Protein AF-A0A7Y5USN7-F1 (afdb_monomer_lite)

Secondary structure (DSSP, 8-state):
--HHHHTT--HHHHHHH--EEEE-SSTTTT-EEEESS---TT--GGG-SEEEEEESS-SHHHHHHHHHHHHHS-PBP---EEEETTSHHHHHHHHHHHHHHHS-STTHHHHHHHHHHHHT-SEEEEE----SEEEHHHHTTSTTHHHHHHH-HHHHHHHHHHHHHHHHHTB-TTTTS--GGG-EEETTS-EE-TT----B--HHHHHT-TT-GGGSS--TTSPPPHHHHHHHHHTS-PBPPPPHHHHHH--TTSPPP--PBBP-GGGGT-HHHHHHHHHHHHHHHHHHHHHHHHHTTPPPPPPPPHHHHHHHHHHHHHHHHHHHHHHHHHTSHHHHHHHHHHHHHHHHHH---TTB-HHHHHHHHHHHHHHTTT--HHHHHHHHHHHHHHHHTT-

pLDDT: mean 91.21, std 8.76, range [54.03, 98.5]

Structure (mmCIF, N/CA/C/O backbone):
data_AF-A0A7Y5USN7-F1
#
_entry.id   AF-A0A7Y5USN7-F1
#
loop_
_atom_site.group_PDB
_atom_site.id
_atom_site.type_symbol
_atom_site.label_atom_id
_atom_site.label_alt_id
_atom_site.label_comp_id
_atom_site.label_asym_id
_atom_site.label_entity_id
_atom_site.label_seq_id
_atom_site.pdbx_PDB_ins_code
_atom_site.Cartn_x
_atom_site.Cartn_y
_atom_site.Cartn_z
_atom_site.occupancy
_atom_site.B_iso_or_equiv
_atom_site.auth_seq_id
_atom_site.auth_comp_id
_atom_site.auth_asym_id
_atom_site.auth_atom_id
_atom_site.pdbx_PDB_model_num
ATOM 1 N N . MET A 1 1 ? 18.336 -10.207 -6.427 1.00 89.19 1 MET A N 1
ATOM 2 C CA . MET A 1 1 ? 19.334 -9.499 -5.589 1.00 89.19 1 MET A CA 1
ATOM 3 C C . MET A 1 1 ? 18.620 -8.827 -4.417 1.00 89.19 1 MET A C 1
ATOM 5 O O . MET A 1 1 ? 17.436 -8.543 -4.535 1.00 89.19 1 MET A O 1
ATOM 9 N N . GLN A 1 2 ? 19.281 -8.614 -3.277 1.00 90.12 2 GLN A N 1
ATOM 10 C CA . GLN A 1 2 ? 18.653 -7.966 -2.115 1.00 90.12 2 GLN A CA 1
ATOM 11 C C . GLN A 1 2 ? 18.836 -6.433 -2.194 1.00 90.12 2 GLN A C 1
ATOM 13 O O . GLN A 1 2 ? 19.956 -5.987 -2.459 1.00 90.12 2 GLN A O 1
ATOM 18 N N . PRO A 1 3 ? 17.806 -5.605 -1.924 1.00 90.25 3 PRO A N 1
ATOM 19 C CA . PRO A 1 3 ? 17.871 -4.145 -1.983 1.00 90.25 3 PRO A CA 1
ATOM 20 C C . PRO A 1 3 ? 19.039 -3.548 -1.208 1.00 90.25 3 PRO A C 1
ATOM 22 O O . PRO A 1 3 ? 19.771 -2.717 -1.735 1.00 90.25 3 PRO A O 1
ATOM 25 N N . LYS A 1 4 ? 19.296 -4.046 0.006 1.00 90.31 4 LYS A N 1
ATOM 26 C CA . LYS A 1 4 ? 20.425 -3.617 0.849 1.00 90.31 4 LYS A CA 1
ATOM 27 C C . LYS A 1 4 ? 21.797 -3.742 0.173 1.00 90.31 4 LYS A C 1
ATOM 29 O O . LYS A 1 4 ? 22.718 -3.015 0.533 1.00 90.31 4 LYS A O 1
ATOM 34 N N . ASP A 1 5 ? 21.955 -4.670 -0.770 1.00 93.06 5 ASP A N 1
ATOM 35 C CA . ASP A 1 5 ? 23.210 -4.863 -1.500 1.00 93.06 5 ASP A CA 1
ATOM 36 C C . ASP A 1 5 ? 23.304 -3.937 -2.711 1.00 93.06 5 ASP A C 1
ATOM 38 O O . ASP A 1 5 ? 24.398 -3.485 -3.052 1.00 93.06 5 ASP A O 1
ATOM 42 N N . VAL A 1 6 ? 22.157 -3.592 -3.303 1.00 92.38 6 VAL A N 1
ATOM 43 C CA . VAL A 1 6 ? 22.047 -2.557 -4.338 1.00 92.38 6 VAL A CA 1
ATOM 44 C C . VAL A 1 6 ? 22.356 -1.181 -3.739 1.00 92.38 6 VAL A C 1
ATOM 46 O O . VAL A 1 6 ? 23.057 -0.386 -4.347 1.00 92.38 6 VAL A O 1
ATOM 49 N N . LEU A 1 7 ? 21.918 -0.902 -2.508 1.00 91.19 7 LEU A N 1
ATOM 50 C CA . LEU A 1 7 ? 22.153 0.392 -1.850 1.00 91.19 7 LEU A CA 1
ATOM 51 C C . LEU A 1 7 ? 23.626 0.700 -1.566 1.00 91.19 7 LEU A C 1
ATOM 53 O O . LEU A 1 7 ? 23.980 1.853 -1.353 1.00 91.19 7 LEU A O 1
ATOM 57 N N . LYS A 1 8 ? 24.494 -0.315 -1.569 1.00 94.81 8 LYS A N 1
ATOM 58 C CA . LYS A 1 8 ? 25.948 -0.133 -1.442 1.00 94.81 8 LYS A CA 1
ATOM 59 C C . LYS A 1 8 ? 26.587 0.343 -2.751 1.00 94.81 8 LYS A C 1
ATOM 61 O O . LYS A 1 8 ? 27.798 0.542 -2.805 1.00 94.81 8 LYS A O 1
ATOM 66 N N . TRP A 1 9 ? 25.817 0.429 -3.835 1.00 96.88 9 TRP A N 1
ATOM 67 C CA . TRP A 1 9 ? 26.315 0.860 -5.130 1.00 96.88 9 TRP A CA 1
ATOM 68 C C . TRP A 1 9 ? 26.500 2.371 -5.129 1.00 96.88 9 TRP A C 1
ATOM 70 O O . TRP A 1 9 ? 25.531 3.121 -5.051 1.00 96.88 9 TRP A O 1
ATOM 80 N N . GLY A 1 10 ? 27.751 2.807 -5.271 1.00 96.75 10 GLY A N 1
ATOM 81 C CA . GLY A 1 10 ? 28.044 4.198 -5.592 1.00 96.75 10 GLY A CA 1
ATOM 82 C C . GLY A 1 10 ? 27.636 4.559 -7.030 1.00 96.75 10 GLY A C 1
ATOM 83 O O . GLY A 1 10 ? 27.316 3.669 -7.829 1.00 96.75 10 GLY A O 1
ATOM 84 N N . PRO A 1 11 ? 27.718 5.847 -7.405 1.00 97.62 11 PRO A N 1
ATOM 85 C CA . PRO A 1 11 ? 27.273 6.358 -8.707 1.00 97.62 11 PRO A CA 1
ATOM 86 C C . PRO A 1 11 ? 27.850 5.595 -9.910 1.00 97.62 11 PRO A C 1
ATOM 88 O O . PRO A 1 11 ? 27.120 5.167 -10.800 1.00 97.62 11 PRO A O 1
ATOM 91 N N . VAL A 1 12 ? 29.162 5.330 -9.898 1.00 97.69 12 VAL A N 1
ATOM 92 C CA . VAL A 1 12 ? 29.855 4.588 -10.969 1.00 97.69 12 VAL A CA 1
ATOM 93 C C . VAL A 1 12 ? 29.295 3.177 -11.128 1.00 97.69 12 VAL A C 1
ATOM 95 O O . VAL A 1 12 ? 29.144 2.680 -12.244 1.00 97.69 12 VAL A O 1
ATOM 98 N N . LYS A 1 13 ? 28.964 2.519 -10.013 1.00 97.75 13 LYS A N 1
ATOM 99 C CA . LYS A 1 13 ? 28.444 1.155 -10.034 1.00 97.75 13 LYS A CA 1
ATOM 100 C C . LYS A 1 13 ? 27.025 1.109 -10.600 1.00 97.75 13 LYS A C 1
ATOM 102 O O . LYS A 1 13 ? 26.736 0.195 -11.357 1.00 97.75 13 LYS A O 1
ATOM 107 N N . TRP A 1 14 ? 26.184 2.106 -10.319 1.00 97.31 14 TRP A N 1
ATOM 108 C CA . TRP A 1 14 ? 24.869 2.238 -10.958 1.00 97.31 14 TRP A CA 1
ATOM 109 C C . TRP A 1 14 ? 24.965 2.336 -12.479 1.00 97.31 14 TRP A C 1
ATOM 111 O O . TRP A 1 14 ? 24.305 1.572 -13.178 1.00 97.31 14 TRP A O 1
ATOM 121 N N . LEU A 1 15 ? 25.830 3.215 -12.989 1.00 96.81 15 LEU A N 1
ATOM 122 C CA . LEU A 1 15 ? 26.032 3.388 -14.433 1.00 96.81 15 LEU A CA 1
ATOM 123 C C . LEU A 1 15 ? 26.595 2.119 -15.090 1.00 96.81 15 LEU A C 1
ATOM 125 O O . LEU A 1 15 ? 26.181 1.734 -16.183 1.00 96.81 15 LEU A O 1
ATOM 129 N N . ARG A 1 16 ? 27.533 1.447 -14.413 1.00 97.19 16 ARG A N 1
ATOM 130 C CA . ARG A 1 16 ? 28.210 0.261 -14.942 1.00 97.19 16 ARG A CA 1
ATOM 131 C C . ARG A 1 16 ? 27.351 -0.998 -14.860 1.00 97.19 16 ARG A C 1
ATOM 133 O O . ARG A 1 16 ? 27.295 -1.727 -15.846 1.00 97.19 16 ARG A O 1
ATOM 140 N N . ASP A 1 17 ? 26.731 -1.283 -13.719 1.00 97.19 17 ASP A N 1
ATOM 141 C CA . ASP A 1 17 ? 26.157 -2.602 -13.407 1.00 97.19 17 ASP A CA 1
ATOM 142 C C . ASP A 1 17 ? 24.650 -2.680 -13.675 1.00 97.19 17 ASP A C 1
ATOM 144 O O . ASP A 1 17 ? 24.125 -3.781 -13.799 1.00 97.19 17 ASP A O 1
ATOM 148 N N . LEU A 1 18 ? 23.942 -1.556 -13.835 1.00 97.56 18 LEU A N 1
ATOM 149 C CA . LEU A 1 18 ? 22.557 -1.573 -14.310 1.00 97.56 18 LEU A CA 1
ATOM 150 C C . LEU A 1 18 ? 22.540 -1.753 -15.836 1.00 97.56 18 LEU A C 1
ATOM 152 O O . LEU A 1 18 ? 22.794 -0.816 -16.602 1.00 97.56 18 LEU A O 1
ATOM 156 N N . LYS A 1 19 ? 22.282 -2.982 -16.293 1.00 97.19 19 LYS A N 1
ATOM 157 C CA . LYS A 1 19 ? 22.454 -3.377 -17.702 1.00 97.19 19 LYS A CA 1
ATOM 158 C C . LYS A 1 19 ? 21.171 -3.349 -18.517 1.00 97.19 19 LYS A C 1
ATOM 160 O O . LYS A 1 19 ? 21.242 -3.063 -19.709 1.00 97.19 19 LYS A O 1
ATOM 165 N N . SER A 1 20 ? 20.027 -3.600 -17.895 1.00 96.94 20 SER A N 1
ATOM 166 C CA . SER A 1 20 ? 18.725 -3.526 -18.559 1.00 96.94 20 SER A CA 1
ATOM 167 C C . SER A 1 20 ? 17.645 -3.104 -17.576 1.00 96.94 20 SER A C 1
ATOM 169 O O . SER A 1 20 ? 17.669 -3.508 -16.412 1.00 96.94 20 SER A O 1
ATOM 171 N N . VAL A 1 21 ? 16.691 -2.307 -18.052 1.00 96.50 21 VAL A N 1
ATOM 172 C CA . VAL A 1 21 ? 15.520 -1.885 -17.282 1.00 96.50 21 VAL A CA 1
ATOM 173 C C . VAL A 1 21 ? 14.305 -1.865 -18.196 1.00 96.50 21 VAL A C 1
ATOM 175 O O . VAL A 1 21 ? 14.340 -1.227 -19.247 1.00 96.50 21 VAL A O 1
ATOM 178 N N . HIS A 1 22 ? 13.227 -2.532 -17.789 1.00 95.56 22 HIS A N 1
ATOM 179 C CA . HIS A 1 22 ? 11.958 -2.527 -18.515 1.00 95.56 22 HIS A CA 1
ATOM 180 C C . HIS A 1 22 ? 10.860 -1.921 -17.639 1.00 95.56 22 HIS A C 1
ATOM 182 O O . HIS A 1 22 ? 10.654 -2.400 -16.518 1.00 95.56 22 HIS A O 1
ATOM 188 N N . PRO A 1 23 ? 10.139 -0.895 -18.117 1.00 95.06 23 PRO A N 1
ATOM 189 C CA . PRO A 1 23 ? 9.002 -0.363 -17.397 1.00 95.06 23 PRO A CA 1
ATOM 190 C C . PRO A 1 23 ? 7.863 -1.389 -17.422 1.00 95.06 23 PRO A C 1
ATOM 192 O O . PRO A 1 23 ? 7.656 -2.114 -18.395 1.00 95.06 23 PRO A O 1
ATOM 195 N N . SER A 1 24 ? 7.115 -1.461 -16.330 1.00 92.69 24 SER A N 1
ATOM 196 C CA . SER A 1 24 ? 5.894 -2.247 -16.236 1.00 92.69 24 SER A CA 1
ATOM 197 C C . SER A 1 24 ? 4.848 -1.687 -17.195 1.00 92.69 24 SER A C 1
ATOM 199 O O . SER A 1 24 ? 4.637 -0.471 -17.256 1.00 92.69 24 SER A O 1
ATOM 201 N N . GLY A 1 25 ? 4.140 -2.579 -17.891 1.00 85.12 25 GLY A N 1
ATOM 202 C CA . GLY A 1 25 ? 2.967 -2.211 -18.685 1.00 85.12 25 GLY A CA 1
ATOM 203 C C . GLY A 1 25 ? 1.770 -1.767 -17.833 1.00 85.12 25 GLY A C 1
ATOM 204 O O . GLY A 1 25 ? 0.853 -1.149 -18.357 1.00 85.12 25 GLY A O 1
ATOM 205 N N . GLY A 1 26 ? 1.778 -2.055 -16.525 1.00 78.50 26 GLY A N 1
ATOM 206 C CA . GLY A 1 26 ? 0.722 -1.673 -15.585 1.00 78.50 26 GLY A CA 1
ATOM 207 C C . GLY A 1 26 ? 1.102 -0.512 -14.658 1.00 78.50 26 GLY A C 1
ATOM 208 O O . GLY A 1 26 ? 2.282 -0.221 -14.441 1.00 78.50 26 GLY A O 1
ATOM 209 N N . GLY A 1 27 ? 0.079 0.113 -14.065 1.00 74.19 27 GLY A N 1
ATOM 210 C CA . GLY A 1 27 ? 0.201 1.141 -13.023 1.00 74.19 27 GLY A CA 1
ATOM 211 C C . GLY A 1 27 ? 0.495 2.556 -13.539 1.00 74.19 27 GLY A C 1
ATOM 212 O O . GLY A 1 27 ? 1.155 2.749 -14.555 1.00 74.19 27 GLY A O 1
ATOM 213 N N . ALA A 1 28 ? 0.021 3.574 -12.816 1.00 65.69 28 ALA A N 1
ATOM 214 C CA . ALA A 1 28 ? 0.143 4.974 -13.238 1.00 65.69 28 ALA A CA 1
ATOM 215 C C . ALA A 1 28 ? 1.538 5.580 -12.993 1.00 65.69 28 ALA A C 1
ATOM 217 O O . ALA A 1 28 ? 1.977 6.423 -13.756 1.00 65.69 28 ALA A O 1
ATOM 218 N N . VAL A 1 29 ? 2.246 5.143 -11.945 1.00 71.44 29 VAL A N 1
ATOM 219 C CA . VAL A 1 29 ? 3.459 5.829 -11.442 1.00 71.44 29 VAL A CA 1
ATOM 220 C C . VAL A 1 29 ? 4.760 5.263 -12.041 1.00 71.44 29 VAL A C 1
ATOM 222 O O . VAL A 1 29 ? 5.840 5.768 -11.764 1.00 71.44 29 VAL A O 1
ATOM 225 N N . GLY A 1 30 ? 4.667 4.224 -12.882 1.00 80.75 30 GLY A N 1
ATOM 226 C CA . GLY A 1 30 ? 5.810 3.640 -13.589 1.00 80.75 30 GLY A CA 1
ATOM 227 C C . GLY A 1 30 ? 6.726 2.810 -12.696 1.00 80.75 30 GLY A C 1
ATOM 228 O O . GLY A 1 30 ? 7.765 3.276 -12.263 1.00 80.75 30 GLY A O 1
ATOM 229 N N . VAL A 1 31 ? 6.354 1.561 -12.417 1.00 93.06 31 VAL A N 1
ATOM 230 C CA . VAL A 1 31 ? 7.274 0.575 -11.821 1.00 93.06 31 VAL A CA 1
ATOM 231 C C . VAL A 1 31 ? 8.215 0.071 -12.912 1.00 93.06 31 VAL A C 1
ATOM 233 O O . VAL A 1 31 ? 7.745 -0.175 -14.017 1.00 93.06 31 VAL A O 1
ATOM 236 N N . ALA A 1 32 ? 9.498 -0.148 -12.625 1.00 96.12 32 ALA A N 1
ATOM 237 C CA . ALA A 1 32 ? 10.431 -0.747 -13.576 1.00 96.12 32 ALA A CA 1
ATOM 238 C C . ALA A 1 32 ? 11.166 -1.952 -12.991 1.00 96.12 32 ALA A C 1
ATOM 240 O O . ALA A 1 32 ? 11.565 -1.969 -11.828 1.00 96.12 32 ALA A O 1
ATOM 241 N N . PHE A 1 33 ? 11.359 -2.959 -13.829 1.00 96.69 33 PHE A N 1
ATOM 242 C CA . PHE A 1 33 ? 12.086 -4.182 -13.531 1.00 96.69 33 PHE A CA 1
ATOM 243 C C . PHE A 1 33 ? 13.527 -4.023 -14.006 1.00 96.69 33 PHE A C 1
ATOM 245 O O . PHE A 1 33 ? 13.748 -3.587 -15.134 1.00 96.69 33 PHE A O 1
ATOM 252 N N . ALA A 1 34 ? 14.498 -4.327 -13.147 1.00 97.56 34 ALA A N 1
ATOM 253 C CA . ALA A 1 34 ? 15.911 -4.063 -13.388 1.00 97.56 34 ALA A CA 1
ATOM 254 C C . ALA A 1 34 ? 16.742 -5.349 -13.374 1.00 97.56 34 ALA A C 1
ATOM 256 O O . ALA A 1 34 ? 16.557 -6.218 -12.518 1.00 97.56 34 ALA A O 1
ATOM 257 N N . TRP A 1 35 ? 17.704 -5.436 -14.293 1.00 97.94 35 TRP A N 1
ATOM 258 C CA . TRP A 1 35 ? 18.658 -6.536 -14.396 1.00 97.94 35 TRP A CA 1
ATOM 259 C C . TRP A 1 35 ? 20.099 -6.018 -14.404 1.00 97.94 35 TRP A C 1
ATOM 261 O O . TRP A 1 35 ? 20.442 -5.010 -15.030 1.00 97.94 35 TRP A O 1
ATOM 271 N N . THR A 1 36 ? 20.959 -6.766 -13.723 1.00 96.81 36 THR A N 1
ATOM 272 C CA . THR A 1 36 ? 22.414 -6.572 -13.645 1.00 96.81 36 THR A CA 1
ATOM 273 C C . THR A 1 36 ? 23.168 -7.228 -14.801 1.00 96.81 36 THR A C 1
ATOM 275 O O . THR A 1 36 ? 24.384 -7.103 -14.941 1.00 96.81 36 THR A O 1
ATOM 278 N N . ARG A 1 37 ? 22.417 -7.904 -15.671 1.00 96.06 37 ARG A N 1
ATOM 279 C CA . ARG A 1 37 ? 22.851 -8.515 -16.923 1.00 96.06 37 ARG A CA 1
ATOM 280 C C . ARG A 1 37 ? 21.999 -7.979 -18.078 1.00 96.06 37 ARG A C 1
ATOM 282 O O . ARG A 1 37 ? 20.847 -7.616 -17.841 1.00 96.06 37 ARG A O 1
ATOM 289 N N . PRO A 1 38 ? 22.527 -7.936 -19.310 1.00 94.12 38 PRO A N 1
ATOM 290 C CA . PRO A 1 38 ? 21.703 -7.678 -20.482 1.00 94.12 38 PRO A CA 1
ATOM 291 C C . PRO A 1 38 ? 20.592 -8.728 -20.589 1.00 94.12 38 PRO A C 1
ATOM 293 O O . PRO A 1 38 ? 20.856 -9.921 -20.405 1.00 94.12 38 PRO A O 1
ATOM 296 N N . VAL A 1 39 ? 19.366 -8.303 -20.887 1.00 93.81 39 VAL A N 1
ATOM 297 C CA . VAL A 1 39 ? 18.234 -9.210 -21.129 1.00 93.81 39 VAL A CA 1
ATOM 298 C C . VAL A 1 39 ? 17.487 -8.842 -22.412 1.00 93.81 39 VAL A C 1
ATOM 300 O O . VAL A 1 39 ? 17.481 -7.673 -22.802 1.00 93.81 39 VAL A O 1
ATOM 303 N N . PRO A 1 40 ? 16.855 -9.814 -23.096 1.00 88.12 40 PRO A N 1
ATOM 304 C CA . PRO A 1 40 ? 15.997 -9.516 -24.236 1.00 88.12 40 PRO A CA 1
ATOM 305 C C . PRO A 1 40 ? 14.762 -8.727 -23.791 1.00 88.12 40 PRO A C 1
ATOM 307 O O . PRO A 1 40 ? 14.277 -8.878 -22.675 1.00 88.12 40 PRO A O 1
ATOM 310 N N . SER A 1 41 ? 14.174 -7.946 -24.693 1.00 79.69 41 SER A N 1
ATOM 311 C CA . SER A 1 41 ? 13.042 -7.061 -24.375 1.00 79.69 41 SER A CA 1
ATOM 312 C C . SER A 1 41 ? 11.776 -7.765 -23.861 1.00 79.69 41 SER A C 1
ATOM 314 O O . SER A 1 41 ? 10.949 -7.132 -23.204 1.00 79.69 41 SER A O 1
ATOM 316 N N . LYS A 1 42 ? 11.634 -9.067 -24.142 1.00 82.62 42 LYS A N 1
ATOM 317 C CA . LYS A 1 42 ? 10.531 -9.939 -23.698 1.00 82.62 42 LYS A CA 1
ATOM 318 C C . LYS A 1 42 ? 10.844 -10.721 -22.414 1.00 82.62 42 LYS A C 1
ATOM 320 O O . LYS A 1 42 ? 10.112 -11.652 -22.078 1.00 82.62 42 LYS A O 1
ATOM 325 N N . GLU A 1 43 ? 11.933 -10.394 -21.719 1.00 90.88 43 GLU A N 1
ATOM 326 C CA . GLU A 1 43 ? 12.292 -11.048 -20.459 1.00 90.88 43 GLU A CA 1
ATOM 327 C C . GLU A 1 43 ? 11.157 -10.905 -19.433 1.00 90.88 43 GLU A C 1
ATOM 329 O O . GLU A 1 43 ? 10.572 -9.833 -19.257 1.00 90.88 43 GLU A O 1
ATOM 334 N N . LYS A 1 44 ? 10.840 -12.003 -18.739 1.00 89.75 44 LYS A N 1
ATOM 335 C CA . LYS A 1 44 ? 9.758 -12.020 -17.752 1.00 89.75 44 LYS A CA 1
ATOM 336 C C . LYS A 1 44 ? 10.125 -11.148 -16.543 1.00 89.75 44 LYS A C 1
ATOM 338 O O . LYS A 1 44 ? 11.179 -11.391 -15.947 1.00 89.75 44 LYS A O 1
ATOM 343 N N . PRO A 1 45 ? 9.241 -10.239 -16.089 1.00 91.06 45 PRO A N 1
ATOM 344 C CA . PRO A 1 45 ? 9.471 -9.405 -14.906 1.00 91.06 45 PRO A CA 1
ATOM 345 C C . PRO A 1 45 ? 9.892 -10.169 -13.644 1.00 91.06 45 PRO A C 1
ATOM 347 O O . PRO A 1 45 ? 10.708 -9.692 -12.864 1.00 91.06 45 PRO A O 1
ATOM 350 N N . SER A 1 46 ? 9.399 -11.399 -13.468 1.00 91.00 46 SER A N 1
ATOM 351 C CA . SER A 1 46 ? 9.731 -12.266 -12.329 1.00 91.00 46 SER A CA 1
ATOM 352 C C . SER A 1 46 ? 11.205 -12.686 -12.253 1.00 91.00 46 SER A C 1
ATOM 354 O O . SER A 1 46 ? 11.614 -13.261 -11.249 1.00 91.00 46 SER A O 1
ATOM 356 N N . THR A 1 47 ? 11.985 -12.458 -13.311 1.00 93.94 47 THR A N 1
ATOM 357 C CA . THR A 1 47 ? 13.427 -12.754 -13.371 1.00 93.94 47 THR A CA 1
ATOM 358 C C . THR A 1 47 ? 14.298 -11.538 -13.059 1.00 93.94 47 THR A C 1
ATOM 360 O O . THR A 1 47 ? 15.522 -11.654 -13.076 1.00 93.94 47 THR A O 1
ATOM 363 N N . ALA A 1 48 ? 13.684 -10.374 -12.825 1.00 96.38 48 ALA A N 1
ATOM 364 C CA . ALA A 1 48 ? 14.395 -9.151 -12.497 1.00 96.38 48 ALA A CA 1
ATOM 365 C C . ALA A 1 48 ? 15.217 -9.319 -11.222 1.00 96.38 48 ALA A C 1
ATOM 367 O O . ALA A 1 48 ? 14.768 -9.932 -10.249 1.00 96.38 48 ALA A O 1
ATOM 368 N N . ASP A 1 49 ? 16.406 -8.727 -11.205 1.00 97.06 49 ASP A N 1
ATOM 369 C CA . ASP A 1 49 ? 17.275 -8.749 -10.034 1.00 97.06 49 ASP A CA 1
ATOM 370 C C . ASP A 1 49 ? 16.702 -7.902 -8.899 1.00 97.06 49 ASP A C 1
ATOM 372 O O . ASP A 1 49 ? 16.879 -8.250 -7.728 1.00 97.06 49 ASP A O 1
ATOM 376 N N . PHE A 1 50 ? 16.030 -6.805 -9.247 1.00 97.50 50 PHE A N 1
ATOM 377 C CA . PHE A 1 50 ? 15.294 -5.933 -8.341 1.00 97.50 50 PHE A CA 1
ATOM 378 C C . PHE A 1 50 ? 14.278 -5.085 -9.120 1.00 97.50 50 PHE A C 1
ATOM 380 O O . PHE A 1 50 ? 14.248 -5.075 -10.353 1.00 97.50 50 PHE A O 1
ATOM 387 N N . VAL A 1 51 ? 13.443 -4.359 -8.385 1.00 96.81 51 VAL A N 1
ATOM 388 C CA . VAL A 1 51 ? 12.432 -3.438 -8.910 1.00 96.81 51 VAL A CA 1
ATOM 389 C C . VAL A 1 51 ? 12.776 -2.014 -8.483 1.00 96.81 51 VAL A C 1
ATOM 391 O O . VAL A 1 51 ? 13.263 -1.801 -7.373 1.00 96.81 51 VAL A O 1
ATOM 394 N N . ILE A 1 52 ? 12.514 -1.042 -9.353 1.00 97.56 52 ILE A N 1
ATOM 395 C CA . ILE A 1 52 ? 12.696 0.387 -9.098 1.00 97.56 52 ILE A CA 1
ATOM 396 C C . ILE A 1 52 ? 11.337 1.068 -9.227 1.00 97.56 52 ILE A C 1
ATOM 398 O O . ILE A 1 52 ? 10.716 1.022 -10.291 1.00 97.56 52 ILE A O 1
ATOM 402 N N . LYS A 1 53 ? 10.887 1.742 -8.171 1.00 95.81 53 LYS A N 1
ATOM 403 C CA . LYS A 1 53 ? 9.643 2.517 -8.175 1.00 95.81 53 LYS A CA 1
ATOM 404 C C . LYS A 1 53 ? 9.915 3.961 -7.747 1.00 95.81 53 LYS A C 1
ATOM 406 O O . LYS A 1 53 ? 10.457 4.160 -6.658 1.00 95.81 53 LYS A O 1
ATOM 411 N N . PRO A 1 54 ? 9.542 4.973 -8.544 1.00 94.94 54 PRO A N 1
ATOM 412 C CA . PRO A 1 54 ? 9.660 6.356 -8.123 1.00 94.94 54 PRO A CA 1
ATOM 413 C C . PRO A 1 54 ? 8.531 6.691 -7.146 1.00 94.94 54 PRO A C 1
ATOM 415 O O . PRO A 1 54 ? 7.383 6.279 -7.324 1.00 94.94 54 PRO A O 1
ATOM 418 N N . ILE A 1 55 ? 8.857 7.444 -6.101 1.00 92.25 55 ILE A N 1
ATOM 419 C CA . ILE A 1 55 ? 7.883 8.004 -5.166 1.00 92.25 55 ILE A CA 1
ATOM 420 C C . ILE A 1 55 ? 8.181 9.482 -4.930 1.00 92.25 55 ILE A C 1
ATOM 422 O O . ILE A 1 55 ? 9.327 9.925 -4.945 1.00 92.25 55 ILE A O 1
ATOM 426 N N . GLN A 1 56 ? 7.130 10.259 -4.703 1.00 87.50 56 GLN A N 1
ATOM 427 C CA . GLN A 1 56 ? 7.200 11.720 -4.608 1.00 87.50 56 GLN A CA 1
ATOM 428 C C . GLN A 1 56 ? 7.676 12.234 -3.241 1.00 87.50 56 GLN A C 1
ATOM 430 O O . GLN A 1 56 ? 8.127 13.372 -3.124 1.00 87.50 56 GLN A O 1
ATOM 435 N N . GLY A 1 57 ? 7.551 11.409 -2.201 1.00 90.00 57 GLY A N 1
ATOM 436 C CA . GLY A 1 57 ? 7.940 11.733 -0.832 1.00 90.00 57 GLY A CA 1
ATOM 437 C C . GLY A 1 57 ? 9.176 10.963 -0.379 1.00 90.00 57 GLY A C 1
ATOM 438 O O . GLY A 1 57 ? 10.115 10.708 -1.141 1.00 90.00 57 GLY A O 1
ATOM 439 N N . THR A 1 58 ? 9.167 10.587 0.894 1.00 93.56 58 THR A N 1
ATOM 440 C CA . THR A 1 58 ? 10.227 9.776 1.497 1.00 93.56 58 THR A CA 1
ATOM 441 C C . THR A 1 58 ? 9.885 8.288 1.438 1.00 93.56 58 THR A C 1
ATOM 443 O O . THR A 1 58 ? 8.728 7.914 1.281 1.00 93.56 58 THR A O 1
ATOM 446 N N . ALA A 1 59 ? 10.869 7.406 1.633 1.00 95.31 59 ALA A N 1
ATOM 447 C CA . ALA A 1 59 ? 10.604 5.967 1.765 1.00 95.31 59 ALA A CA 1
ATOM 448 C C . ALA A 1 59 ? 9.983 5.576 3.124 1.00 95.31 59 ALA A C 1
ATOM 450 O O . ALA A 1 59 ? 9.637 4.409 3.328 1.00 95.31 59 ALA A O 1
ATOM 451 N N . ALA A 1 60 ? 9.851 6.515 4.072 1.00 95.81 60 ALA A N 1
ATOM 452 C CA . ALA A 1 60 ? 9.410 6.216 5.433 1.00 95.81 60 ALA A CA 1
ATOM 453 C C . ALA A 1 60 ? 7.984 5.632 5.509 1.00 95.81 60 ALA A C 1
ATOM 455 O O . ALA A 1 60 ? 7.831 4.615 6.195 1.00 95.81 60 ALA A O 1
ATOM 456 N N . PRO A 1 61 ? 6.964 6.177 4.808 1.00 95.69 61 PRO A N 1
ATOM 457 C CA . PRO A 1 61 ? 5.613 5.615 4.816 1.00 95.69 61 PRO A CA 1
ATOM 458 C C . PRO A 1 61 ? 5.567 4.172 4.308 1.00 95.69 61 PRO A C 1
ATOM 460 O O . PRO A 1 61 ? 4.968 3.311 4.953 1.00 95.69 61 PRO A O 1
ATOM 463 N N . THR A 1 62 ? 6.256 3.879 3.202 1.00 95.81 62 THR A N 1
ATOM 464 C CA . THR A 1 62 ? 6.328 2.529 2.624 1.00 95.81 62 THR A CA 1
ATOM 465 C C . THR A 1 62 ? 7.037 1.560 3.559 1.00 95.81 62 THR A C 1
ATOM 467 O O . THR A 1 62 ? 6.498 0.505 3.890 1.00 95.81 62 THR A O 1
ATOM 470 N N . LYS A 1 63 ? 8.207 1.939 4.083 1.00 95.88 63 LYS A N 1
ATOM 471 C CA . LYS A 1 63 ? 8.960 1.101 5.025 1.00 95.88 63 LYS A CA 1
ATOM 472 C C . LYS A 1 63 ? 8.204 0.819 6.309 1.00 95.88 63 LYS A C 1
ATOM 474 O O . LYS A 1 63 ? 8.306 -0.274 6.868 1.00 95.88 63 LYS A O 1
ATOM 479 N N . PHE A 1 64 ? 7.478 1.807 6.812 1.00 96.25 64 PHE A N 1
ATOM 480 C CA . PHE A 1 64 ? 6.640 1.614 7.979 1.00 96.25 64 PHE A CA 1
ATOM 481 C C . PHE A 1 64 ? 5.470 0.670 7.670 1.00 96.25 64 PHE A C 1
ATOM 483 O O . PHE A 1 64 ? 5.250 -0.273 8.432 1.00 96.25 64 PHE A O 1
ATOM 490 N N . ALA A 1 65 ? 4.787 0.863 6.539 1.00 96.88 65 ALA A N 1
ATOM 491 C CA . ALA A 1 65 ? 3.699 -0.002 6.096 1.00 96.88 65 ALA A CA 1
ATOM 492 C C . ALA A 1 65 ? 4.143 -1.466 5.952 1.00 96.88 65 ALA A C 1
ATOM 494 O O . ALA A 1 65 ? 3.512 -2.346 6.532 1.00 96.88 65 ALA A O 1
ATOM 495 N N . GLU A 1 66 ? 5.268 -1.739 5.284 1.00 96.38 66 GLU A N 1
ATOM 496 C CA . GLU A 1 66 ? 5.826 -3.096 5.148 1.00 96.38 66 GLU A CA 1
ATOM 497 C C . GLU A 1 66 ? 6.054 -3.771 6.503 1.00 96.38 66 GLU A C 1
ATOM 499 O O . GLU A 1 66 ? 5.665 -4.924 6.705 1.00 96.38 66 GLU A O 1
ATOM 504 N N . LYS A 1 67 ? 6.642 -3.045 7.464 1.00 95.56 67 LYS A N 1
ATOM 505 C CA . LYS A 1 67 ? 6.889 -3.564 8.818 1.00 95.56 67 LYS A CA 1
ATOM 506 C C . LYS A 1 67 ? 5.589 -3.900 9.541 1.00 95.56 67 LYS A C 1
ATOM 508 O O . LYS A 1 67 ? 5.522 -4.929 10.211 1.00 95.56 67 LYS A O 1
ATOM 513 N N . VAL A 1 68 ? 4.574 -3.043 9.438 1.00 96.19 68 VAL A N 1
ATOM 514 C CA . VAL A 1 68 ? 3.269 -3.272 10.073 1.00 96.19 68 VAL A CA 1
ATOM 515 C C . VAL A 1 68 ? 2.556 -4.462 9.429 1.00 96.19 68 VAL A C 1
ATOM 517 O O . VAL A 1 68 ? 2.103 -5.359 10.140 1.00 96.19 68 VAL A O 1
ATOM 520 N N . LEU A 1 69 ? 2.523 -4.518 8.098 1.00 97.00 69 LEU A N 1
ATOM 521 C CA . LEU A 1 69 ? 1.873 -5.580 7.328 1.00 97.00 69 LEU A CA 1
ATOM 522 C C . LEU A 1 69 ? 2.527 -6.944 7.542 1.00 97.00 69 LEU A C 1
ATOM 524 O O . LEU A 1 69 ? 1.826 -7.932 7.755 1.00 97.00 69 LEU A O 1
ATOM 528 N N . SER A 1 70 ? 3.858 -6.998 7.584 1.00 95.81 70 SER A N 1
ATOM 529 C CA . SER A 1 70 ? 4.590 -8.231 7.900 1.00 95.81 70 SER A CA 1
ATOM 530 C C . SER A 1 70 ? 4.227 -8.763 9.288 1.00 95.81 70 SER A C 1
ATOM 532 O O . SER A 1 70 ? 4.154 -9.968 9.497 1.00 95.81 70 SER A O 1
ATOM 534 N N . LYS A 1 71 ? 3.977 -7.866 10.250 1.00 94.94 71 LYS A N 1
ATOM 535 C CA . LYS A 1 71 ? 3.740 -8.224 11.653 1.00 94.94 71 LYS A CA 1
ATOM 536 C C . LYS A 1 71 ? 2.282 -8.569 11.959 1.00 94.94 71 LYS A C 1
ATOM 538 O O . LYS A 1 71 ? 2.027 -9.425 12.799 1.00 94.94 71 LYS A O 1
ATOM 543 N N . ILE A 1 72 ? 1.331 -7.895 11.312 1.00 95.38 72 ILE A N 1
ATOM 544 C CA . ILE A 1 72 ? -0.108 -8.107 11.538 1.00 95.38 72 ILE A CA 1
ATOM 545 C C . ILE A 1 72 ? -0.662 -9.127 10.549 1.00 95.38 72 ILE A C 1
ATOM 547 O O . ILE A 1 72 ? -1.282 -10.098 10.976 1.00 95.38 72 ILE A O 1
ATOM 551 N N . ALA A 1 73 ? -0.420 -8.925 9.254 1.00 94.56 73 ALA A N 1
ATOM 552 C CA . ALA A 1 73 ? -1.002 -9.715 8.172 1.00 94.56 73 ALA A CA 1
ATOM 553 C C . ALA A 1 73 ? -0.099 -10.852 7.681 1.00 94.56 73 ALA A C 1
ATOM 555 O O . ALA A 1 73 ? -0.446 -11.525 6.714 1.00 94.56 73 ALA A O 1
ATOM 556 N N . ASN A 1 74 ? 1.055 -11.072 8.328 1.00 94.06 74 ASN A N 1
ATOM 557 C CA . ASN A 1 74 ? 2.070 -12.033 7.886 1.00 94.06 74 ASN A CA 1
ATOM 558 C C . ASN A 1 74 ? 2.461 -11.833 6.410 1.00 94.06 74 ASN A C 1
ATOM 560 O O . ASN A 1 74 ? 2.802 -12.793 5.715 1.00 94.06 74 ASN A O 1
ATOM 564 N N . ALA A 1 75 ? 2.366 -10.595 5.918 1.00 96.31 75 ALA A N 1
ATOM 565 C CA . ALA A 1 75 ? 2.610 -10.298 4.520 1.00 96.31 75 ALA A CA 1
ATOM 566 C C . ALA A 1 75 ? 4.098 -10.460 4.190 1.00 96.31 75 ALA A C 1
ATOM 568 O O . ALA A 1 75 ? 4.970 -10.051 4.959 1.00 96.31 75 ALA A O 1
ATOM 569 N N . LYS A 1 76 ? 4.393 -11.029 3.023 1.00 95.50 76 LYS A N 1
ATOM 570 C CA . LYS A 1 76 ? 5.739 -11.077 2.469 1.00 95.50 76 LYS A CA 1
ATOM 571 C C . LYS A 1 76 ? 6.173 -9.662 2.090 1.00 95.50 76 LYS A C 1
ATOM 573 O O . LYS A 1 76 ? 5.542 -9.005 1.262 1.00 95.50 76 LYS A O 1
ATOM 578 N N . SER A 1 77 ? 7.249 -9.210 2.720 1.00 94.25 77 SER A N 1
ATOM 579 C CA . SER A 1 77 ? 7.851 -7.906 2.468 1.00 94.25 77 SER A CA 1
ATOM 580 C C . SER A 1 77 ? 8.684 -7.935 1.184 1.00 94.25 77 SER A C 1
ATOM 582 O O . SER A 1 77 ? 9.476 -8.863 1.007 1.00 94.25 77 SER A O 1
ATOM 584 N N . PRO A 1 78 ? 8.587 -6.911 0.318 1.00 93.56 78 PRO A N 1
ATOM 585 C CA . PRO A 1 78 ? 9.534 -6.710 -0.769 1.00 93.56 78 PRO A CA 1
ATOM 586 C C . PRO A 1 78 ? 10.835 -6.036 -0.302 1.00 93.56 78 PRO A C 1
ATOM 588 O O . PRO A 1 78 ? 11.704 -5.745 -1.119 1.00 93.56 78 PRO A O 1
ATOM 591 N N . ASN A 1 79 ? 10.988 -5.799 1.005 1.00 95.00 79 ASN A N 1
ATOM 592 C CA . ASN A 1 79 ? 12.195 -5.275 1.644 1.00 95.00 79 ASN A CA 1
ATOM 593 C C . ASN A 1 79 ? 12.684 -3.965 1.014 1.00 95.00 79 ASN A C 1
ATOM 595 O O . ASN A 1 79 ? 13.888 -3.749 0.879 1.00 95.00 79 ASN A O 1
ATOM 599 N N . SER A 1 80 ? 11.752 -3.079 0.655 1.00 95.62 80 SER A N 1
ATOM 600 C CA . SER A 1 80 ? 12.030 -1.894 -0.160 1.00 95.62 80 SER A CA 1
ATOM 601 C C . SER A 1 80 ? 13.009 -0.956 0.516 1.00 95.62 80 SER A C 1
ATOM 603 O O . SER A 1 80 ? 12.817 -0.622 1.669 1.00 95.62 80 SER A O 1
ATOM 605 N N . GLU A 1 81 ? 14.019 -0.445 -0.159 1.00 96.06 81 GLU A N 1
ATOM 606 C CA . GLU A 1 81 ? 14.954 0.533 0.395 1.00 96.06 81 GLU A CA 1
ATOM 607 C C . GLU A 1 81 ? 14.911 1.840 -0.402 1.00 96.06 81 GLU A C 1
ATOM 609 O O . GLU A 1 81 ? 14.573 1.835 -1.580 1.00 96.06 81 GLU A O 1
ATOM 614 N N . GLY A 1 82 ? 15.221 2.969 0.238 1.00 95.88 82 GLY A N 1
ATOM 615 C CA . GLY A 1 82 ? 15.101 4.293 -0.381 1.00 95.88 82 GLY A CA 1
ATOM 616 C C . GLY A 1 82 ? 16.435 4.869 -0.852 1.00 95.88 82 GLY A C 1
ATOM 617 O O . GLY A 1 82 ? 17.380 4.933 -0.068 1.00 95.88 82 GLY A O 1
ATOM 618 N N . ILE A 1 83 ? 16.482 5.373 -2.086 1.00 96.56 83 ILE A N 1
ATOM 619 C CA . ILE A 1 83 ? 17.562 6.225 -2.612 1.00 96.56 83 ILE A CA 1
ATOM 620 C C . ILE A 1 83 ? 16.985 7.611 -2.877 1.00 96.56 83 ILE A C 1
ATOM 622 O O . ILE A 1 83 ? 16.054 7.753 -3.667 1.00 96.56 83 ILE A O 1
ATOM 626 N N . LYS A 1 84 ? 17.510 8.645 -2.213 1.00 95.56 84 LYS A N 1
ATOM 627 C CA . LYS A 1 84 ? 17.041 10.021 -2.429 1.00 95.56 84 LYS A CA 1
ATOM 628 C C . LYS A 1 84 ? 17.340 10.439 -3.865 1.00 95.56 84 LYS A C 1
ATOM 630 O O . LYS A 1 84 ? 18.467 10.272 -4.320 1.00 95.56 84 LYS A O 1
ATOM 635 N N . ARG A 1 85 ? 16.367 11.048 -4.546 1.00 94.50 85 ARG A N 1
ATOM 636 C CA . ARG A 1 85 ? 16.531 11.516 -5.931 1.00 94.50 85 ARG A CA 1
ATOM 637 C C . ARG A 1 85 ? 17.752 12.415 -6.105 1.00 94.50 85 ARG A C 1
ATOM 639 O O . ARG A 1 85 ? 18.477 12.249 -7.074 1.00 94.50 85 ARG A O 1
ATOM 646 N N . MET A 1 86 ? 17.953 13.338 -5.165 1.00 93.75 86 MET A N 1
ATOM 647 C CA . MET A 1 86 ? 18.998 14.367 -5.210 1.00 93.75 86 MET A CA 1
ATOM 648 C C . MET A 1 86 ? 20.369 13.887 -4.701 1.00 93.75 86 MET A C 1
ATOM 650 O O . MET A 1 86 ? 21.269 14.704 -4.519 1.00 93.75 86 MET A O 1
ATOM 654 N N . SER A 1 87 ? 20.541 12.597 -4.383 1.00 96.50 87 SER A N 1
ATOM 655 C CA . SER A 1 87 ? 21.871 12.060 -4.065 1.00 96.50 87 SER A CA 1
ATOM 656 C C . SER A 1 87 ? 22.649 11.751 -5.345 1.00 96.50 87 SER A C 1
ATOM 658 O O . SER A 1 87 ? 22.066 11.631 -6.422 1.00 96.50 87 SER A O 1
ATOM 660 N N . ALA A 1 88 ? 23.966 11.569 -5.233 1.00 97.88 88 ALA A N 1
ATOM 661 C CA . ALA A 1 88 ? 24.796 11.206 -6.380 1.00 97.88 88 ALA A CA 1
ATOM 662 C C . ALA A 1 88 ? 24.360 9.867 -7.012 1.00 97.88 88 ALA A C 1
ATOM 664 O O . ALA A 1 88 ? 24.396 9.706 -8.230 1.00 97.88 88 ALA A O 1
ATOM 665 N N . GLU A 1 89 ? 23.913 8.909 -6.197 1.00 97.75 89 GLU A N 1
ATOM 666 C CA . GLU A 1 89 ? 23.342 7.638 -6.654 1.00 97.75 89 GLU A CA 1
ATOM 667 C C . GLU A 1 89 ? 22.001 7.844 -7.365 1.00 97.75 89 GLU A C 1
ATOM 669 O O . GLU A 1 89 ? 21.754 7.215 -8.392 1.00 97.75 89 GLU A O 1
ATOM 674 N N . GLY A 1 90 ? 21.151 8.737 -6.847 1.00 97.44 90 GLY A N 1
ATOM 675 C CA . GLY A 1 90 ? 19.885 9.105 -7.478 1.00 97.44 90 GLY A CA 1
ATOM 676 C C . GLY A 1 90 ? 20.078 9.743 -8.856 1.00 97.44 90 GLY A C 1
ATOM 677 O O . GLY A 1 90 ? 19.409 9.341 -9.808 1.00 97.44 90 GLY A O 1
ATOM 678 N N . GLU A 1 91 ? 21.033 10.668 -8.996 1.00 98.00 91 GLU A N 1
ATOM 679 C CA . GLU A 1 91 ? 21.383 11.271 -10.292 1.00 98.00 91 GLU A CA 1
ATOM 680 C C . GLU A 1 91 ? 21.951 10.244 -11.278 1.00 98.00 91 GLU A C 1
ATOM 682 O O . GLU A 1 91 ? 21.573 10.226 -12.454 1.00 98.00 91 GLU A O 1
ATOM 687 N N . ALA A 1 92 ? 22.830 9.352 -10.810 1.00 98.19 92 ALA A N 1
ATOM 688 C CA . ALA A 1 92 ? 23.376 8.279 -11.638 1.00 98.19 92 ALA A CA 1
ATOM 689 C C . ALA A 1 92 ? 22.276 7.329 -12.130 1.00 98.19 92 ALA A C 1
ATOM 691 O O . ALA A 1 92 ? 22.263 6.948 -13.302 1.00 98.19 92 ALA A O 1
ATOM 692 N N . LEU A 1 93 ? 21.324 6.988 -11.258 1.00 97.88 93 LEU A N 1
ATOM 693 C CA . LEU A 1 93 ? 20.170 6.181 -11.627 1.00 97.88 93 LEU A CA 1
ATOM 694 C C . LEU A 1 93 ? 19.321 6.877 -12.699 1.00 97.88 93 LEU A C 1
ATOM 696 O O . LEU A 1 93 ? 19.033 6.263 -13.721 1.00 97.88 93 LEU A O 1
ATOM 700 N N . VAL A 1 94 ? 18.961 8.152 -12.524 1.00 97.81 94 VAL A N 1
ATOM 701 C CA . VAL A 1 94 ? 18.164 8.884 -13.529 1.00 97.81 94 VAL A CA 1
ATOM 702 C C . VAL A 1 94 ? 18.896 9.012 -14.855 1.00 97.81 94 VAL A C 1
ATOM 704 O O . VAL A 1 94 ? 18.293 8.786 -15.902 1.00 97.81 94 VAL A O 1
ATOM 707 N N . THR A 1 95 ? 20.193 9.312 -14.823 1.00 98.25 95 THR A N 1
ATOM 708 C CA . THR A 1 95 ? 21.033 9.349 -16.028 1.00 98.25 95 THR A CA 1
ATOM 709 C C . THR A 1 95 ? 20.941 8.026 -16.779 1.00 98.25 95 THR A C 1
ATOM 711 O O . THR A 1 95 ? 20.641 8.001 -17.971 1.00 98.25 95 THR A O 1
ATOM 714 N N . ARG A 1 96 ? 21.075 6.909 -16.060 1.00 97.56 96 ARG A N 1
ATOM 715 C CA . ARG A 1 96 ? 20.987 5.580 -16.659 1.00 97.56 96 ARG A CA 1
ATOM 716 C C . ARG A 1 96 ? 19.592 5.255 -17.201 1.00 97.56 96 ARG A C 1
ATOM 718 O O . ARG A 1 96 ? 19.471 4.634 -18.252 1.00 97.56 96 ARG A O 1
ATOM 725 N N . LEU A 1 97 ? 18.533 5.679 -16.513 1.00 97.31 97 LEU A N 1
ATOM 726 C CA . LEU A 1 97 ? 17.154 5.501 -16.979 1.00 97.31 97 LEU A CA 1
ATOM 727 C C . LEU A 1 97 ? 16.866 6.313 -18.249 1.00 97.31 97 LEU A C 1
ATOM 729 O O . LEU A 1 97 ? 16.216 5.792 -19.153 1.00 97.31 97 LEU A O 1
ATOM 733 N N . ARG A 1 98 ? 17.396 7.537 -18.364 1.00 97.81 98 ARG A N 1
ATOM 734 C CA . ARG A 1 98 ? 17.314 8.346 -19.594 1.00 97.81 98 ARG A CA 1
ATOM 735 C C . ARG A 1 98 ? 17.975 7.647 -20.774 1.00 97.81 98 ARG A C 1
ATOM 737 O O . ARG A 1 98 ? 17.405 7.619 -21.859 1.00 97.81 98 ARG A O 1
ATOM 744 N N . GLU A 1 99 ? 19.141 7.041 -20.558 1.00 97.06 99 GLU A N 1
ATOM 745 C CA . GLU A 1 99 ? 19.825 6.263 -21.597 1.00 97.06 99 GLU A CA 1
ATOM 746 C C . GLU A 1 99 ? 18.974 5.080 -22.077 1.00 97.06 99 GLU A C 1
ATOM 748 O O . GLU A 1 99 ? 18.896 4.843 -23.280 1.00 97.06 99 GLU A O 1
ATOM 753 N N . PHE A 1 100 ? 18.305 4.354 -21.173 1.00 95.62 100 PHE A N 1
ATOM 754 C CA . PHE A 1 100 ? 17.389 3.275 -21.566 1.00 95.62 100 PHE A CA 1
ATOM 755 C C . PHE A 1 100 ? 16.137 3.788 -22.276 1.00 95.62 100 PHE A C 1
ATOM 757 O O . PHE A 1 100 ? 15.701 3.175 -23.247 1.00 95.62 100 PHE A O 1
ATOM 764 N N . ALA A 1 101 ? 15.574 4.909 -21.827 1.00 95.62 101 ALA A N 1
ATOM 765 C CA . ALA A 1 101 ? 14.408 5.526 -22.452 1.00 95.62 101 ALA A CA 1
ATOM 766 C C . ALA A 1 101 ? 14.701 6.056 -23.867 1.00 95.62 101 ALA A C 1
ATOM 768 O O . ALA A 1 101 ? 13.822 6.039 -24.727 1.00 95.62 101 ALA A O 1
ATOM 769 N N . ALA A 1 102 ? 15.934 6.504 -24.121 1.00 96.25 102 ALA A N 1
ATOM 770 C CA . ALA A 1 102 ? 16.371 6.984 -25.430 1.00 96.25 102 ALA A CA 1
ATOM 771 C C . ALA A 1 102 ? 16.644 5.851 -26.436 1.00 96.25 102 ALA A C 1
ATOM 773 O O . ALA A 1 102 ? 16.649 6.092 -27.646 1.00 96.25 102 ALA A O 1
ATOM 774 N N . GLN A 1 103 ? 16.877 4.620 -25.966 1.00 92.88 103 GLN A N 1
ATOM 775 C CA . GLN A 1 103 ? 17.132 3.482 -26.846 1.00 92.88 103 GLN A CA 1
ATOM 776 C C . GLN A 1 103 ? 15.867 3.099 -27.631 1.00 92.88 103 GLN A C 1
ATOM 778 O O . GLN A 1 103 ? 14.773 3.026 -27.063 1.00 92.88 103 GLN A O 1
ATOM 783 N N . PRO A 1 104 ? 15.985 2.800 -28.937 1.00 90.94 104 PRO A N 1
ATOM 784 C CA . PRO A 1 104 ? 14.871 2.242 -29.685 1.00 90.94 104 PRO A CA 1
ATOM 785 C C . PRO A 1 104 ? 14.521 0.858 -29.125 1.00 90.94 104 PRO A C 1
ATOM 787 O O . PRO A 1 104 ? 15.395 0.033 -28.863 1.00 90.94 104 PRO A O 1
ATOM 790 N N . GLY A 1 105 ? 13.231 0.584 -28.952 1.00 89.81 105 GLY A N 1
ATOM 791 C CA . GLY A 1 105 ? 12.782 -0.700 -28.435 1.00 89.81 105 GLY A CA 1
ATOM 792 C C . GLY A 1 105 ? 11.284 -0.735 -28.154 1.00 89.81 105 GLY A C 1
ATOM 793 O O . GLY A 1 105 ? 10.613 0.294 -28.230 1.00 89.81 105 GLY A O 1
ATOM 794 N N . PRO A 1 106 ? 10.748 -1.911 -27.787 1.00 89.88 106 PRO A N 1
ATOM 795 C CA . PRO A 1 106 ? 9.312 -2.097 -27.570 1.00 89.88 106 PRO A CA 1
ATOM 796 C C . PRO A 1 106 ? 8.767 -1.338 -26.353 1.00 89.88 106 PRO A C 1
ATOM 798 O O . PRO A 1 106 ? 7.559 -1.270 -26.175 1.00 89.88 106 PRO A O 1
ATOM 801 N N . HIS A 1 107 ? 9.646 -0.769 -25.524 1.00 92.00 107 HIS A N 1
ATOM 802 C CA . HIS A 1 107 ? 9.281 -0.015 -24.323 1.00 92.00 107 HIS A CA 1
ATOM 803 C C . HIS A 1 107 ? 9.378 1.505 -24.505 1.00 92.00 107 HIS A C 1
ATOM 805 O O . HIS A 1 107 ? 9.192 2.230 -23.533 1.00 92.00 107 HIS A O 1
ATOM 811 N N . LYS A 1 108 ? 9.690 2.000 -25.713 1.00 92.94 108 LYS A N 1
ATOM 812 C CA . LYS A 1 108 ? 9.928 3.432 -25.972 1.00 92.94 108 LYS A CA 1
ATOM 813 C C . LYS A 1 108 ? 8.734 4.302 -25.571 1.00 92.94 108 LYS A C 1
ATOM 815 O O . LYS A 1 108 ? 8.904 5.256 -24.819 1.00 92.94 108 LYS A O 1
ATOM 820 N N . ASP A 1 109 ? 7.538 3.944 -26.030 1.00 91.88 109 ASP A N 1
ATOM 821 C CA . ASP A 1 109 ? 6.325 4.723 -25.752 1.00 91.88 109 ASP A CA 1
ATOM 822 C C . ASP A 1 109 ? 6.025 4.731 -24.254 1.00 91.88 109 ASP A C 1
ATOM 824 O O . ASP A 1 109 ? 5.812 5.783 -23.653 1.00 91.88 109 ASP A O 1
ATOM 828 N N . ARG A 1 110 ? 6.149 3.560 -23.618 1.00 93.19 110 ARG A N 1
ATOM 829 C CA . ARG A 1 110 ? 5.954 3.432 -22.177 1.00 93.19 110 ARG A CA 1
ATOM 830 C C . ARG A 1 110 ? 6.961 4.259 -21.380 1.00 93.19 110 ARG A C 1
ATOM 832 O O . ARG A 1 110 ? 6.586 4.863 -20.380 1.00 93.19 110 ARG A O 1
ATOM 839 N N . TRP A 1 111 ? 8.222 4.323 -21.804 1.00 94.69 111 TRP A N 1
ATOM 840 C CA . TRP A 1 111 ? 9.205 5.218 -21.193 1.00 94.69 111 TRP A CA 1
ATOM 841 C C . TRP A 1 111 ? 8.823 6.691 -21.340 1.00 94.69 111 TRP A C 1
ATOM 843 O O . TRP A 1 111 ? 8.980 7.434 -20.374 1.00 94.69 111 TRP A O 1
ATOM 853 N N . GLY A 1 112 ? 8.278 7.099 -22.490 1.00 91.88 112 GLY A N 1
ATOM 854 C CA . GLY A 1 112 ? 7.754 8.452 -22.696 1.00 91.88 112 GLY A CA 1
ATOM 855 C C . GLY A 1 112 ? 6.666 8.837 -21.688 1.00 91.88 112 GLY A C 1
ATOM 856 O O . GLY A 1 112 ? 6.615 9.981 -21.248 1.00 91.88 112 GLY A O 1
ATOM 857 N N . GLU A 1 113 ? 5.849 7.873 -21.260 1.00 90.56 113 GLU A N 1
ATOM 858 C CA . GLU A 1 113 ? 4.812 8.087 -20.245 1.00 90.56 113 GLU A CA 1
ATOM 859 C C . GLU A 1 113 ? 5.375 8.180 -18.821 1.00 90.56 113 GLU A C 1
ATOM 861 O O . GLU A 1 113 ? 4.902 8.986 -18.022 1.00 90.56 113 GLU A O 1
ATOM 866 N N . VAL A 1 114 ? 6.356 7.338 -18.471 1.00 93.00 114 VAL A N 1
ATOM 867 C CA . VAL A 1 114 ? 6.753 7.157 -17.062 1.00 93.00 114 VAL A CA 1
ATOM 868 C C . VAL A 1 114 ? 8.045 7.854 -16.662 1.00 93.00 114 VAL A C 1
ATOM 870 O O . VAL A 1 114 ? 8.255 8.069 -15.468 1.00 93.00 114 VAL A O 1
ATOM 873 N N . LEU A 1 115 ? 8.921 8.217 -17.604 1.00 94.50 115 LEU A N 1
ATOM 874 C CA . LEU A 1 115 ? 10.237 8.787 -17.286 1.00 94.50 115 LEU A CA 1
ATOM 875 C C . LEU A 1 115 ? 10.115 10.066 -16.448 1.00 94.50 115 LEU A C 1
ATOM 877 O O . LEU A 1 115 ? 10.841 10.220 -15.466 1.00 94.50 115 LEU A O 1
ATOM 881 N N . GLY A 1 116 ? 9.132 10.919 -16.752 1.00 91.69 116 GLY A N 1
ATOM 882 C CA . GLY A 1 116 ? 8.874 12.137 -15.984 1.00 91.69 116 GLY A CA 1
ATOM 883 C C . GLY A 1 116 ? 8.590 11.873 -14.499 1.00 91.69 116 GLY A C 1
ATOM 884 O O . GLY A 1 116 ? 8.959 12.684 -13.651 1.00 91.69 116 GLY A O 1
ATOM 885 N N . HIS A 1 117 ? 8.009 10.723 -14.136 1.00 91.75 117 HIS A N 1
ATOM 886 C CA . HIS A 1 117 ? 7.816 10.353 -12.729 1.00 91.75 117 HIS A CA 1
ATOM 887 C C . HIS A 1 117 ? 9.131 10.027 -12.019 1.00 91.75 117 HIS A C 1
ATOM 889 O O . HIS A 1 117 ? 9.264 10.317 -10.830 1.00 91.75 117 HIS A O 1
ATOM 895 N N . TYR A 1 118 ? 10.101 9.448 -12.728 1.00 94.38 118 TYR A N 1
ATOM 896 C CA . TYR A 1 118 ? 11.433 9.181 -12.188 1.00 94.38 118 TYR A CA 1
ATOM 897 C C . TYR A 1 118 ? 12.255 10.459 -12.046 1.00 94.38 118 TYR A C 1
ATOM 899 O O . TYR A 1 118 ? 12.918 10.656 -11.029 1.00 94.38 118 TYR A O 1
ATOM 907 N N . GLU A 1 119 ? 12.196 11.343 -13.038 1.00 93.12 119 GLU A N 1
ATOM 908 C CA . GLU A 1 119 ? 12.936 12.606 -13.014 1.00 93.12 119 GLU A CA 1
ATOM 909 C C . GLU A 1 119 ? 12.479 13.515 -11.873 1.00 93.12 119 GLU A C 1
ATOM 911 O O . GLU A 1 119 ? 13.324 14.115 -11.206 1.00 93.12 119 GLU A O 1
ATOM 916 N N . ASN A 1 120 ? 11.171 13.522 -11.609 1.00 89.75 120 ASN A N 1
ATOM 917 C CA . ASN A 1 120 ? 10.515 14.306 -10.565 1.00 89.75 120 ASN A CA 1
ATOM 918 C C . ASN A 1 120 ? 10.282 13.514 -9.265 1.00 89.75 120 ASN A C 1
ATOM 920 O O . ASN A 1 120 ? 9.454 13.893 -8.439 1.00 89.75 120 ASN A O 1
ATOM 924 N N . ALA A 1 121 ? 10.931 12.363 -9.076 1.00 92.12 121 ALA A N 1
ATOM 925 C CA . ALA A 1 121 ? 10.784 11.601 -7.838 1.00 92.12 121 ALA A CA 1
ATOM 926 C C . ALA A 1 121 ? 11.407 12.364 -6.655 1.00 92.12 121 ALA A C 1
ATOM 928 O O . ALA A 1 121 ? 12.427 13.023 -6.802 1.00 92.12 121 ALA A O 1
ATOM 929 N N . GLY A 1 122 ? 10.866 12.214 -5.447 1.00 91.56 122 GLY A N 1
ATOM 930 C CA . GLY A 1 122 ? 11.589 12.580 -4.223 1.00 91.56 122 GLY A CA 1
ATOM 931 C C . GLY A 1 122 ? 12.584 11.487 -3.819 1.00 91.56 122 GLY A C 1
ATOM 932 O O . GLY A 1 122 ? 13.714 11.754 -3.398 1.00 91.56 122 GLY A O 1
ATOM 933 N N . THR A 1 123 ? 12.171 10.231 -3.989 1.00 95.19 123 THR A N 1
ATOM 934 C CA . THR A 1 123 ? 12.930 9.032 -3.627 1.00 95.19 123 THR A CA 1
ATOM 935 C C . THR A 1 123 ? 12.653 7.917 -4.637 1.00 95.19 123 THR A C 1
ATOM 937 O O . THR A 1 123 ? 11.544 7.792 -5.152 1.00 95.19 123 THR A O 1
ATOM 940 N N . PHE A 1 124 ? 13.638 7.061 -4.882 1.00 96.88 124 PHE A N 1
ATOM 941 C CA . PHE A 1 124 ? 13.463 5.783 -5.564 1.00 96.88 124 PHE A CA 1
ATOM 942 C C . PHE A 1 124 ? 13.385 4.662 -4.537 1.00 96.88 124 PHE A C 1
ATOM 944 O O . PHE A 1 124 ? 14.274 4.524 -3.696 1.00 96.88 124 PHE A O 1
ATOM 951 N N . LEU A 1 125 ? 12.334 3.854 -4.612 1.00 97.25 125 LEU A N 1
ATOM 952 C CA . LEU A 1 125 ? 12.249 2.593 -3.893 1.00 97.25 125 LEU A CA 1
ATOM 953 C C . LEU A 1 125 ? 12.933 1.501 -4.712 1.00 97.25 125 LEU A C 1
ATOM 955 O O . LEU A 1 125 ? 12.536 1.233 -5.846 1.00 97.25 125 LEU A O 1
ATOM 959 N N . ILE A 1 126 ? 13.930 0.861 -4.115 1.00 97.62 126 ILE A N 1
ATOM 960 C CA . ILE A 1 126 ? 14.588 -0.338 -4.627 1.00 97.62 126 ILE A CA 1
ATOM 961 C C . ILE A 1 126 ? 14.002 -1.536 -3.894 1.00 97.62 126 ILE A C 1
ATOM 963 O O . ILE A 1 126 ? 14.126 -1.626 -2.677 1.00 97.62 126 ILE A O 1
ATOM 967 N N . MET A 1 127 ? 13.358 -2.449 -4.610 1.00 96.81 127 MET A N 1
ATOM 968 C CA . MET A 1 127 ? 12.559 -3.519 -4.011 1.00 96.81 127 MET A CA 1
ATOM 969 C C . MET A 1 127 ? 13.012 -4.895 -4.496 1.00 96.81 127 MET A C 1
ATOM 971 O O . MET A 1 127 ? 13.495 -5.048 -5.618 1.00 96.81 127 MET A O 1
ATOM 975 N N . GLU A 1 128 ? 12.827 -5.917 -3.667 1.00 95.56 128 GLU A N 1
ATOM 976 C CA . GLU A 1 128 ? 12.968 -7.307 -4.093 1.00 95.56 128 GLU A CA 1
ATOM 977 C C . GLU A 1 128 ? 11.869 -7.669 -5.079 1.00 95.56 128 GLU A C 1
ATOM 979 O O . GLU A 1 128 ? 10.678 -7.510 -4.791 1.00 95.56 128 GLU A O 1
ATOM 984 N N . THR A 1 129 ? 12.274 -8.247 -6.206 1.00 94.06 129 THR A N 1
ATOM 985 C CA . THR A 1 129 ? 11.353 -8.868 -7.151 1.00 94.06 129 THR A CA 1
ATOM 986 C C . THR A 1 129 ? 10.557 -9.961 -6.449 1.00 94.06 129 THR A C 1
ATOM 988 O O . THR A 1 129 ? 11.115 -10.926 -5.924 1.00 94.06 129 THR A O 1
ATOM 991 N N . GLN A 1 130 ? 9.235 -9.819 -6.449 1.00 90.88 130 GLN A N 1
ATOM 992 C CA . GLN A 1 130 ? 8.339 -10.820 -5.888 1.00 90.88 130 GLN A CA 1
ATOM 993 C C . GLN A 1 130 ? 7.966 -11.823 -6.981 1.00 90.88 130 GLN A C 1
ATOM 995 O O . GLN A 1 130 ? 7.249 -11.497 -7.923 1.00 90.88 130 GLN A O 1
ATOM 1000 N N . SER A 1 131 ? 8.482 -13.046 -6.874 1.00 88.94 131 SER A N 1
ATOM 1001 C CA . SER A 1 131 ? 8.114 -14.163 -7.745 1.00 88.94 131 SER A CA 1
ATOM 1002 C C . SER A 1 131 ? 6.966 -14.978 -7.146 1.00 88.94 131 SER A C 1
ATOM 1004 O O . SER A 1 131 ? 6.807 -15.050 -5.925 1.00 88.94 131 SER A O 1
ATOM 1006 N N . GLY A 1 132 ? 6.156 -15.590 -8.016 1.00 90.38 132 GLY A N 1
ATOM 1007 C CA . GLY A 1 132 ? 5.055 -16.469 -7.604 1.00 90.38 132 GLY A CA 1
ATOM 1008 C C . GLY A 1 132 ? 3.883 -15.756 -6.923 1.00 90.38 132 GLY A C 1
ATOM 1009 O O . GLY A 1 132 ? 3.089 -16.416 -6.256 1.00 90.38 132 GLY A O 1
ATOM 1010 N N . VAL A 1 133 ? 3.785 -14.432 -7.070 1.00 93.25 133 VAL A N 1
ATOM 1011 C CA . VAL A 1 133 ? 2.635 -13.645 -6.615 1.00 93.25 133 VAL A CA 1
ATOM 1012 C C . VAL A 1 133 ? 1.628 -13.467 -7.748 1.00 93.25 133 VAL A C 1
ATOM 1014 O O . VAL A 1 133 ? 2.002 -13.347 -8.914 1.00 93.25 133 VAL A O 1
ATOM 1017 N N . LYS A 1 134 ? 0.354 -13.456 -7.381 1.00 94.75 134 LYS A N 1
ATOM 1018 C CA . LYS A 1 134 ? -0.805 -13.194 -8.227 1.00 94.75 134 LYS A CA 1
ATOM 1019 C C . LYS A 1 134 ? -1.466 -11.904 -7.769 1.00 94.75 134 LYS A C 1
ATOM 1021 O O . LYS A 1 134 ? -1.505 -11.624 -6.570 1.00 94.75 134 LYS A O 1
ATOM 1026 N N . GLU A 1 135 ? -2.002 -11.146 -8.713 1.00 94.62 135 GLU A N 1
ATOM 1027 C CA . GLU A 1 135 ? -2.841 -9.986 -8.432 1.00 94.62 135 GLU A CA 1
ATOM 1028 C C . GLU A 1 135 ? -4.280 -10.451 -8.163 1.00 94.62 135 GLU A C 1
ATOM 1030 O O . GLU A 1 135 ? -4.850 -11.210 -8.947 1.00 94.62 135 GLU A O 1
ATOM 1035 N N . PHE A 1 136 ? -4.886 -10.004 -7.059 1.00 96.00 136 PHE A N 1
ATOM 1036 C CA . PHE A 1 136 ? -6.275 -10.333 -6.720 1.00 96.00 136 PHE A CA 1
ATOM 1037 C C . PHE A 1 136 ? -7.227 -9.872 -7.825 1.00 96.00 136 PHE A C 1
ATOM 1039 O O . PHE A 1 136 ? -8.118 -10.626 -8.215 1.00 96.00 136 PHE A O 1
ATOM 1046 N N . GLY A 1 137 ? -7.000 -8.659 -8.346 1.00 94.44 137 GLY A N 1
ATOM 1047 C CA . GLY A 1 137 ? -7.734 -8.069 -9.463 1.00 94.44 137 GLY A CA 1
ATOM 1048 C C . GLY A 1 137 ? -7.786 -8.948 -10.710 1.00 94.44 137 GLY A C 1
ATOM 1049 O O . GLY A 1 137 ? -8.834 -9.061 -11.345 1.00 94.44 137 GLY A O 1
ATOM 1050 N N . ASP A 1 138 ? -6.676 -9.594 -11.047 1.00 94.81 138 ASP A N 1
ATOM 1051 C CA . ASP A 1 138 ? -6.600 -10.486 -12.201 1.00 94.81 138 ASP A CA 1
ATOM 1052 C C . ASP A 1 138 ? -7.220 -11.845 -11.895 1.00 94.81 138 ASP A C 1
ATOM 1054 O O . ASP A 1 138 ? -8.080 -12.303 -12.646 1.00 94.81 138 ASP A O 1
ATOM 1058 N N . GLU A 1 139 ? -6.882 -12.449 -10.755 1.00 96.69 139 GLU A N 1
ATOM 1059 C CA . GLU A 1 139 ? -7.348 -13.797 -10.429 1.00 96.69 139 GLU A CA 1
ATOM 1060 C C . GLU A 1 139 ? -8.879 -13.867 -10.316 1.00 96.69 139 GLU A C 1
ATOM 1062 O O . GLU A 1 139 ? -9.481 -14.811 -10.825 1.00 96.69 139 GLU A O 1
ATOM 1067 N N . TYR A 1 140 ? -9.563 -12.877 -9.726 1.00 95.69 140 TYR A N 1
ATOM 1068 C CA . TYR A 1 140 ? -11.028 -12.965 -9.625 1.00 95.69 140 TYR A CA 1
ATOM 1069 C C . TYR A 1 140 ? -11.727 -12.872 -10.994 1.00 95.69 140 TYR A C 1
ATOM 1071 O O . TYR A 1 140 ? -12.875 -13.309 -11.129 1.00 95.69 140 TYR A O 1
ATOM 1079 N N . ARG A 1 141 ? -11.052 -12.301 -12.003 1.00 96.12 141 ARG A N 1
ATOM 1080 C CA . ARG A 1 141 ? -11.533 -12.184 -13.389 1.00 96.12 141 ARG A CA 1
ATOM 1081 C C . ARG A 1 141 ? -11.218 -13.426 -14.227 1.00 96.12 141 ARG A C 1
ATOM 1083 O O . ARG A 1 141 ? -11.691 -13.515 -15.359 1.00 96.12 141 ARG A O 1
ATOM 1090 N N . GLU A 1 142 ? -10.476 -14.386 -13.682 1.00 95.44 142 GLU A N 1
ATOM 1091 C CA . GLU A 1 142 ? -10.206 -15.661 -14.337 1.00 95.44 142 GLU A CA 1
ATOM 1092 C C . GLU A 1 142 ? -11.357 -16.660 -14.189 1.00 95.44 142 GLU A C 1
ATOM 1094 O O . GLU A 1 142 ? -12.190 -16.602 -13.276 1.00 95.44 142 GLU A O 1
ATOM 1099 N N . GLN A 1 143 ? -11.390 -17.633 -15.100 1.00 94.94 143 GLN A N 1
ATOM 1100 C CA . GLN A 1 143 ? -12.368 -18.714 -15.055 1.00 94.94 143 GLN A CA 1
ATOM 1101 C C . GLN A 1 143 ? -12.233 -19.493 -13.735 1.00 94.94 143 GLN A C 1
ATOM 1103 O O . GLN A 1 143 ? -11.195 -20.083 -13.456 1.00 94.94 143 GLN A O 1
ATOM 1108 N N . TYR A 1 144 ? -13.302 -19.513 -12.930 1.00 95.75 144 TYR A N 1
ATOM 1109 C CA . TYR A 1 144 ? -13.340 -20.093 -11.575 1.00 95.75 144 TYR A CA 1
ATOM 1110 C C . TYR A 1 144 ? -12.410 -19.444 -10.533 1.00 95.75 144 TYR A C 1
ATOM 1112 O O . TYR A 1 144 ? -12.423 -19.888 -9.384 1.00 95.75 144 TYR A O 1
ATOM 1120 N N . GLY A 1 145 ? -11.663 -18.390 -10.872 1.00 96.44 145 GLY A N 1
ATOM 1121 C CA . GLY A 1 145 ? -10.661 -17.805 -9.979 1.00 96.44 145 GLY A CA 1
ATOM 1122 C C . GLY A 1 145 ? -11.263 -17.2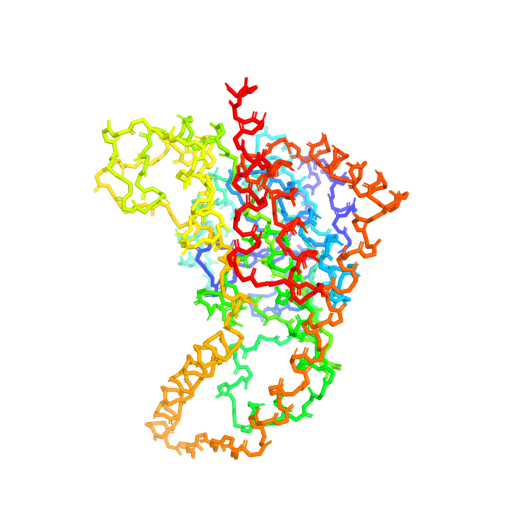94 -8.670 1.00 96.44 145 GLY A C 1
ATOM 1123 O O . GLY A 1 145 ? -10.891 -17.768 -7.597 1.00 96.44 145 GLY A O 1
ATOM 1124 N N . LEU A 1 146 ? -12.308 -16.457 -8.737 1.00 97.12 146 LEU A N 1
ATOM 1125 C CA . LEU A 1 146 ? -12.981 -15.964 -7.525 1.00 97.12 146 LEU A CA 1
ATOM 1126 C C . LEU A 1 146 ? -13.557 -17.092 -6.657 1.00 97.12 146 LEU A C 1
ATOM 1128 O O . LEU A 1 146 ? -13.525 -17.012 -5.432 1.00 97.12 146 LEU A O 1
ATOM 1132 N N . ARG A 1 147 ? -14.073 -18.162 -7.273 1.00 97.94 147 ARG A N 1
ATOM 1133 C CA . ARG A 1 147 ? -14.634 -19.305 -6.535 1.00 97.94 147 ARG A CA 1
ATOM 1134 C C . ARG A 1 147 ? -13.555 -20.022 -5.735 1.00 97.94 147 ARG A C 1
ATOM 1136 O O . ARG A 1 147 ? -13.787 -20.365 -4.579 1.00 97.94 147 ARG A O 1
ATOM 1143 N N . SER A 1 148 ? -12.386 -20.225 -6.338 1.00 97.31 148 SER A N 1
ATOM 1144 C CA . SER A 1 148 ? -11.219 -20.791 -5.660 1.00 97.31 148 SER A CA 1
ATOM 1145 C C . SER A 1 148 ? -10.756 -19.891 -4.516 1.00 97.31 148 SER A C 1
ATOM 1147 O O . SER A 1 148 ? -10.550 -20.377 -3.408 1.00 97.31 148 SER A O 1
ATOM 1149 N N . MET A 1 149 ? -10.686 -18.578 -4.748 1.00 97.81 149 MET A N 1
ATOM 1150 C CA . MET A 1 149 ? -10.248 -17.604 -3.743 1.00 97.81 149 MET A CA 1
ATOM 1151 C C . MET A 1 149 ? -11.198 -17.519 -2.543 1.00 97.81 149 MET A C 1
ATOM 1153 O O . MET A 1 149 ? -10.739 -17.541 -1.409 1.00 97.81 149 MET A O 1
ATOM 1157 N N . LEU A 1 150 ? -12.516 -17.477 -2.769 1.00 98.25 150 LEU A N 1
ATOM 1158 C CA . LEU A 1 150 ? -13.515 -17.427 -1.692 1.00 98.25 150 LEU A CA 1
ATOM 1159 C C . LEU A 1 150 ? -13.514 -18.691 -0.819 1.00 98.25 150 LEU A C 1
ATOM 1161 O O . LEU A 1 150 ? -13.829 -18.627 0.369 1.00 98.25 150 LEU A O 1
ATOM 1165 N N . ARG A 1 151 ? -13.156 -19.842 -1.398 1.00 97.88 151 ARG A N 1
ATOM 1166 C CA . ARG A 1 151 ? -13.033 -21.116 -0.675 1.00 97.88 151 ARG A CA 1
ATOM 1167 C C . ARG A 1 151 ? -11.708 -21.246 0.071 1.00 97.88 151 ARG A C 1
ATOM 1169 O O . ARG A 1 151 ? -11.653 -21.985 1.055 1.00 97.88 151 ARG A O 1
ATOM 1176 N N . ASP A 1 152 ? -10.664 -20.541 -0.362 1.00 98.00 152 ASP A N 1
ATOM 1177 C CA . ASP A 1 152 ? -9.377 -20.502 0.325 1.00 98.00 152 ASP A CA 1
ATOM 1178 C C . ASP A 1 152 ? -9.503 -19.733 1.649 1.00 98.00 152 ASP A C 1
ATOM 1180 O O . ASP A 1 152 ? -9.377 -18.508 1.736 1.00 98.00 152 ASP A O 1
ATOM 1184 N N . GLN A 1 153 ? -9.744 -20.496 2.715 1.00 98.06 153 GLN A N 1
ATOM 1185 C CA . GLN A 1 153 ? -9.904 -19.972 4.068 1.00 98.06 153 GLN A CA 1
ATOM 1186 C C . GLN A 1 153 ? -8.671 -19.191 4.533 1.00 98.06 153 GLN A C 1
ATOM 1188 O O . GLN A 1 153 ? -8.811 -18.207 5.261 1.00 98.06 153 GLN A O 1
ATOM 1193 N N . LYS A 1 154 ? -7.464 -19.601 4.120 1.00 97.81 154 LYS A N 1
ATOM 1194 C CA . LYS A 1 154 ? -6.219 -18.941 4.524 1.00 97.81 154 LYS A CA 1
ATOM 1195 C C . LYS A 1 154 ? -6.086 -17.594 3.823 1.00 97.81 154 LYS A C 1
ATOM 1197 O O . LYS A 1 154 ? -5.814 -16.606 4.505 1.00 97.81 154 LYS A O 1
ATOM 1202 N N . LEU A 1 155 ? -6.329 -17.531 2.514 1.00 97.94 155 LEU A N 1
ATOM 1203 C CA . LEU A 1 155 ? -6.325 -16.272 1.765 1.00 97.94 155 LEU A CA 1
ATOM 1204 C C . LEU A 1 155 ? -7.359 -15.290 2.325 1.00 97.94 155 LEU A C 1
ATOM 1206 O O . LEU A 1 155 ? -7.008 -14.161 2.665 1.00 97.94 155 LEU A O 1
ATOM 1210 N N . MET A 1 156 ? -8.613 -15.719 2.481 1.00 98.38 156 MET A N 1
ATOM 1211 C CA . MET A 1 156 ? -9.687 -14.843 2.961 1.00 98.38 156 MET A CA 1
ATOM 1212 C C . MET A 1 156 ? -9.436 -14.348 4.387 1.00 98.38 156 MET A C 1
ATOM 1214 O O . MET A 1 156 ? -9.617 -13.163 4.673 1.00 98.38 156 MET A O 1
ATOM 1218 N N . LYS A 1 157 ? -8.918 -15.212 5.266 1.00 98.50 157 LYS A N 1
ATOM 1219 C CA . LYS A 1 157 ? -8.457 -14.809 6.598 1.00 98.50 157 LYS A CA 1
ATOM 1220 C C . LYS A 1 157 ? -7.315 -13.792 6.524 1.00 98.50 157 LYS A C 1
ATOM 1222 O O . LYS A 1 157 ? -7.339 -12.787 7.234 1.00 98.50 157 LYS A O 1
ATOM 1227 N N . ASN A 1 158 ? -6.330 -14.002 5.653 1.00 98.38 158 ASN A N 1
ATOM 1228 C CA . ASN A 1 158 ? -5.235 -13.051 5.478 1.00 98.38 158 ASN A CA 1
ATOM 1229 C C . ASN A 1 158 ? -5.726 -11.696 4.943 1.00 98.38 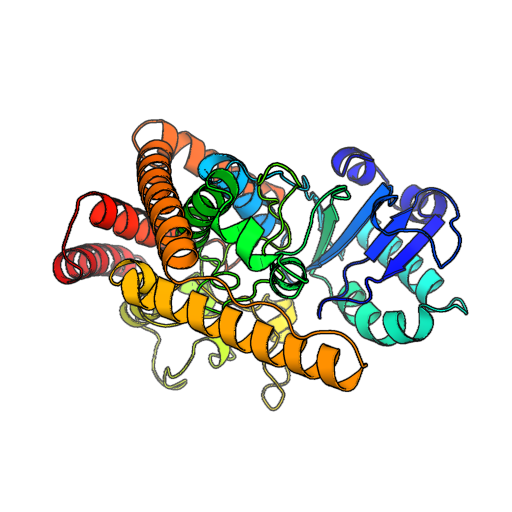158 ASN A C 1
ATOM 1231 O O . ASN A 1 158 ? -5.218 -10.667 5.381 1.00 98.38 158 ASN A O 1
ATOM 1235 N N . LEU A 1 159 ? -6.752 -11.657 4.086 1.00 97.94 159 LEU A N 1
ATOM 1236 C CA . LEU A 1 159 ? -7.388 -10.404 3.651 1.00 97.94 159 LEU A CA 1
ATOM 1237 C C . LEU A 1 159 ? -8.061 -9.656 4.805 1.00 97.94 159 LEU A C 1
ATOM 1239 O O . LEU A 1 159 ? -7.966 -8.432 4.874 1.00 97.94 159 LEU A O 1
ATOM 1243 N N . GLY A 1 160 ? -8.678 -10.370 5.747 1.00 98.12 160 GLY A N 1
ATOM 1244 C CA . GLY A 1 160 ? -9.180 -9.765 6.981 1.00 98.12 160 GLY A CA 1
ATOM 1245 C C . GLY A 1 160 ? -8.060 -9.124 7.808 1.00 98.12 160 GLY A C 1
ATOM 1246 O O . GLY A 1 160 ? -8.172 -7.972 8.234 1.00 98.12 160 GLY A O 1
ATOM 1247 N N . LEU A 1 161 ? -6.934 -9.831 7.973 1.00 98.38 161 LEU A N 1
ATOM 1248 C CA . LEU A 1 161 ? -5.750 -9.292 8.657 1.00 98.38 161 LEU A CA 1
ATOM 1249 C C . LEU A 1 161 ? -5.175 -8.060 7.935 1.00 98.38 161 LEU A C 1
ATOM 1251 O O . LEU A 1 161 ? -4.753 -7.104 8.591 1.00 98.38 161 LEU A O 1
ATOM 1255 N N . LEU A 1 162 ? -5.163 -8.078 6.598 1.00 98.00 162 LEU A N 1
ATOM 1256 C CA . LEU A 1 162 ? -4.738 -6.959 5.755 1.00 98.00 162 LEU A CA 1
ATOM 1257 C C . LEU A 1 162 ? -5.605 -5.730 5.993 1.00 98.00 162 LEU A C 1
ATOM 1259 O O . LEU A 1 162 ? -5.066 -4.658 6.237 1.00 98.00 162 LEU A O 1
ATOM 1263 N N . CYS A 1 163 ? -6.928 -5.903 6.001 1.00 97.69 163 CYS A N 1
ATOM 1264 C CA . CYS A 1 163 ? -7.880 -4.827 6.255 1.00 97.69 163 CYS A CA 1
ATOM 1265 C C . CYS A 1 163 ? -7.637 -4.168 7.624 1.00 97.69 163 CYS A C 1
ATOM 1267 O O . CYS A 1 163 ? -7.543 -2.943 7.711 1.00 97.69 163 CYS A O 1
ATOM 1269 N N . ALA A 1 164 ? -7.425 -4.963 8.682 1.00 97.56 164 ALA A N 1
ATOM 1270 C CA . ALA A 1 164 ? -7.078 -4.432 10.004 1.00 97.56 164 ALA A CA 1
ATOM 1271 C C . ALA A 1 164 ? -5.769 -3.620 9.980 1.00 97.56 164 ALA A C 1
ATOM 1273 O O . ALA A 1 164 ? -5.670 -2.551 10.590 1.00 97.56 164 ALA A O 1
ATOM 1274 N N . ALA A 1 165 ? -4.746 -4.135 9.294 1.00 97.75 165 ALA A N 1
ATOM 1275 C CA . ALA A 1 165 ? -3.448 -3.483 9.198 1.00 97.75 165 ALA A CA 1
ATOM 1276 C C . ALA A 1 165 ? -3.517 -2.179 8.388 1.00 97.75 165 ALA A C 1
ATOM 1278 O O . ALA A 1 165 ? -2.978 -1.167 8.838 1.00 97.75 165 ALA A O 1
ATOM 1279 N N . ASP A 1 166 ? -4.218 -2.187 7.254 1.00 97.69 166 ASP A N 1
ATOM 1280 C CA . ASP A 1 166 ? -4.466 -1.021 6.404 1.00 97.69 166 ASP A CA 1
ATOM 1281 C C . ASP A 1 166 ? -5.242 0.065 7.156 1.00 97.69 166 ASP A C 1
ATOM 1283 O O . ASP A 1 166 ? -4.853 1.233 7.108 1.00 97.69 166 ASP A O 1
ATOM 1287 N N . ALA A 1 167 ? -6.230 -0.308 7.974 1.00 97.19 167 ALA A N 1
ATOM 1288 C CA . ALA A 1 167 ? -6.919 0.628 8.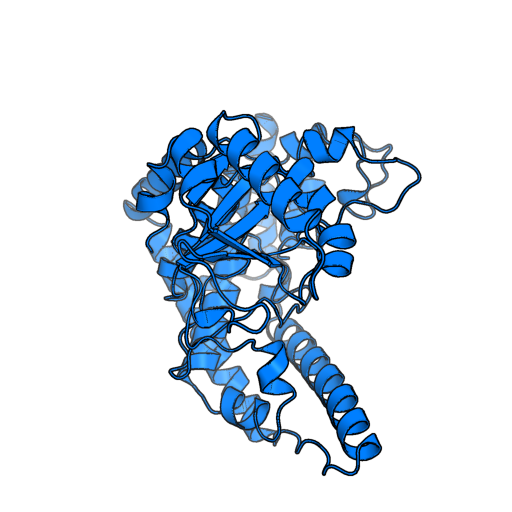859 1.00 97.19 167 ALA A CA 1
ATOM 1289 C C . ALA A 1 167 ? -5.979 1.299 9.873 1.00 97.19 167 ALA A C 1
ATOM 1291 O O . ALA A 1 167 ? -6.104 2.499 10.139 1.00 97.19 167 ALA A O 1
ATOM 1292 N N . LEU A 1 168 ? -5.008 0.559 10.425 1.00 97.38 168 LEU A N 1
ATOM 1293 C CA . LEU A 1 168 ? -4.016 1.108 11.353 1.00 97.38 168 LEU A CA 1
ATOM 1294 C C . LEU A 1 168 ? -3.041 2.071 10.664 1.00 97.38 168 LEU A C 1
ATOM 1296 O O . LEU A 1 168 ? -2.748 3.126 11.230 1.00 97.38 168 LEU A O 1
ATOM 1300 N N . ILE A 1 169 ? -2.523 1.711 9.485 1.00 96.75 169 ILE A N 1
ATOM 1301 C CA . ILE A 1 169 ? -1.573 2.551 8.728 1.00 96.75 169 ILE A CA 1
ATOM 1302 C C . ILE A 1 169 ? -2.265 3.619 7.878 1.00 96.75 169 ILE A C 1
ATOM 1304 O O . ILE A 1 169 ? -1.596 4.447 7.270 1.00 96.75 169 ILE A O 1
ATOM 1308 N N . GLY A 1 170 ? -3.593 3.609 7.843 1.00 96.31 170 GLY A N 1
ATOM 1309 C CA . GLY A 1 170 ? -4.399 4.549 7.087 1.00 96.31 170 GLY A CA 1
ATOM 1310 C C . GLY A 1 170 ? -4.432 4.311 5.586 1.00 96.31 170 GLY A C 1
ATOM 1311 O O . GLY A 1 170 ? -4.858 5.212 4.888 1.00 96.31 170 GLY A O 1
ATOM 1312 N N . ASN A 1 171 ? -4.037 3.151 5.070 1.00 96.19 171 ASN A N 1
ATOM 1313 C CA . ASN A 1 171 ? -4.057 2.880 3.632 1.00 96.19 171 ASN A CA 1
ATOM 1314 C C . ASN A 1 171 ? -5.477 2.543 3.144 1.00 96.19 171 ASN A C 1
ATOM 1316 O O . ASN A 1 171 ? -5.935 1.418 3.318 1.00 96.19 171 ASN A O 1
ATOM 1320 N N . GLY A 1 172 ? -6.180 3.501 2.540 1.00 94.44 172 GLY A N 1
ATOM 1321 C CA . GLY A 1 172 ? -7.553 3.304 2.053 1.00 94.44 172 GLY A CA 1
ATOM 1322 C C . GLY A 1 172 ? -7.643 2.645 0.677 1.00 94.44 172 GLY A C 1
ATOM 1323 O O . GLY A 1 172 ? -8.735 2.290 0.236 1.00 94.44 172 GLY A O 1
ATOM 1324 N N . ASP A 1 173 ? -6.516 2.470 -0.014 1.00 93.19 173 ASP A N 1
ATOM 1325 C CA . ASP A 1 173 ? -6.516 2.166 -1.445 1.00 93.19 173 ASP A CA 1
ATOM 1326 C C . ASP A 1 173 ? -7.143 0.803 -1.750 1.00 93.19 173 ASP A C 1
ATOM 1328 O O . ASP A 1 173 ? -7.971 0.669 -2.646 1.00 93.19 173 ASP A O 1
ATOM 1332 N N . ARG A 1 174 ? -6.832 -0.206 -0.934 1.00 94.19 174 ARG A N 1
ATOM 1333 C CA . ARG A 1 174 ? -7.244 -1.593 -1.182 1.00 94.19 174 ARG A CA 1
ATOM 1334 C C . ARG A 1 174 ? -8.701 -1.895 -0.849 1.00 94.19 174 ARG A C 1
ATOM 1336 O O . ARG A 1 174 ? -9.310 -2.684 -1.561 1.00 94.19 174 ARG A O 1
ATOM 1343 N N . PHE A 1 175 ? -9.250 -1.319 0.224 1.00 94.00 175 PHE A N 1
ATOM 1344 C CA . PHE A 1 175 ? -10.575 -1.698 0.745 1.00 94.00 175 PHE A CA 1
ATOM 1345 C C . PHE A 1 175 ? -11.617 -0.579 0.687 1.00 94.00 175 PHE A C 1
ATOM 1347 O O . PHE A 1 175 ? -12.770 -0.878 0.396 1.00 94.00 175 PHE A O 1
ATOM 1354 N N . ASP A 1 176 ? -11.248 0.686 0.912 1.00 90.56 176 ASP A N 1
ATOM 1355 C CA . ASP A 1 176 ? -12.212 1.792 0.809 1.00 90.56 176 ASP A CA 1
ATOM 1356 C C . ASP A 1 176 ? -12.400 2.238 -0.643 1.00 90.56 176 ASP A C 1
ATOM 1358 O O . ASP A 1 176 ? -13.536 2.402 -1.088 1.00 90.56 176 ASP A O 1
ATOM 1362 N N . ASN A 1 177 ? -11.302 2.352 -1.400 1.00 90.44 177 ASN A N 1
ATOM 1363 C CA . ASN A 1 177 ? -11.341 2.592 -2.849 1.00 90.44 177 ASN A CA 1
ATOM 1364 C C . ASN A 1 177 ? -11.441 1.301 -3.677 1.00 90.44 177 ASN A C 1
ATOM 1366 O O . ASN A 1 177 ? -11.661 1.358 -4.885 1.00 90.44 177 ASN A O 1
ATOM 1370 N N . ILE A 1 178 ? -11.306 0.144 -3.024 1.00 92.12 178 ILE A N 1
ATOM 1371 C CA . ILE A 1 178 ? -11.406 -1.191 -3.626 1.00 92.12 178 ILE A CA 1
ATOM 1372 C C . ILE A 1 178 ? -10.451 -1.359 -4.822 1.00 92.12 178 ILE A C 1
ATOM 1374 O O . ILE A 1 178 ? -10.804 -1.899 -5.870 1.00 92.12 178 ILE A O 1
ATOM 1378 N N . ASN A 1 179 ? -9.207 -0.900 -4.683 1.00 92.88 179 ASN A N 1
ATOM 1379 C CA . ASN A 1 179 ? -8.156 -1.184 -5.650 1.00 92.88 179 ASN A CA 1
ATOM 1380 C C . ASN A 1 179 ? -7.618 -2.607 -5.441 1.00 92.88 179 ASN A C 1
ATOM 1382 O O . ASN A 1 179 ? -6.587 -2.835 -4.801 1.00 92.88 179 ASN A O 1
ATOM 1386 N N . THR A 1 180 ? -8.323 -3.588 -6.002 1.00 93.75 180 THR A N 1
ATOM 1387 C CA . THR A 1 180 ? -7.936 -5.004 -5.922 1.00 93.75 180 THR A CA 1
ATOM 1388 C C . THR A 1 180 ? -6.608 -5.314 -6.611 1.00 93.75 180 THR A C 1
ATOM 1390 O O . THR A 1 180 ? -6.037 -6.372 -6.356 1.00 93.75 180 THR A O 1
ATOM 1393 N N . GLY A 1 181 ? -6.104 -4.422 -7.472 1.00 91.19 181 GLY A N 1
ATOM 1394 C CA . GLY A 1 181 ? -4.799 -4.608 -8.105 1.00 91.19 181 GLY A CA 1
ATOM 1395 C C . GLY A 1 181 ? -3.622 -4.426 -7.148 1.00 91.19 181 GLY A C 1
ATOM 1396 O O . GLY A 1 181 ? -2.560 -5.019 -7.315 1.00 91.19 181 GLY A O 1
ATOM 1397 N N . ASN A 1 182 ? -3.851 -3.706 -6.049 1.00 92.50 182 ASN A N 1
ATOM 1398 C CA . ASN A 1 182 ? -2.870 -3.524 -4.983 1.00 92.50 182 ASN A CA 1
ATOM 1399 C C . ASN A 1 182 ? -2.942 -4.609 -3.899 1.00 92.50 182 ASN A C 1
ATOM 1401 O O . ASN A 1 182 ? -2.300 -4.494 -2.851 1.00 92.50 182 ASN A O 1
ATOM 1405 N N . ILE A 1 183 ? -3.701 -5.679 -4.144 1.00 95.75 183 ILE A N 1
ATOM 1406 C CA . ILE A 1 183 ? -3.751 -6.873 -3.303 1.00 95.75 183 ILE A CA 1
ATOM 1407 C C . ILE A 1 183 ? -3.051 -7.997 -4.062 1.00 95.75 183 ILE A C 1
ATOM 1409 O O . ILE A 1 183 ? -3.565 -8.500 -5.057 1.00 95.75 183 ILE A O 1
ATOM 1413 N N . MET A 1 184 ? -1.880 -8.410 -3.579 1.00 95.50 184 MET A N 1
ATOM 1414 C CA . MET A 1 184 ? -1.120 -9.508 -4.174 1.00 95.50 184 MET A CA 1
ATOM 1415 C C . MET A 1 184 ? -0.949 -10.650 -3.183 1.00 95.50 184 MET A C 1
ATOM 1417 O O . MET A 1 184 ? -0.782 -10.419 -1.982 1.00 95.50 184 MET A O 1
ATOM 1421 N N . PHE A 1 185 ? -0.980 -11.881 -3.682 1.00 96.75 185 PHE A N 1
ATOM 1422 C CA . PHE A 1 185 ? -0.885 -13.082 -2.858 1.00 96.75 185 PHE A CA 1
ATOM 1423 C C . PHE A 1 185 ? -0.155 -14.214 -3.579 1.00 96.75 185 PHE A C 1
ATOM 1425 O O . PHE A 1 185 ? -0.139 -14.289 -4.803 1.00 96.75 185 PHE A O 1
ATOM 1432 N N . THR A 1 186 ? 0.490 -15.089 -2.824 1.00 95.38 186 THR A N 1
ATOM 1433 C CA . THR A 1 186 ? 1.165 -16.291 -3.323 1.00 95.38 186 THR A CA 1
ATOM 1434 C C . THR A 1 186 ? 0.181 -17.448 -3.481 1.00 95.38 186 THR A C 1
ATOM 1436 O O . THR A 1 186 ? -0.939 -17.412 -2.974 1.00 95.38 186 THR A O 1
ATOM 1439 N N . ALA A 1 187 ? 0.603 -18.516 -4.159 1.00 93.81 187 ALA A N 1
ATOM 1440 C CA . ALA A 1 187 ? -0.231 -19.701 -4.379 1.00 93.81 187 ALA A CA 1
ATOM 1441 C C . ALA A 1 187 ? -0.748 -20.368 -3.086 1.00 93.81 187 ALA A C 1
ATOM 1443 O O . ALA A 1 187 ? -1.781 -21.024 -3.118 1.00 93.81 187 ALA A O 1
ATOM 1444 N N . ASP A 1 188 ? -0.057 -20.197 -1.955 1.00 94.62 188 ASP A N 1
ATOM 1445 C CA . ASP A 1 188 ? -0.474 -20.703 -0.643 1.00 94.62 188 ASP A CA 1
ATOM 1446 C C . ASP A 1 188 ? -1.333 -19.701 0.155 1.00 94.62 188 ASP A C 1
ATOM 1448 O O . ASP A 1 188 ? -1.517 -19.876 1.363 1.00 94.62 188 ASP A O 1
ATOM 1452 N N . GLY A 1 189 ? -1.806 -18.625 -0.479 1.00 94.75 189 GLY A N 1
ATOM 1453 C CA . GLY A 1 189 ? -2.688 -17.623 0.120 1.00 94.75 189 GLY A CA 1
ATOM 1454 C C . GLY A 1 189 ? -1.988 -16.615 1.038 1.00 94.75 189 GLY A C 1
ATOM 1455 O O . GLY A 1 189 ? -2.666 -15.858 1.737 1.00 94.75 189 GLY A O 1
ATOM 1456 N N . GLN A 1 190 ? -0.650 -16.586 1.091 1.00 96.19 190 GLN A N 1
ATOM 1457 C CA . GLN A 1 190 ? 0.086 -15.551 1.824 1.00 96.19 190 GLN A CA 1
ATOM 1458 C C . GLN A 1 190 ? 0.062 -14.234 1.039 1.00 96.19 190 GLN A C 1
ATOM 1460 O O . GLN A 1 190 ? 0.305 -14.204 -0.161 1.00 96.19 190 GLN A O 1
ATOM 1465 N N . LEU A 1 191 ? -0.215 -13.121 1.715 1.00 97.06 191 LEU A N 1
ATOM 1466 C CA . LEU A 1 191 ? -0.223 -11.804 1.078 1.00 97.06 191 LEU A CA 1
ATOM 1467 C C . LEU A 1 191 ? 1.193 -11.274 0.852 1.00 97.06 191 LEU A C 1
ATOM 1469 O O . LEU A 1 191 ? 2.110 -11.614 1.596 1.00 97.06 191 LEU A O 1
ATOM 1473 N N . ALA A 1 192 ? 1.361 -10.376 -0.112 1.00 95.06 192 ALA A N 1
ATOM 1474 C CA . ALA A 1 192 ? 2.577 -9.593 -0.306 1.00 95.06 192 ALA A CA 1
ATOM 1475 C C . ALA A 1 192 ? 2.291 -8.109 -0.044 1.00 95.06 192 ALA A C 1
ATOM 1477 O O . ALA A 1 192 ? 1.277 -7.574 -0.493 1.00 95.06 192 ALA A O 1
ATOM 1478 N N . SER A 1 193 ? 3.184 -7.413 0.662 1.00 90.81 193 SER A N 1
ATOM 1479 C CA . SER A 1 193 ? 3.012 -5.991 0.992 1.00 90.81 193 SER A CA 1
ATOM 1480 C C . SER A 1 193 ? 3.459 -5.075 -0.153 1.00 90.81 193 SER A C 1
ATOM 1482 O O . SER A 1 193 ? 4.215 -4.124 0.055 1.00 90.81 193 SER A O 1
ATOM 1484 N N . ILE A 1 194 ? 3.000 -5.357 -1.369 1.00 87.69 194 ILE A N 1
ATOM 1485 C CA . ILE A 1 194 ? 3.312 -4.580 -2.572 1.00 87.69 194 ILE A CA 1
ATOM 1486 C C . ILE A 1 194 ? 2.400 -3.353 -2.634 1.00 87.69 194 ILE A C 1
ATOM 1488 O O . ILE A 1 194 ? 1.256 -3.392 -2.184 1.00 87.69 194 ILE A O 1
ATOM 1492 N N . ASP A 1 195 ? 2.958 -2.247 -3.128 1.00 86.31 195 ASP A N 1
ATOM 1493 C CA . ASP A 1 195 ? 2.310 -0.933 -3.183 1.00 86.31 195 ASP A CA 1
ATOM 1494 C C . ASP A 1 195 ? 1.673 -0.494 -1.852 1.00 86.31 195 ASP A C 1
ATOM 1496 O O . ASP A 1 195 ? 0.574 0.048 -1.783 1.00 86.31 195 ASP A O 1
ATOM 1500 N N . SER A 1 196 ? 2.365 -0.793 -0.751 1.00 92.38 196 SER A N 1
ATOM 1501 C CA . SER A 1 196 ? 1.913 -0.409 0.583 1.00 92.38 196 SER A CA 1
ATOM 1502 C C . SER A 1 196 ? 2.465 0.961 0.942 1.00 92.38 196 SER A C 1
ATOM 1504 O O . SER A 1 196 ? 3.675 1.182 0.876 1.00 92.38 196 SER A O 1
ATOM 1506 N N . THR A 1 197 ? 1.607 1.863 1.400 1.00 94.12 197 THR A N 1
ATOM 1507 C CA . THR A 1 197 ? 2.035 3.146 1.959 1.00 94.12 197 THR A CA 1
ATOM 1508 C C . THR A 1 197 ? 1.198 3.494 3.180 1.00 94.12 197 THR A C 1
ATOM 1510 O O . THR A 1 197 ? 0.012 3.181 3.238 1.00 94.12 197 THR A O 1
ATOM 1513 N N . ALA A 1 198 ? 1.821 4.105 4.184 1.00 95.38 198 ALA A N 1
ATOM 1514 C CA . ALA A 1 198 ? 1.089 4.653 5.313 1.00 95.38 198 ALA A CA 1
ATOM 1515 C C . ALA A 1 198 ? 0.518 6.025 4.930 1.00 95.38 198 ALA A C 1
ATOM 1517 O O . ALA A 1 198 ? 1.250 6.892 4.457 1.00 95.38 198 ALA A O 1
ATOM 1518 N N . VAL A 1 199 ? -0.778 6.229 5.164 1.00 94.38 199 VAL A N 1
ATOM 1519 C CA . VAL A 1 199 ? -1.471 7.503 4.921 1.00 94.38 199 VAL A CA 1
ATOM 1520 C C . VAL A 1 199 ? -1.992 8.027 6.257 1.00 94.38 199 VAL A C 1
ATOM 1522 O O . VAL A 1 199 ? -3.183 8.026 6.581 1.00 94.38 199 VAL A O 1
ATOM 1525 N N . LEU A 1 200 ? -1.043 8.441 7.093 1.00 94.31 200 LEU A N 1
ATOM 1526 C CA . LEU A 1 200 ? -1.271 8.981 8.429 1.00 94.31 200 LEU A CA 1
ATOM 1527 C C . LEU A 1 200 ? -1.137 10.500 8.373 1.00 94.31 200 LEU A C 1
ATOM 1529 O O . LEU A 1 200 ? -0.192 11.073 8.907 1.00 94.31 200 LEU A O 1
ATOM 1533 N N . VAL A 1 201 ? -2.095 11.132 7.694 1.00 90.25 201 VAL A N 1
ATOM 1534 C CA . VAL A 1 201 ? -2.179 12.580 7.453 1.00 90.25 201 VAL A CA 1
ATOM 1535 C C . VAL A 1 201 ? -1.955 13.384 8.735 1.00 90.25 201 VAL A C 1
ATOM 1537 O O . VAL A 1 201 ? -2.670 13.196 9.730 1.00 90.25 201 VAL A O 1
ATOM 1540 N N . SER A 1 202 ? -0.985 14.297 8.700 1.00 88.75 202 SER A N 1
ATOM 1541 C CA . SER A 1 202 ? -0.704 15.242 9.781 1.00 88.75 202 SER A CA 1
ATOM 1542 C C . SER A 1 202 ? -1.630 16.449 9.739 1.00 88.75 202 SER A C 1
ATOM 1544 O O . SER A 1 202 ? -1.822 17.048 8.685 1.00 88.75 202 SER A O 1
ATOM 1546 N N . PHE A 1 203 ? -2.128 16.870 10.905 1.00 87.06 203 PHE A N 1
ATOM 1547 C CA . PHE A 1 203 ? -2.877 18.122 11.015 1.00 87.06 203 PHE A CA 1
ATOM 1548 C C . PHE A 1 203 ? -2.025 19.330 10.604 1.00 87.06 203 PHE A C 1
ATOM 1550 O O . PHE A 1 203 ? -2.484 20.166 9.836 1.00 87.06 203 PHE A O 1
ATOM 1557 N N . GLN A 1 204 ? -0.756 19.381 11.029 1.00 85.75 204 GLN A N 1
ATOM 1558 C CA . GLN A 1 204 ? 0.161 20.445 10.609 1.00 85.75 204 GLN A CA 1
ATOM 1559 C C . GLN A 1 204 ? 0.458 20.375 9.109 1.00 85.75 204 GLN A C 1
ATOM 1561 O O . GLN A 1 204 ? 0.544 21.404 8.448 1.00 85.75 204 GLN A O 1
ATOM 1566 N N . GLY A 1 205 ? 0.588 19.159 8.569 1.00 84.38 205 GLY A N 1
ATOM 1567 C CA . GLY A 1 205 ? 0.734 18.946 7.129 1.00 84.38 205 GLY A CA 1
ATOM 1568 C C . GLY A 1 205 ? -0.445 19.523 6.346 1.00 84.38 205 GLY A C 1
ATOM 1569 O O . GLY A 1 205 ? -0.222 20.202 5.353 1.00 84.38 205 GLY A O 1
ATOM 1570 N N . MET A 1 206 ? -1.675 19.331 6.835 1.00 83.31 206 MET A N 1
ATOM 1571 C CA . MET A 1 206 ? -2.873 19.934 6.242 1.00 83.31 206 MET A CA 1
ATOM 1572 C C . MET A 1 206 ? -2.906 21.458 6.378 1.00 83.31 206 MET A C 1
ATOM 1574 O O . MET A 1 206 ? -3.294 22.132 5.433 1.00 83.31 206 MET A O 1
ATOM 1578 N N . LEU A 1 207 ? -2.503 22.013 7.528 1.00 82.00 207 LEU A N 1
ATOM 1579 C CA . LEU A 1 207 ? -2.418 23.470 7.709 1.00 82.00 207 LEU A CA 1
ATOM 1580 C C . LEU A 1 207 ? -1.427 24.115 6.734 1.00 82.00 207 LEU A C 1
ATOM 1582 O O . LEU A 1 207 ? -1.649 25.237 6.291 1.00 82.00 207 LEU A O 1
ATOM 1586 N N . ASN A 1 208 ? -0.354 23.395 6.407 1.00 81.25 208 ASN A N 1
ATOM 1587 C CA . ASN A 1 208 ? 0.686 23.851 5.492 1.00 81.25 208 ASN A CA 1
ATOM 1588 C C . ASN A 1 208 ? 0.373 23.541 4.018 1.00 81.25 208 ASN A C 1
ATOM 1590 O O . ASN A 1 208 ? 1.107 24.000 3.147 1.00 81.25 208 ASN A O 1
ATOM 1594 N N . ASP A 1 209 ? -0.667 22.754 3.725 1.00 77.69 209 ASP A N 1
ATOM 1595 C CA . ASP A 1 209 ? -1.073 22.466 2.351 1.00 77.69 209 ASP A CA 1
ATOM 1596 C C . ASP A 1 209 ? -1.842 23.661 1.781 1.00 77.69 209 ASP A C 1
ATOM 1598 O O . ASP A 1 209 ? -3.015 23.895 2.088 1.00 77.69 209 ASP A O 1
ATOM 1602 N N . VAL A 1 210 ? -1.151 24.415 0.930 1.00 67.88 210 VAL A N 1
ATOM 1603 C CA . VAL A 1 210 ? -1.660 25.630 0.288 1.00 67.88 210 VAL A CA 1
ATOM 1604 C C . VAL A 1 210 ? -2.831 25.369 -0.658 1.00 67.88 210 VAL A C 1
ATOM 1606 O O . VAL A 1 210 ? -3.608 26.286 -0.917 1.00 67.88 210 VAL A O 1
ATOM 1609 N N . HIS A 1 211 ? -2.995 24.139 -1.151 1.00 66.50 211 HIS A N 1
ATOM 1610 C CA . HIS A 1 211 ? -3.975 23.844 -2.193 1.00 66.50 211 HIS A CA 1
ATOM 1611 C C . HIS A 1 211 ? -5.350 23.506 -1.634 1.00 66.50 211 HIS A C 1
ATOM 1613 O O . HIS A 1 211 ? -6.326 23.718 -2.339 1.00 66.50 211 HIS A O 1
ATOM 1619 N N . LYS A 1 212 ? -5.443 23.016 -0.387 1.00 65.75 212 LYS A N 1
ATOM 1620 C CA . LYS A 1 212 ? -6.651 22.614 0.380 1.00 65.75 212 LYS A CA 1
ATOM 1621 C C . LYS A 1 212 ? -7.688 21.686 -0.307 1.00 65.75 212 LYS A C 1
ATOM 1623 O O . LYS A 1 212 ? -8.501 21.077 0.384 1.00 65.75 212 LYS A O 1
ATOM 1628 N N . LEU A 1 213 ? -7.650 21.532 -1.629 1.00 59.50 213 LEU A N 1
ATOM 1629 C CA . LEU A 1 213 ? -8.554 20.759 -2.488 1.00 59.50 213 LEU A CA 1
ATOM 1630 C C . LEU A 1 213 ? -8.339 19.244 -2.353 1.00 59.50 213 LEU A C 1
ATOM 1632 O O . LEU A 1 213 ? -9.237 18.450 -2.623 1.00 59.50 213 LEU A O 1
ATOM 1636 N N . SER A 1 214 ? -7.161 18.837 -1.884 1.00 57.88 214 SER A N 1
ATOM 1637 C CA . SER A 1 214 ? -6.769 17.461 -1.553 1.00 57.88 214 SER A CA 1
ATOM 1638 C C . SER A 1 214 ? -7.594 16.848 -0.404 1.00 57.88 214 SER A C 1
ATOM 1640 O O . SER A 1 214 ? -7.596 15.623 -0.249 1.00 57.88 214 SER A O 1
ATOM 1642 N N . TRP A 1 215 ? -8.328 17.665 0.368 1.00 65.19 215 TRP A N 1
ATOM 1643 C CA . TRP A 1 215 ? -8.983 17.286 1.632 1.00 65.19 215 TRP A CA 1
ATOM 1644 C C . TRP A 1 215 ? -10.509 17.114 1.565 1.00 65.19 215 TRP A C 1
ATOM 1646 O O . TRP A 1 215 ? -11.139 16.881 2.600 1.00 65.19 215 TRP A O 1
ATOM 1656 N N . GLY A 1 216 ? -11.116 17.208 0.377 1.00 61.78 216 GLY A N 1
ATOM 1657 C CA . GLY A 1 216 ? -12.563 17.040 0.186 1.00 61.78 216 GLY A CA 1
ATOM 1658 C C . GLY A 1 216 ? -13.374 18.338 0.363 1.00 61.78 216 GLY A C 1
ATOM 1659 O O . GLY A 1 216 ? -12.860 19.412 0.065 1.00 61.78 216 GLY A O 1
ATOM 1660 N N . PRO A 1 217 ? -14.647 18.280 0.819 1.00 54.03 217 PRO A N 1
ATOM 1661 C CA . PRO A 1 217 ? -15.612 19.390 0.744 1.00 54.03 217 PRO A CA 1
ATOM 1662 C C . PRO A 1 217 ? -15.424 20.452 1.841 1.00 54.03 217 PRO A C 1
ATOM 1664 O O . PRO A 1 217 ? -16.380 21.114 2.244 1.00 54.03 217 PRO A O 1
ATOM 1667 N N . LEU A 1 218 ? -14.220 20.568 2.400 1.00 60.97 218 LEU A N 1
ATOM 1668 C CA . LEU A 1 218 ? -13.926 21.631 3.350 1.00 60.97 218 LEU A CA 1
ATOM 1669 C C . LEU A 1 218 ? -13.898 22.946 2.575 1.00 60.97 218 LEU A C 1
ATOM 1671 O O . LEU A 1 218 ? -13.164 23.067 1.599 1.00 60.97 218 LEU A O 1
ATOM 1675 N N . ASP A 1 219 ? -14.714 23.909 3.006 1.00 65.56 219 ASP A N 1
ATOM 1676 C CA . ASP A 1 219 ? -14.665 25.271 2.483 1.00 65.56 219 ASP A CA 1
ATOM 1677 C C . ASP A 1 219 ? -13.212 25.768 2.590 1.00 65.56 219 ASP A C 1
ATOM 1679 O O . ASP A 1 219 ? -12.698 25.891 3.710 1.00 65.56 219 ASP A O 1
ATOM 1683 N N . PRO A 1 220 ? -12.523 26.025 1.461 1.00 66.50 220 PRO A N 1
ATOM 1684 C CA . PRO A 1 220 ? -11.112 26.396 1.472 1.00 66.50 220 PRO A CA 1
ATOM 1685 C C . PRO A 1 220 ? -10.871 27.716 2.218 1.00 66.50 220 PRO A C 1
ATOM 1687 O O . PRO A 1 220 ? -9.744 27.981 2.654 1.00 66.50 220 PRO A O 1
ATOM 1690 N N . ASN A 1 221 ? -11.922 28.515 2.423 1.00 70.50 221 ASN A N 1
ATOM 1691 C CA . ASN A 1 221 ? -11.871 29.787 3.133 1.00 70.50 221 ASN A CA 1
ATOM 1692 C C . ASN A 1 221 ? -12.009 29.635 4.652 1.00 70.50 221 ASN A C 1
ATOM 1694 O O . ASN A 1 221 ? -11.708 30.576 5.386 1.00 70.50 221 ASN A O 1
ATOM 1698 N N . GLN A 1 222 ? -12.425 28.469 5.155 1.00 71.06 222 GLN A N 1
ATOM 1699 C CA . GLN A 1 222 ? -12.534 28.252 6.594 1.00 71.06 222 GLN A CA 1
ATOM 1700 C C . GLN A 1 222 ? -11.198 27.805 7.205 1.00 71.06 222 GLN A C 1
ATOM 1702 O O . GLN A 1 222 ? -10.446 27.027 6.604 1.00 71.06 222 GLN A O 1
ATOM 1707 N N . PRO A 1 223 ? -10.875 28.280 8.422 1.00 76.75 223 PRO A N 1
ATOM 1708 C CA . PRO A 1 223 ? -9.728 27.777 9.156 1.00 76.75 223 PRO A CA 1
ATOM 1709 C C . PRO A 1 223 ? -9.975 26.316 9.540 1.00 76.75 223 PRO A C 1
ATOM 1711 O O . PRO A 1 223 ? -10.992 25.988 10.154 1.00 76.75 223 PRO A O 1
ATOM 1714 N N . LEU A 1 224 ? -9.021 25.450 9.200 1.00 80.25 224 LEU A N 1
ATOM 1715 C CA . LEU A 1 224 ? -9.054 24.037 9.564 1.00 80.25 224 LEU A CA 1
ATOM 1716 C C . LEU A 1 224 ? -9.020 23.885 11.085 1.00 80.25 224 LEU A C 1
ATOM 1718 O O . LEU A 1 224 ? -8.102 24.373 11.750 1.00 80.25 224 LEU A O 1
ATOM 1722 N N . LYS A 1 225 ? -9.992 23.164 11.643 1.00 83.88 225 LYS A N 1
ATOM 1723 C CA . LYS A 1 225 ? -10.034 22.846 13.073 1.00 83.88 225 LYS A CA 1
ATOM 1724 C C . LYS A 1 225 ? -9.557 21.412 13.312 1.00 83.88 225 LYS A C 1
ATOM 1726 O O . LYS A 1 225 ? -9.741 20.542 12.458 1.00 83.88 225 LYS A O 1
ATOM 1731 N N . PRO A 1 226 ? -9.044 21.093 14.514 1.00 84.94 226 PRO A N 1
ATOM 1732 C CA . PRO A 1 226 ? -8.715 19.715 14.886 1.00 84.94 226 PRO A CA 1
ATOM 1733 C C . PRO A 1 226 ? -9.882 18.727 14.711 1.00 84.94 226 PRO A C 1
ATOM 1735 O O . PRO A 1 226 ? -9.661 17.549 14.434 1.00 84.94 226 PRO A O 1
ATOM 1738 N N . SER A 1 227 ? -11.127 19.197 14.852 1.00 84.81 227 SER A N 1
ATOM 1739 C CA . SER A 1 227 ? -12.337 18.405 14.602 1.00 84.81 227 SER A CA 1
ATOM 1740 C C . SER A 1 227 ? -12.526 18.039 13.130 1.00 84.81 227 SER A C 1
ATOM 1742 O O . SER A 1 227 ? -13.017 16.949 12.846 1.00 84.81 227 SER A O 1
ATOM 1744 N N . ASP A 1 228 ? -12.124 18.910 12.202 1.00 84.06 228 ASP A N 1
ATOM 1745 C CA . ASP A 1 228 ? -12.229 18.659 10.761 1.00 84.06 228 ASP A CA 1
ATOM 1746 C C . ASP A 1 228 ? -11.228 17.587 10.338 1.00 84.06 228 ASP A C 1
ATOM 1748 O O . ASP A 1 228 ? -11.594 16.624 9.667 1.00 84.06 228 ASP A O 1
ATOM 1752 N N . TRP A 1 229 ? -9.992 17.682 10.835 1.00 87.38 229 TRP A N 1
ATOM 1753 C CA . TRP A 1 229 ? -8.985 16.631 10.674 1.00 87.38 229 TRP A CA 1
ATOM 1754 C C . TRP A 1 229 ? -9.433 15.305 11.286 1.00 87.38 229 TRP A C 1
ATOM 1756 O O . TRP A 1 229 ? -9.295 14.257 10.659 1.00 87.38 229 TRP A O 1
ATOM 1766 N N . LEU A 1 230 ? -10.029 15.334 12.482 1.00 88.25 230 LEU A N 1
ATOM 1767 C CA . LEU A 1 230 ? -10.568 14.126 13.098 1.00 88.25 230 LEU A CA 1
ATOM 1768 C C . LEU A 1 230 ? -11.676 13.496 12.237 1.00 88.25 230 LEU A C 1
ATOM 1770 O O . LEU A 1 230 ? -11.702 12.276 12.052 1.00 88.25 230 LEU A O 1
ATOM 1774 N N . ARG A 1 231 ? -12.587 14.313 11.700 1.00 87.31 231 ARG A N 1
ATOM 1775 C CA . ARG A 1 231 ? -13.637 13.847 10.789 1.00 87.31 231 ARG A CA 1
ATOM 1776 C C . ARG A 1 231 ? -13.032 13.237 9.526 1.00 87.31 231 ARG A C 1
ATOM 1778 O O . ARG A 1 231 ? -13.491 12.179 9.109 1.00 87.31 231 ARG A O 1
ATOM 1785 N N . LEU A 1 232 ? -11.976 13.840 8.985 1.00 85.31 232 LEU A N 1
ATOM 1786 C CA . LEU A 1 232 ? -11.260 13.332 7.818 1.00 85.31 232 LEU A CA 1
ATOM 1787 C C . LEU A 1 232 ? -10.601 11.976 8.075 1.00 85.31 232 LEU A C 1
ATOM 1789 O O . LEU A 1 232 ? -10.700 11.091 7.248 1.00 85.31 232 LEU A O 1
ATOM 1793 N N 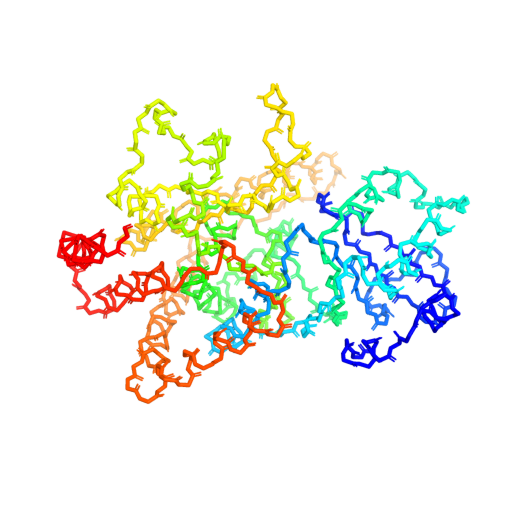. ILE A 1 233 ? -9.966 11.749 9.222 1.00 88.75 233 ILE A N 1
ATOM 1794 C CA . ILE A 1 233 ? -9.310 10.450 9.466 1.00 88.75 233 ILE A CA 1
ATOM 1795 C C . ILE A 1 233 ? -10.291 9.352 9.894 1.00 88.75 233 ILE A C 1
ATOM 1797 O O . ILE A 1 233 ? -9.930 8.178 9.882 1.00 88.75 233 ILE A O 1
ATOM 1801 N N . THR A 1 234 ? -11.507 9.713 10.319 1.00 88.31 234 THR A N 1
ATOM 1802 C CA . THR A 1 234 ? -12.465 8.739 10.858 1.00 88.31 234 THR A CA 1
ATOM 1803 C C . THR A 1 234 ? -13.701 8.494 10.011 1.00 88.31 234 THR A C 1
ATOM 1805 O O . THR A 1 234 ? -14.173 7.367 10.035 1.00 88.31 234 THR A O 1
ATOM 1808 N N . ARG A 1 235 ? -14.243 9.494 9.311 1.00 85.88 235 ARG A N 1
ATOM 1809 C CA . ARG A 1 235 ? -15.573 9.434 8.669 1.00 85.88 235 ARG A CA 1
ATOM 1810 C C . ARG A 1 235 ? -15.585 9.817 7.193 1.00 85.88 235 ARG A C 1
ATOM 1812 O O . ARG A 1 235 ? -16.578 9.576 6.521 1.00 85.88 235 ARG A O 1
ATOM 1819 N N . GLN A 1 236 ? -14.540 10.467 6.696 1.00 81.38 236 GLN A N 1
ATOM 1820 C CA . GLN A 1 236 ? -14.457 10.908 5.304 1.00 81.38 236 GLN A CA 1
ATOM 1821 C C . GLN A 1 236 ? -13.220 10.296 4.660 1.00 81.38 236 GLN A C 1
ATOM 1823 O O . GLN A 1 236 ? -12.233 10.047 5.338 1.00 81.38 236 GLN A O 1
ATOM 1828 N N . VAL A 1 237 ? -13.256 10.050 3.353 1.00 75.62 237 VAL A N 1
ATOM 1829 C CA . VAL A 1 237 ? -12.039 9.674 2.629 1.00 75.62 237 VAL A CA 1
ATOM 1830 C C . VAL A 1 237 ? -11.212 10.946 2.454 1.00 75.62 237 VAL A C 1
ATOM 1832 O O . VAL A 1 237 ? -11.570 11.822 1.671 1.00 75.62 237 VAL A O 1
ATOM 1835 N N . GLY A 1 238 ? -10.137 11.076 3.226 1.00 74.75 238 GLY A N 1
ATOM 1836 C CA . GLY A 1 238 ? -9.077 12.041 2.939 1.00 74.75 238 GLY A CA 1
ATOM 1837 C C . GLY A 1 238 ? -8.033 11.439 2.009 1.00 74.75 238 GLY A C 1
ATOM 1838 O O . GLY A 1 238 ? -7.932 10.221 1.915 1.00 74.75 238 GLY A O 1
ATOM 1839 N N . ASN A 1 239 ? -7.223 12.269 1.361 1.00 80.50 239 ASN A N 1
ATOM 1840 C CA . ASN A 1 239 ? -6.038 11.807 0.639 1.00 80.50 239 ASN A CA 1
ATOM 1841 C C . ASN A 1 239 ? -4.770 12.038 1.466 1.00 80.50 239 ASN A C 1
ATOM 1843 O O . ASN A 1 239 ? -4.807 12.694 2.501 1.00 80.50 239 ASN A O 1
ATOM 1847 N N . GLN A 1 240 ? -3.637 11.500 1.029 1.00 82.38 240 GLN A N 1
ATOM 1848 C CA . GLN A 1 240 ? -2.334 11.874 1.581 1.00 82.38 240 GLN A CA 1
ATOM 1849 C C . GLN A 1 240 ? -2.048 13.377 1.379 1.00 82.38 240 GLN A C 1
ATOM 1851 O O . GLN A 1 240 ? -2.468 13.966 0.385 1.00 82.38 240 GLN A O 1
ATOM 1856 N N . VAL A 1 241 ? -1.274 13.983 2.282 1.00 83.44 241 VAL A N 1
ATOM 1857 C CA . VAL A 1 241 ? -0.678 15.316 2.097 1.00 83.44 241 VAL A CA 1
ATOM 1858 C C . VAL A 1 241 ? 0.279 15.232 0.915 1.00 83.44 241 VAL A C 1
ATOM 1860 O O . VAL A 1 241 ? 1.187 14.392 0.961 1.00 83.44 241 VAL A O 1
ATOM 1863 N N . PRO A 1 242 ? 0.115 16.069 -0.126 1.00 82.88 242 PRO A N 1
ATOM 1864 C CA . PRO A 1 242 ? 1.084 16.133 -1.208 1.00 82.88 242 PRO A CA 1
ATOM 1865 C C . PRO A 1 242 ? 2.467 16.481 -0.651 1.00 82.88 242 PRO A C 1
ATOM 1867 O O . PRO A 1 242 ? 2.589 17.306 0.260 1.00 82.88 242 PRO A O 1
ATOM 1870 N N . SER A 1 243 ? 3.521 15.869 -1.191 1.00 80.00 243 SER A N 1
ATOM 1871 C CA . SER A 1 243 ? 4.891 16.233 -0.823 1.00 80.00 243 SER A CA 1
ATOM 1872 C C . SER A 1 243 ? 5.187 17.691 -1.195 1.00 80.00 243 SER A C 1
ATOM 1874 O O . SER A 1 243 ? 4.538 18.256 -2.072 1.00 80.00 243 SER A O 1
ATOM 1876 N N . ALA A 1 244 ? 6.197 18.307 -0.572 1.00 78.50 244 ALA A N 1
ATOM 1877 C CA . ALA A 1 244 ? 6.587 19.684 -0.898 1.00 78.50 244 ALA A CA 1
ATOM 1878 C C . ALA A 1 244 ? 6.869 19.873 -2.401 1.00 78.50 244 ALA A C 1
ATOM 1880 O O . ALA A 1 244 ? 6.499 20.889 -2.978 1.00 78.50 244 ALA A O 1
ATOM 1881 N N . HIS A 1 245 ? 7.458 18.863 -3.048 1.00 74.25 245 HIS A N 1
ATOM 1882 C CA . HIS A 1 245 ? 7.676 18.878 -4.490 1.00 74.25 245 HIS A CA 1
ATOM 1883 C C . HIS A 1 245 ? 6.357 18.824 -5.275 1.00 74.25 245 HIS A C 1
ATOM 1885 O O . HIS A 1 245 ? 6.167 19.626 -6.184 1.00 74.25 245 HIS A O 1
ATOM 1891 N N . GLN A 1 246 ? 5.417 17.948 -4.895 1.00 75.81 246 GLN A N 1
ATOM 1892 C CA . GLN A 1 246 ? 4.088 17.905 -5.521 1.00 75.81 246 GLN A CA 1
ATOM 1893 C C . GLN A 1 246 ? 3.338 19.227 -5.360 1.00 75.81 246 GLN A C 1
ATOM 1895 O O . GLN A 1 246 ? 2.636 19.631 -6.274 1.00 75.81 246 GLN A O 1
ATOM 1900 N N . GLN A 1 247 ? 3.493 19.917 -4.228 1.00 75.88 247 GLN A N 1
ATOM 1901 C CA . GLN A 1 247 ? 2.868 21.226 -4.018 1.00 75.88 247 GLN A CA 1
ATOM 1902 C C . GLN A 1 247 ? 3.460 22.314 -4.927 1.00 75.88 247 GLN A C 1
ATOM 1904 O O . GLN A 1 247 ? 2.728 23.221 -5.311 1.00 75.88 247 GLN A O 1
ATOM 1909 N N . GLN A 1 248 ? 4.751 22.223 -5.274 1.00 74.19 248 GLN A N 1
ATOM 1910 C CA . GLN A 1 248 ? 5.451 23.176 -6.149 1.00 74.19 248 GLN A CA 1
ATOM 1911 C C . GLN A 1 248 ? 5.166 22.955 -7.636 1.00 74.19 248 GLN A C 1
ATOM 1913 O O . GLN A 1 248 ? 5.153 23.912 -8.402 1.00 74.19 248 GLN A O 1
ATOM 1918 N N . THR A 1 249 ? 4.975 21.704 -8.051 1.00 70.19 249 THR A N 1
ATOM 1919 C CA . THR A 1 249 ? 4.722 21.339 -9.455 1.00 70.19 249 THR A CA 1
ATOM 1920 C C . THR A 1 249 ? 3.238 21.300 -9.806 1.00 70.19 249 THR A C 1
ATOM 1922 O O . THR A 1 249 ? 2.882 21.058 -10.958 1.00 70.19 249 THR A O 1
ATOM 1925 N N . TYR A 1 250 ? 2.367 21.530 -8.822 1.00 67.69 250 TYR A N 1
ATOM 1926 C CA . TYR A 1 250 ? 0.930 21.518 -9.016 1.00 67.69 250 TYR A CA 1
ATOM 1927 C C . TYR A 1 250 ? 0.439 22.778 -9.730 1.00 67.69 250 TYR A C 1
ATOM 1929 O O . TYR A 1 250 ? 0.677 23.893 -9.269 1.00 67.69 250 TYR A O 1
ATOM 1937 N N . ASP A 1 251 ? -0.303 22.576 -10.818 1.00 65.88 251 ASP A N 1
ATOM 1938 C CA . ASP A 1 251 ? -1.124 23.610 -11.440 1.00 65.88 251 ASP A CA 1
ATOM 1939 C C . ASP A 1 251 ? -2.447 23.743 -10.657 1.00 65.88 251 ASP A C 1
ATOM 1941 O O . ASP A 1 251 ? -3.243 22.798 -10.669 1.00 65.88 251 ASP A O 1
ATOM 1945 N N . PRO A 1 252 ? -2.726 24.887 -9.999 1.00 59.34 252 PRO A N 1
ATOM 1946 C CA . PRO A 1 252 ? -3.967 25.110 -9.253 1.00 59.34 252 PRO A CA 1
ATOM 1947 C C . PRO A 1 252 ? -5.239 24.990 -10.102 1.00 59.34 252 PRO A C 1
ATOM 1949 O O . PRO A 1 252 ? -6.310 24.731 -9.552 1.00 59.34 252 PRO A O 1
ATOM 1952 N N . LEU A 1 253 ? -5.131 25.187 -11.421 1.00 59.88 253 LEU A N 1
ATOM 1953 C CA . LEU A 1 253 ? -6.226 25.055 -12.387 1.00 59.88 253 LEU A CA 1
ATOM 1954 C C . LEU A 1 253 ? -6.249 23.672 -13.063 1.00 59.88 253 LEU A C 1
ATOM 1956 O O . LEU A 1 253 ? -7.169 23.367 -13.825 1.00 59.88 253 LEU A O 1
ATOM 1960 N N . GLY A 1 254 ? -5.246 22.840 -12.783 1.00 64.12 254 GLY A N 1
ATOM 1961 C CA . GLY A 1 254 ? -5.079 21.503 -13.329 1.00 64.12 254 GLY A CA 1
ATOM 1962 C C . GLY A 1 254 ? -5.763 20.410 -12.508 1.00 64.12 254 GLY A C 1
ATOM 1963 O O . GLY A 1 254 ? -6.453 20.638 -11.514 1.00 64.12 254 GLY A O 1
ATOM 1964 N N . LYS A 1 255 ? -5.568 19.160 -12.940 1.00 63.09 255 LYS A N 1
ATOM 1965 C CA . LYS A 1 255 ? -6.056 17.986 -12.209 1.00 63.09 255 LYS A CA 1
ATOM 1966 C C . LYS A 1 255 ? -5.181 17.759 -10.965 1.00 63.09 255 LYS A C 1
ATOM 1968 O O . LYS A 1 255 ? -3.961 17.689 -11.129 1.00 63.09 255 LYS A O 1
ATOM 1973 N N . PRO A 1 256 ? -5.761 17.572 -9.759 1.00 63.25 256 PRO A N 1
ATOM 1974 C CA . PRO A 1 256 ? -5.009 17.249 -8.545 1.00 63.25 256 PRO A CA 1
ATOM 1975 C C . PRO A 1 256 ? -4.072 16.057 -8.769 1.00 63.25 256 PRO A C 1
ATOM 1977 O O . PRO A 1 256 ? -4.432 15.139 -9.520 1.00 63.25 256 PRO A O 1
ATOM 1980 N N . PRO A 1 257 ? -2.883 16.039 -8.131 1.00 67.25 257 PRO A N 1
ATOM 1981 C CA . PRO A 1 257 ? -1.987 14.900 -8.234 1.00 67.25 257 PRO A CA 1
ATOM 1982 C C . PRO A 1 257 ? -2.725 13.629 -7.806 1.00 67.25 257 PRO A C 1
ATOM 1984 O O . PRO A 1 257 ? -3.607 13.660 -6.948 1.00 67.25 257 PRO A O 1
ATOM 1987 N N . ALA A 1 258 ? -2.364 12.490 -8.396 1.00 73.06 258 ALA A N 1
ATOM 1988 C CA . ALA A 1 258 ? -2.860 11.209 -7.915 1.00 73.06 258 ALA A CA 1
ATOM 1989 C C . ALA A 1 258 ? -2.299 10.976 -6.505 1.00 73.06 258 ALA A C 1
ATOM 1991 O O . ALA A 1 258 ? -1.095 10.779 -6.317 1.00 73.06 258 ALA A O 1
ATOM 1992 N N . LEU A 1 259 ? -3.172 11.064 -5.507 1.00 81.56 259 LEU A N 1
ATOM 1993 C CA . LEU A 1 259 ? -2.827 10.938 -4.101 1.00 81.56 259 LEU A CA 1
ATOM 1994 C C . LEU A 1 259 ? -3.388 9.628 -3.554 1.00 81.56 259 LEU A C 1
ATOM 1996 O O . LEU A 1 259 ? -4.515 9.257 -3.870 1.00 81.56 259 LEU A O 1
ATOM 2000 N N . ALA A 1 260 ? -2.598 8.932 -2.734 1.00 85.12 260 ALA A N 1
ATOM 2001 C CA . ALA A 1 260 ? -3.064 7.721 -2.077 1.00 85.12 260 ALA A CA 1
ATOM 2002 C C . ALA A 1 260 ? -4.231 8.064 -1.128 1.00 85.12 260 ALA A C 1
ATOM 2004 O O . ALA A 1 260 ? -4.098 8.993 -0.320 1.00 85.12 260 ALA A O 1
ATOM 2005 N N . PRO A 1 261 ? -5.357 7.340 -1.211 1.00 88.94 261 PRO A N 1
ATOM 2006 C CA . PRO A 1 261 ? -6.506 7.555 -0.343 1.00 88.94 261 PRO A CA 1
ATOM 2007 C C . PRO A 1 261 ? -6.224 7.062 1.082 1.00 88.94 261 PRO A C 1
ATOM 2009 O O . PRO A 1 261 ? -5.529 6.069 1.315 1.00 88.94 261 PRO A O 1
ATOM 2012 N N . GLY A 1 262 ? -6.807 7.754 2.049 1.00 90.31 262 GLY A N 1
ATOM 2013 C CA . GLY A 1 262 ? -6.807 7.393 3.455 1.00 90.31 262 GLY A CA 1
ATOM 2014 C C . GLY A 1 262 ? -7.903 6.381 3.788 1.00 90.31 262 GLY A C 1
ATOM 2015 O O . GLY A 1 262 ? -8.997 6.434 3.235 1.00 90.31 262 GLY A O 1
ATOM 2016 N N . PHE A 1 263 ? -7.623 5.486 4.734 1.00 94.62 263 PHE A N 1
ATOM 2017 C CA . PHE A 1 263 ? -8.598 4.525 5.248 1.00 94.62 263 PHE A CA 1
ATOM 2018 C C . PHE A 1 263 ? -9.567 5.211 6.215 1.00 94.62 263 PHE A C 1
ATOM 2020 O O . PHE A 1 263 ? -9.122 5.821 7.202 1.00 94.62 263 PHE A O 1
ATOM 2027 N N . VAL A 1 264 ? -10.866 5.052 5.981 1.00 92.75 264 VAL A N 1
ATOM 2028 C CA . VAL A 1 264 ? -11.972 5.591 6.774 1.00 92.75 264 VAL A CA 1
ATOM 2029 C C . VAL A 1 264 ? -12.298 4.635 7.912 1.00 92.75 264 VAL A C 1
ATOM 2031 O O . VAL A 1 264 ? -12.818 3.544 7.708 1.00 92.75 264 VAL A O 1
ATOM 2034 N N . MET A 1 265 ? -12.013 5.043 9.149 1.00 94.88 265 MET A N 1
ATOM 2035 C CA . MET A 1 265 ? -12.213 4.165 10.311 1.00 94.88 265 MET A CA 1
ATOM 2036 C C . MET A 1 265 ? -13.673 3.737 10.513 1.00 94.88 265 MET A C 1
ATOM 2038 O O . MET A 1 265 ? -13.912 2.641 11.015 1.00 94.88 265 MET A O 1
ATOM 2042 N N . ASP A 1 266 ? -14.638 4.570 10.115 1.00 93.75 266 ASP A N 1
ATOM 2043 C CA . ASP A 1 266 ? -16.067 4.254 10.206 1.00 93.75 266 ASP A CA 1
ATOM 2044 C C . ASP A 1 266 ? -16.467 3.056 9.335 1.00 93.75 266 ASP A C 1
ATOM 2046 O O . ASP A 1 266 ? -17.392 2.336 9.685 1.00 93.75 266 ASP A O 1
ATOM 2050 N N . SER A 1 267 ? -15.701 2.739 8.281 1.00 93.69 267 SER A N 1
ATOM 2051 C CA . SER A 1 267 ? -15.886 1.503 7.507 1.00 93.69 267 SER A CA 1
ATOM 2052 C C . SER A 1 267 ? -15.779 0.236 8.370 1.00 93.69 267 SER A C 1
ATOM 2054 O O . SER A 1 267 ? -16.233 -0.823 7.953 1.00 93.69 267 SER A O 1
ATOM 2056 N N . LEU A 1 268 ? -15.175 0.314 9.563 1.00 95.25 268 LEU A N 1
ATOM 2057 C CA . LEU A 1 268 ? -15.075 -0.811 10.494 1.00 95.25 268 LEU A CA 1
ATOM 2058 C C . LEU A 1 268 ? -16.218 -0.880 11.517 1.00 95.25 268 LEU A C 1
ATOM 2060 O O . LEU A 1 268 ? -16.280 -1.850 12.271 1.00 95.25 268 LEU A O 1
ATOM 2064 N N . THR A 1 269 ? -17.087 0.132 11.589 1.00 93.44 269 THR A N 1
ATOM 2065 C CA . THR A 1 269 ? -18.266 0.104 12.473 1.00 93.44 269 THR A CA 1
ATOM 2066 C C . THR A 1 269 ? -19.452 -0.596 11.813 1.00 93.44 269 THR A C 1
ATOM 2068 O O . THR A 1 269 ? -20.280 -1.169 12.519 1.00 93.44 269 THR A O 1
ATOM 2071 N N . ASP A 1 270 ? -19.477 -0.627 10.478 1.00 92.75 270 ASP A N 1
ATOM 2072 C CA . ASP A 1 270 ? -20.433 -1.370 9.660 1.00 92.75 270 ASP A CA 1
ATOM 2073 C C . ASP A 1 270 ? -19.696 -2.332 8.710 1.00 92.75 270 ASP A C 1
ATOM 2075 O O . ASP A 1 270 ? -19.379 -2.033 7.554 1.00 92.75 270 ASP A O 1
ATOM 2079 N N . LEU A 1 271 ? -19.382 -3.516 9.239 1.00 92.69 271 LEU A N 1
ATOM 2080 C CA . LEU A 1 271 ? -18.664 -4.554 8.497 1.00 92.69 271 LEU A CA 1
ATOM 2081 C C . LEU A 1 271 ? -19.507 -5.178 7.379 1.00 92.69 271 LEU A C 1
ATOM 2083 O O . LEU A 1 271 ? -18.945 -5.713 6.419 1.00 92.69 271 LEU A O 1
ATOM 2087 N N . ASP A 1 272 ? -20.834 -5.110 7.491 1.00 93.56 272 ASP A N 1
ATOM 2088 C CA . ASP A 1 272 ? -21.742 -5.560 6.441 1.00 93.56 272 ASP A CA 1
ATOM 2089 C C . ASP A 1 272 ? -21.667 -4.636 5.237 1.00 93.56 272 ASP A C 1
ATOM 2091 O O . ASP A 1 272 ? -21.511 -5.110 4.108 1.00 93.56 272 ASP A O 1
ATOM 2095 N N . GLU A 1 273 ? -21.672 -3.327 5.469 1.00 94.50 273 GLU A N 1
ATOM 2096 C CA . GLU A 1 273 ? -21.498 -2.336 4.417 1.00 94.50 273 GLU A CA 1
ATOM 2097 C C . GLU A 1 273 ? -20.125 -2.438 3.746 1.00 94.50 273 GLU A C 1
ATOM 2099 O O . GLU A 1 273 ? -20.034 -2.429 2.514 1.00 94.50 273 GLU A O 1
ATOM 2104 N N . LEU A 1 274 ? -19.045 -2.576 4.522 1.00 93.69 274 LEU A N 1
ATOM 2105 C CA . LEU A 1 274 ? -17.701 -2.777 3.970 1.00 93.69 274 LEU A CA 1
ATOM 2106 C C . LEU A 1 274 ? -17.647 -4.017 3.064 1.00 93.69 274 LEU A C 1
ATOM 2108 O O . LEU A 1 274 ? -17.172 -3.940 1.927 1.00 93.69 274 LEU A O 1
ATOM 2112 N N . TRP A 1 275 ? -18.178 -5.148 3.536 1.00 95.31 275 TRP A N 1
ATOM 2113 C CA . TRP A 1 275 ? -18.217 -6.382 2.753 1.00 95.31 275 TRP A CA 1
ATOM 2114 C C . TRP A 1 275 ? -19.096 -6.253 1.506 1.00 95.31 275 TRP A C 1
ATOM 2116 O O . TRP A 1 275 ? -18.715 -6.709 0.427 1.00 95.31 275 TRP A O 1
ATOM 2126 N N . ARG A 1 276 ? -20.257 -5.601 1.624 1.00 95.81 276 ARG A N 1
ATOM 2127 C CA . ARG A 1 276 ? -21.178 -5.361 0.508 1.00 95.81 276 ARG A CA 1
ATOM 2128 C C . ARG A 1 276 ? -20.518 -4.525 -0.585 1.00 95.81 276 ARG A C 1
ATOM 2130 O O . ARG A 1 276 ? -20.617 -4.889 -1.756 1.00 95.81 276 ARG A O 1
ATOM 2137 N N . ARG A 1 277 ? -19.815 -3.444 -0.227 1.00 95.19 277 ARG A N 1
ATOM 2138 C CA . ARG A 1 277 ? -19.055 -2.619 -1.185 1.00 95.19 277 ARG A CA 1
ATOM 2139 C C . ARG A 1 277 ? -17.988 -3.445 -1.902 1.00 95.19 277 ARG A C 1
ATOM 2141 O O . ARG A 1 277 ? -17.953 -3.443 -3.133 1.00 95.19 277 ARG A O 1
ATOM 2148 N N . PHE A 1 278 ? -17.189 -4.202 -1.148 1.00 95.25 278 PHE A N 1
ATOM 2149 C CA . PHE A 1 278 ? -16.151 -5.083 -1.691 1.00 95.25 278 PHE A CA 1
ATOM 2150 C C . PHE A 1 278 ? -16.723 -6.118 -2.672 1.00 95.25 278 PHE A C 1
ATOM 2152 O O . PHE A 1 278 ? -16.258 -6.234 -3.808 1.00 95.25 278 PHE A O 1
ATOM 2159 N N . ARG A 1 279 ? -17.795 -6.814 -2.277 1.00 96.25 279 ARG A N 1
ATOM 2160 C CA . ARG A 1 279 ? -18.503 -7.785 -3.121 1.00 96.25 279 ARG A CA 1
ATOM 2161 C C . ARG A 1 279 ? -19.037 -7.150 -4.404 1.00 96.25 279 ARG A C 1
ATOM 2163 O O . ARG A 1 279 ? -18.791 -7.678 -5.485 1.00 96.25 279 ARG A O 1
ATOM 2170 N N . ASN A 1 280 ? -19.735 -6.020 -4.297 1.00 97.12 280 ASN A N 1
ATOM 2171 C CA . ASN A 1 280 ? -20.338 -5.343 -5.447 1.00 97.12 280 ASN A CA 1
ATOM 2172 C C . ASN A 1 280 ? -19.287 -4.924 -6.483 1.00 97.12 280 ASN A C 1
ATOM 2174 O O . ASN A 1 280 ? -19.516 -5.066 -7.686 1.00 97.12 280 ASN A O 1
ATOM 2178 N N . HIS A 1 281 ? -18.127 -4.441 -6.028 1.00 95.94 281 HIS A N 1
ATOM 2179 C CA . HIS A 1 281 ? -17.011 -4.111 -6.912 1.00 95.94 281 HIS A CA 1
ATOM 2180 C C . HIS A 1 281 ? -16.516 -5.345 -7.677 1.00 95.94 281 HIS A C 1
ATOM 2182 O O . HIS A 1 281 ? -16.407 -5.310 -8.904 1.00 95.94 281 HIS A O 1
ATOM 2188 N N . ILE A 1 282 ? -16.264 -6.450 -6.968 1.00 96.19 282 ILE A N 1
ATOM 2189 C CA . ILE A 1 282 ? -15.786 -7.700 -7.572 1.00 96.19 282 ILE A CA 1
ATOM 2190 C C . ILE A 1 282 ? -16.804 -8.243 -8.582 1.00 96.19 282 ILE A C 1
ATOM 2192 O O . ILE A 1 282 ? -16.438 -8.578 -9.709 1.00 96.19 282 ILE A O 1
ATOM 2196 N N . GLU A 1 283 ? -18.090 -8.285 -8.223 1.00 96.25 283 GLU A N 1
ATOM 2197 C CA . GLU A 1 283 ? -19.156 -8.723 -9.131 1.00 96.25 283 GLU A CA 1
ATOM 2198 C C . GLU A 1 283 ? -19.235 -7.837 -10.386 1.00 96.25 283 GLU A C 1
ATOM 2200 O O . GLU A 1 283 ? -19.414 -8.347 -11.495 1.00 96.25 283 GLU A O 1
ATOM 2205 N N . GLY A 1 284 ? -19.058 -6.519 -10.242 1.00 96.50 284 GLY A N 1
ATOM 2206 C CA . GLY A 1 284 ? -18.973 -5.585 -11.367 1.00 96.50 284 GLY A CA 1
ATOM 2207 C C . GLY A 1 284 ? -17.792 -5.885 -12.295 1.00 96.50 284 GLY A C 1
ATOM 2208 O O . GLY A 1 284 ? -17.972 -6.017 -13.510 1.00 96.50 284 GLY A O 1
ATOM 2209 N N . GLY A 1 285 ? -16.596 -6.068 -11.728 1.00 95.19 285 GLY A N 1
ATOM 2210 C CA . GLY A 1 285 ? -15.390 -6.429 -12.477 1.00 95.19 285 GLY A CA 1
ATOM 2211 C C . GLY A 1 285 ? -15.524 -7.767 -13.213 1.00 95.19 285 GLY A C 1
ATOM 2212 O O . GLY A 1 285 ? -15.139 -7.873 -14.383 1.00 95.19 285 GLY A O 1
ATOM 2213 N N . MET A 1 286 ? -16.145 -8.764 -12.574 1.00 95.75 286 MET A N 1
ATOM 2214 C CA . MET A 1 286 ? -16.444 -10.063 -13.183 1.00 95.75 286 MET A CA 1
ATOM 2215 C C . MET A 1 286 ? -17.419 -9.950 -14.348 1.00 95.75 286 MET A C 1
ATOM 2217 O O . MET A 1 286 ? -17.174 -10.544 -15.395 1.00 95.75 286 MET A O 1
ATOM 2221 N N . LYS A 1 287 ? -18.514 -9.191 -14.204 1.00 96.44 287 LYS A N 1
ATOM 2222 C CA . LYS A 1 287 ? -19.480 -8.976 -15.297 1.00 96.44 287 LYS A CA 1
ATOM 2223 C C . LYS A 1 287 ? -18.790 -8.373 -16.520 1.00 96.44 287 LYS A C 1
ATOM 2225 O O . LYS A 1 287 ? -18.984 -8.861 -17.632 1.00 96.44 287 LYS A O 1
ATOM 2230 N N . GLY A 1 288 ? -17.933 -7.373 -16.307 1.00 95.81 288 GLY A N 1
ATOM 2231 C CA . GLY A 1 288 ? -17.139 -6.763 -17.374 1.00 95.81 288 GLY A CA 1
ATOM 2232 C C . GLY A 1 288 ? -16.178 -7.746 -18.052 1.00 95.81 288 GLY A C 1
ATOM 2233 O O . GLY A 1 288 ? -16.099 -7.782 -19.278 1.00 95.81 288 GLY A O 1
ATOM 2234 N N . ALA A 1 289 ? -15.469 -8.571 -17.277 1.00 95.88 289 ALA A N 1
ATOM 2235 C CA . ALA A 1 289 ? -14.558 -9.583 -17.816 1.00 95.88 289 ALA A CA 1
ATOM 2236 C C . ALA A 1 289 ? -15.295 -10.720 -18.548 1.00 95.88 289 ALA A C 1
ATOM 2238 O O . ALA A 1 289 ? -14.872 -11.136 -19.623 1.00 95.88 289 ALA A O 1
ATOM 2239 N N . SER A 1 290 ? -16.429 -11.168 -18.009 1.00 96.50 290 SER A N 1
ATOM 2240 C CA . SER A 1 290 ? -17.285 -12.194 -18.607 1.00 96.50 290 SER A CA 1
ATOM 2241 C C . SER A 1 290 ? -17.831 -11.752 -19.964 1.00 96.50 290 SER A C 1
ATOM 2243 O O . SER A 1 290 ? -17.740 -12.507 -20.929 1.00 96.50 290 SER A O 1
ATOM 2245 N N . LYS A 1 291 ? -18.291 -10.495 -20.071 1.00 97.50 291 LYS A N 1
ATOM 2246 C CA . LYS A 1 291 ? -18.714 -9.904 -21.348 1.00 97.50 291 LYS A CA 1
ATOM 2247 C C . LYS A 1 291 ? -17.595 -9.962 -22.392 1.00 97.50 291 LYS A C 1
ATOM 2249 O O . LYS A 1 291 ? -17.806 -10.509 -23.466 1.00 97.50 291 LYS A O 1
ATOM 2254 N N . ARG A 1 292 ? -16.385 -9.500 -22.044 1.00 96.50 292 ARG A N 1
ATOM 2255 C CA . ARG A 1 292 ? -15.227 -9.538 -22.957 1.00 96.50 292 ARG A CA 1
ATOM 2256 C C . ARG A 1 292 ? -14.896 -10.953 -23.440 1.00 96.50 292 ARG A C 1
ATOM 2258 O O . ARG A 1 292 ? -14.529 -11.129 -24.598 1.00 96.50 292 ARG A O 1
ATOM 2265 N N . ARG A 1 293 ? -15.017 -11.961 -22.567 1.00 96.75 293 ARG A N 1
ATOM 2266 C CA . ARG A 1 293 ? -14.803 -13.370 -22.942 1.00 96.75 293 ARG A CA 1
ATOM 2267 C C . ARG A 1 293 ? -15.824 -13.840 -23.972 1.00 96.75 293 ARG A C 1
ATOM 2269 O O . ARG A 1 293 ? -15.412 -14.395 -24.985 1.00 96.75 293 ARG A O 1
ATOM 2276 N N . VAL A 1 294 ? -17.110 -13.570 -23.743 1.00 97.06 294 VAL A N 1
ATOM 2277 C CA . VAL A 1 294 ? -18.185 -13.911 -24.691 1.00 97.06 294 VAL A CA 1
ATOM 2278 C C . VAL A 1 294 ? -17.962 -13.225 -26.038 1.00 97.06 294 VAL A C 1
ATOM 2280 O O . VAL A 1 294 ? -18.010 -13.895 -27.065 1.00 97.06 294 VAL A O 1
ATOM 2283 N N . ASP A 1 295 ? -17.612 -11.935 -26.030 1.00 97.25 295 ASP A N 1
ATOM 2284 C CA . ASP A 1 295 ? -17.281 -11.174 -27.245 1.00 97.25 295 ASP A CA 1
ATOM 2285 C C . ASP A 1 295 ? -16.081 -11.782 -28.008 1.00 97.25 295 ASP A C 1
ATOM 2287 O O . ASP A 1 295 ? -15.962 -11.624 -29.219 1.00 97.25 295 ASP A O 1
ATOM 2291 N N . SER A 1 296 ? -15.210 -12.518 -27.308 1.00 96.75 296 SER A N 1
ATOM 2292 C CA . SER A 1 296 ? -14.041 -13.213 -27.866 1.00 96.75 296 SER A CA 1
ATOM 2293 C C . SER A 1 296 ? -14.304 -14.696 -28.184 1.00 96.75 296 SER A C 1
ATOM 2295 O O . SER A 1 296 ? -13.359 -15.447 -28.419 1.00 96.75 296 SER A O 1
ATOM 2297 N N . GLY A 1 297 ? -15.561 -15.155 -28.139 1.00 97.25 297 GLY A N 1
ATOM 2298 C CA . GLY A 1 297 ? -15.943 -16.551 -28.399 1.00 97.25 297 GLY A CA 1
ATOM 2299 C C . GLY A 1 297 ? -15.589 -17.538 -27.278 1.00 97.25 297 GLY A C 1
ATOM 2300 O O . GLY A 1 297 ? -15.656 -18.751 -27.473 1.00 97.25 297 GLY A O 1
ATOM 2301 N N . LEU A 1 298 ? -15.208 -17.042 -26.098 1.00 97.00 298 LEU A N 1
ATOM 2302 C CA . LEU A 1 298 ? -14.915 -17.851 -24.917 1.00 97.00 298 LEU A CA 1
ATOM 2303 C C . LEU A 1 298 ? -16.148 -17.961 -24.006 1.00 97.00 298 LEU A C 1
ATOM 2305 O O . LEU A 1 298 ? -16.967 -17.041 -23.950 1.00 97.00 298 LEU A O 1
ATOM 2309 N N . PRO A 1 299 ? -16.275 -19.046 -23.219 1.00 96.62 299 PRO A N 1
ATOM 2310 C CA . PRO A 1 299 ? -17.364 -19.172 -22.262 1.00 96.62 299 PRO A CA 1
ATOM 2311 C C . PRO A 1 299 ? -17.314 -18.061 -21.195 1.00 96.62 299 PRO A C 1
ATOM 2313 O O . PRO A 1 299 ? -16.216 -17.631 -20.798 1.00 96.62 299 PRO A O 1
ATOM 2316 N N . PRO A 1 300 ? -18.491 -17.615 -20.707 1.00 97.00 300 PRO A N 1
ATOM 2317 C CA . PRO A 1 300 ? -18.586 -16.607 -19.660 1.00 97.00 300 PRO A CA 1
ATOM 2318 C C . PRO A 1 300 ? -17.990 -17.119 -18.347 1.00 97.00 300 PRO A C 1
ATOM 2320 O O . PRO A 1 300 ? -17.979 -18.322 -18.063 1.00 97.00 300 PRO A O 1
ATOM 2323 N N . ILE A 1 301 ? -17.546 -16.185 -17.506 1.00 96.50 301 ILE A N 1
ATOM 2324 C CA . ILE A 1 301 ? -17.031 -16.520 -16.176 1.00 96.50 301 ILE A CA 1
ATOM 2325 C C . ILE A 1 301 ? -18.179 -17.053 -15.322 1.00 96.50 301 ILE A C 1
ATOM 2327 O O . ILE A 1 301 ? -19.224 -16.413 -15.196 1.00 96.50 301 ILE A O 1
ATOM 2331 N N . VAL A 1 302 ? -17.966 -18.213 -14.699 1.00 96.00 302 VAL A N 1
ATOM 2332 C CA . VAL A 1 302 ? -18.948 -18.818 -13.794 1.00 96.00 302 VAL A CA 1
ATOM 2333 C C . VAL A 1 302 ? -18.967 -18.043 -12.470 1.00 96.00 302 VAL A C 1
ATOM 2335 O O . VAL A 1 302 ? -17.943 -18.022 -11.777 1.00 96.00 302 VAL A O 1
ATOM 2338 N N . PRO A 1 303 ? -20.102 -17.429 -12.085 1.00 96.06 303 PRO A N 1
ATOM 2339 C CA . PRO A 1 303 ? -20.193 -16.670 -10.844 1.00 96.06 303 PRO A CA 1
ATOM 2340 C C . PRO A 1 303 ? -20.091 -17.590 -9.616 1.00 96.06 303 PRO A C 1
ATOM 2342 O O . PRO A 1 303 ? -20.442 -18.774 -9.701 1.00 96.06 303 PRO A O 1
ATOM 2345 N N . PRO A 1 304 ? -19.642 -17.073 -8.458 1.00 97.31 304 PRO A N 1
ATOM 2346 C CA . PRO A 1 304 ? -19.678 -17.836 -7.221 1.00 97.31 304 PRO A CA 1
ATOM 2347 C C . PRO A 1 304 ? -21.099 -18.137 -6.760 1.00 97.31 304 PRO A C 1
ATOM 2349 O O . PRO A 1 304 ? -22.031 -17.362 -6.978 1.00 97.31 304 PRO A O 1
ATOM 2352 N N . ARG A 1 305 ? -21.250 -19.263 -6.068 1.00 97.38 305 ARG A N 1
ATOM 2353 C CA . ARG A 1 305 ? -22.494 -19.624 -5.382 1.00 97.38 305 ARG A CA 1
ATOM 2354 C C . ARG A 1 305 ? -22.655 -18.772 -4.117 1.00 97.38 305 ARG A C 1
ATOM 2356 O O . ARG A 1 305 ? -21.641 -18.410 -3.519 1.00 97.38 305 ARG A O 1
ATOM 2363 N N . PRO A 1 306 ? -23.886 -18.515 -3.640 1.00 97.44 306 PRO A N 1
ATOM 2364 C CA . PRO A 1 306 ? -24.106 -17.788 -2.388 1.00 97.44 306 PRO A CA 1
ATOM 2365 C C . PRO A 1 306 ? -23.300 -18.348 -1.206 1.00 97.44 306 PRO A C 1
ATOM 2367 O O . PRO A 1 306 ? -22.630 -17.589 -0.515 1.00 97.44 306 PRO A O 1
ATOM 2370 N N . GLN A 1 307 ? -23.231 -19.677 -1.061 1.00 98.06 307 GLN A N 1
ATOM 2371 C CA . GLN A 1 307 ? -22.479 -20.303 0.033 1.00 98.06 307 GLN A CA 1
ATOM 2372 C C . GLN A 1 307 ? -20.967 -20.026 -0.030 1.00 98.06 307 GLN A C 1
ATOM 2374 O O . GLN A 1 307 ? -20.308 -20.003 1.003 1.00 98.06 307 GLN A O 1
ATOM 2379 N N . GLU A 1 308 ? -20.400 -19.817 -1.223 1.00 98.12 308 GLU A N 1
ATOM 2380 C CA . GLU A 1 308 ? -18.976 -19.480 -1.378 1.00 98.12 308 GLU A CA 1
ATOM 2381 C C . GLU A 1 308 ? -18.710 -18.052 -0.882 1.00 98.12 308 GLU A C 1
ATOM 2383 O O . GLU A 1 308 ? -17.708 -17.811 -0.212 1.00 98.12 308 GLU A O 1
ATOM 2388 N N . TRP A 1 309 ? -19.636 -17.119 -1.135 1.00 98.00 309 TRP A N 1
ATOM 2389 C CA . TRP A 1 309 ? -19.577 -15.771 -0.564 1.00 98.00 309 TRP A CA 1
ATOM 2390 C C . TRP A 1 309 ? -19.679 -15.789 0.958 1.00 98.00 309 TRP A C 1
ATOM 2392 O O . TRP A 1 309 ? -18.904 -15.099 1.619 1.00 98.00 309 TRP A O 1
ATOM 2402 N N . ASP A 1 310 ? -20.587 -16.592 1.511 1.00 97.81 310 ASP A N 1
ATOM 2403 C CA . ASP A 1 310 ? -20.769 -16.703 2.960 1.00 97.81 310 ASP A CA 1
ATOM 2404 C C . ASP A 1 310 ? -19.524 -17.292 3.638 1.00 97.81 310 ASP A C 1
ATOM 2406 O O . ASP A 1 310 ? -19.062 -16.770 4.655 1.00 97.81 310 ASP A O 1
ATOM 2410 N N . GLN A 1 311 ? -18.924 -18.325 3.038 1.00 98.06 311 GLN A N 1
ATOM 2411 C CA . GLN A 1 311 ? -17.665 -18.920 3.501 1.00 98.06 311 GLN A CA 1
ATOM 2412 C C . GLN A 1 311 ? -16.508 -17.919 3.456 1.00 98.06 311 GLN A C 1
ATOM 2414 O O . GLN A 1 311 ? -15.795 -17.757 4.450 1.00 98.06 311 GLN A O 1
ATOM 2419 N N . GLY A 1 312 ? -16.336 -17.220 2.330 1.00 98.25 312 GLY A N 1
ATOM 2420 C CA . GLY A 1 312 ? -15.288 -16.213 2.187 1.00 98.25 312 GLY A CA 1
ATOM 2421 C C . GLY A 1 312 ? -15.463 -15.059 3.175 1.00 98.25 312 GLY A C 1
ATOM 2422 O O . GLY A 1 312 ? -14.493 -14.641 3.811 1.00 98.25 312 GLY A O 1
ATOM 2423 N N . ARG A 1 313 ? -16.705 -14.595 3.376 1.00 98.25 313 ARG A N 1
ATOM 2424 C CA . ARG A 1 313 ? -17.046 -13.568 4.370 1.00 98.25 313 ARG A CA 1
ATOM 2425 C C . ARG A 1 313 ? -16.700 -14.032 5.778 1.00 98.25 313 ARG A C 1
ATOM 2427 O O . ARG A 1 313 ? -16.062 -13.289 6.517 1.00 98.25 313 ARG A O 1
ATOM 2434 N N . ALA A 1 314 ? -17.095 -15.245 6.159 1.00 98.44 314 ALA A N 1
ATOM 2435 C CA . ALA A 1 314 ? -16.822 -15.780 7.490 1.00 98.44 314 ALA A CA 1
ATOM 2436 C C . ALA A 1 314 ? -15.312 -15.819 7.783 1.00 98.44 314 ALA A C 1
ATOM 2438 O O . ALA A 1 314 ? -14.873 -15.305 8.814 1.00 98.44 314 ALA A O 1
ATOM 2439 N N . ALA A 1 315 ? -14.507 -16.339 6.851 1.00 98.50 315 ALA A N 1
ATOM 2440 C CA . ALA A 1 315 ? -13.050 -16.368 6.979 1.00 98.50 315 ALA A CA 1
ATOM 2441 C C . ALA A 1 315 ? -12.435 -14.963 7.057 1.00 98.50 315 ALA A C 1
ATOM 2443 O O . ALA A 1 315 ? -11.574 -14.711 7.905 1.00 98.50 315 ALA A O 1
ATOM 2444 N N . PHE A 1 316 ? -12.908 -14.033 6.222 1.00 98.31 316 PHE A N 1
ATOM 2445 C CA . PHE A 1 316 ? -12.497 -12.630 6.265 1.00 98.31 316 PHE A CA 1
ATOM 2446 C C . PHE A 1 316 ? -12.768 -11.998 7.634 1.00 98.31 316 PHE A C 1
ATOM 2448 O O . PHE A 1 316 ? -11.867 -11.397 8.217 1.00 98.31 316 PHE A O 1
ATOM 2455 N N . MET A 1 317 ? -13.966 -12.188 8.194 1.00 97.62 317 MET A N 1
ATOM 2456 C CA . MET A 1 317 ? -14.326 -11.634 9.505 1.00 97.62 317 MET A CA 1
ATOM 2457 C C . MET A 1 317 ? -13.486 -12.232 10.639 1.00 97.62 317 MET A C 1
ATOM 2459 O O . MET A 1 317 ? -13.063 -11.506 11.541 1.00 97.62 317 MET A O 1
ATOM 2463 N N . VAL A 1 318 ? -13.179 -13.533 10.582 1.00 97.88 318 VAL A N 1
ATOM 2464 C CA . VAL A 1 318 ? -12.232 -14.169 11.516 1.00 97.88 318 VAL A CA 1
ATOM 2465 C C . VAL A 1 318 ? -10.860 -13.498 11.428 1.00 97.88 318 VAL A C 1
ATOM 2467 O O . VAL A 1 318 ? -10.280 -13.139 12.454 1.00 97.88 318 VAL A O 1
ATOM 2470 N N . GLY A 1 319 ? -10.357 -13.285 10.211 1.00 98.06 319 GLY A N 1
ATOM 2471 C CA . GLY A 1 319 ? -9.092 -12.599 9.966 1.00 98.06 319 GLY A CA 1
ATOM 2472 C C . GLY A 1 319 ? -9.066 -11.165 10.485 1.00 98.06 319 GLY A C 1
ATOM 2473 O O . GLY A 1 319 ? -8.110 -10.768 11.145 1.00 98.06 319 GLY A O 1
ATOM 2474 N N . LEU A 1 320 ? -10.129 -10.400 10.239 1.00 97.06 320 LEU A N 1
ATOM 2475 C CA . LEU A 1 320 ? -10.251 -9.017 10.692 1.00 97.06 320 LEU A CA 1
ATOM 2476 C C . LEU A 1 320 ? -10.200 -8.932 12.220 1.00 97.06 320 LEU A C 1
ATOM 2478 O O . LEU A 1 320 ? -9.389 -8.184 12.765 1.00 97.06 320 LEU A O 1
ATOM 2482 N N . ASN A 1 321 ? -10.997 -9.749 12.912 1.00 95.75 321 ASN A N 1
ATOM 2483 C CA . ASN A 1 321 ? -11.019 -9.793 14.374 1.00 95.75 321 ASN A CA 1
ATOM 2484 C C . ASN A 1 321 ? -9.659 -10.190 14.962 1.00 95.75 321 ASN A C 1
ATOM 2486 O O . ASN A 1 321 ? -9.173 -9.548 15.895 1.00 95.75 321 ASN A O 1
ATOM 2490 N N . GLU A 1 322 ? -9.000 -11.200 14.390 1.00 97.00 322 GLU A N 1
ATOM 2491 C CA . GLU A 1 322 ? -7.644 -11.571 14.797 1.00 97.00 322 GLU A CA 1
ATOM 2492 C C . GLU A 1 322 ? -6.651 -10.417 14.577 1.00 97.00 322 GLU A C 1
ATOM 2494 O O . GLU A 1 322 ? -5.802 -10.149 15.432 1.00 97.00 322 GLU A O 1
ATOM 2499 N N . GLY A 1 323 ? -6.783 -9.688 13.469 1.00 96.88 323 GLY A N 1
ATOM 2500 C CA . GLY A 1 323 ? -5.973 -8.512 13.161 1.00 96.88 323 GLY A CA 1
ATOM 2501 C C . GLY A 1 323 ? -6.129 -7.414 14.210 1.00 96.88 323 GLY A C 1
ATOM 2502 O O . GLY A 1 323 ? -5.129 -6.882 14.694 1.00 96.88 323 GLY A O 1
ATOM 2503 N N . LEU A 1 324 ? -7.363 -7.128 14.634 1.00 95.50 324 LEU A N 1
ATOM 2504 C CA . LEU A 1 324 ? -7.652 -6.168 15.705 1.00 95.50 324 LEU A CA 1
ATOM 2505 C C . LEU A 1 324 ? -6.994 -6.569 17.035 1.00 95.50 324 LEU A C 1
ATOM 2507 O O . LEU A 1 324 ? -6.397 -5.724 17.710 1.00 95.50 324 LEU A O 1
ATOM 2511 N N . VAL A 1 325 ? -7.031 -7.857 17.388 1.00 94.19 325 VAL A N 1
ATOM 2512 C CA . VAL A 1 325 ? -6.363 -8.381 18.593 1.00 94.19 325 VAL A CA 1
ATOM 2513 C C . VAL A 1 325 ? -4.843 -8.228 18.492 1.00 94.19 325 VAL A C 1
ATOM 2515 O O . VAL A 1 325 ? -4.210 -7.723 19.424 1.00 94.19 325 VAL A O 1
ATOM 2518 N N . ARG A 1 326 ? -4.243 -8.595 17.351 1.00 95.25 326 ARG A N 1
ATOM 2519 C CA . ARG A 1 326 ? -2.798 -8.429 17.100 1.00 95.25 326 ARG A CA 1
ATOM 2520 C C . ARG A 1 326 ? -2.373 -6.964 17.206 1.00 95.25 326 ARG A C 1
ATOM 2522 O O . ARG A 1 326 ? -1.307 -6.671 17.750 1.00 95.25 326 ARG A O 1
ATOM 2529 N N . ILE A 1 327 ? -3.204 -6.038 16.729 1.00 94.88 327 ILE A N 1
ATOM 2530 C CA . ILE A 1 327 ? -2.968 -4.594 16.847 1.00 94.88 327 ILE A CA 1
ATOM 2531 C C . ILE A 1 327 ? -2.952 -4.163 18.313 1.00 94.88 327 ILE A C 1
ATOM 2533 O O . ILE A 1 327 ? -2.006 -3.491 18.726 1.00 94.88 327 ILE A O 1
ATOM 2537 N N . ASP A 1 328 ? -3.938 -4.556 19.123 1.00 92.12 328 ASP A N 1
ATOM 2538 C CA . ASP A 1 328 ? -3.957 -4.188 20.547 1.00 92.12 328 ASP A CA 1
ATOM 2539 C C . ASP A 1 328 ? -2.739 -4.759 21.296 1.00 92.12 328 ASP A C 1
ATOM 2541 O O . ASP A 1 328 ? -2.079 -4.045 22.056 1.00 92.12 328 ASP A O 1
ATOM 2545 N N . GLN A 1 329 ? -2.348 -6.004 21.007 1.00 92.00 329 GLN A N 1
ATOM 2546 C CA . GLN A 1 329 ? -1.141 -6.630 21.565 1.00 92.00 329 GLN A CA 1
ATOM 2547 C C . GLN A 1 329 ? 0.154 -5.922 21.135 1.00 92.00 329 GLN A C 1
ATOM 2549 O O . GLN A 1 329 ? 1.040 -5.666 21.957 1.00 92.00 329 GLN A O 1
ATOM 2554 N N . MET A 1 330 ? 0.278 -5.573 19.851 1.00 92.44 330 MET A N 1
ATOM 2555 C CA . MET A 1 330 ? 1.438 -4.853 19.315 1.00 92.44 330 MET A CA 1
ATOM 2556 C C . MET A 1 330 ? 1.543 -3.444 19.904 1.00 92.44 330 MET A C 1
ATOM 2558 O O . MET A 1 330 ? 2.644 -2.921 20.096 1.00 92.44 330 MET A O 1
ATOM 2562 N N . LEU A 1 331 ? 0.402 -2.823 20.193 1.00 91.12 331 LEU A N 1
ATOM 2563 C CA . LEU A 1 331 ? 0.309 -1.442 20.636 1.00 91.12 331 LEU A CA 1
ATOM 2564 C C . LEU A 1 331 ? -0.005 -1.323 22.133 1.00 91.12 331 LEU A C 1
ATOM 2566 O O . LEU A 1 331 ? -0.528 -0.297 22.559 1.00 91.12 331 LEU A O 1
ATOM 2570 N N . SER A 1 332 ? 0.331 -2.308 22.962 1.00 88.88 332 SER A N 1
ATOM 2571 C CA . SER A 1 332 ? 0.157 -2.257 24.422 1.00 88.88 332 SER A CA 1
ATOM 2572 C C . SER A 1 332 ? 1.474 -2.470 25.177 1.00 88.88 332 SER A C 1
ATOM 2574 O O . SER A 1 332 ? 2.463 -2.951 24.625 1.00 88.88 332 SER A O 1
ATOM 2576 N N . GLY A 1 333 ? 1.510 -2.026 26.441 1.00 91.94 333 GLY A N 1
ATOM 2577 C CA . GLY A 1 333 ? 2.640 -2.217 27.358 1.00 91.94 333 GLY A CA 1
ATOM 2578 C C . GLY A 1 333 ? 4.014 -1.880 26.761 1.00 91.94 333 GLY A C 1
ATOM 2579 O O . GLY A 1 333 ? 4.208 -0.833 26.140 1.00 91.94 333 GLY A O 1
ATOM 2580 N N . TRP A 1 334 ? 4.966 -2.798 26.933 1.00 93.06 334 TRP A N 1
ATOM 2581 C CA . TRP A 1 334 ? 6.325 -2.694 26.393 1.00 93.06 334 TRP A CA 1
ATOM 2582 C C . TRP A 1 334 ? 6.390 -2.780 24.860 1.00 93.06 334 TRP A C 1
ATOM 2584 O O . TRP A 1 334 ? 7.279 -2.182 24.249 1.00 93.06 334 TRP A O 1
ATOM 2594 N N . ASN A 1 335 ? 5.440 -3.468 24.216 1.00 93.00 335 ASN A N 1
ATOM 2595 C CA . ASN A 1 335 ? 5.398 -3.577 22.754 1.00 93.00 335 ASN A CA 1
ATOM 2596 C C . ASN A 1 335 ? 5.145 -2.218 22.100 1.00 93.00 335 ASN A C 1
ATOM 2598 O O . ASN A 1 335 ? 5.782 -1.891 21.099 1.00 93.00 335 ASN A O 1
ATOM 2602 N N . TRP A 1 336 ? 4.316 -1.378 22.724 1.00 91.12 336 TRP A N 1
ATOM 2603 C CA . TRP A 1 336 ? 4.097 -0.003 22.282 1.00 91.12 336 TRP A CA 1
ATOM 2604 C C . TRP A 1 336 ? 5.387 0.830 22.262 1.00 91.12 336 TRP A C 1
ATOM 2606 O O . TRP A 1 336 ? 5.599 1.614 21.337 1.00 91.12 336 TRP A O 1
ATOM 2616 N N . LEU A 1 337 ? 6.274 0.656 23.248 1.00 92.38 337 LEU A N 1
ATOM 2617 C CA . LEU A 1 337 ? 7.558 1.366 23.285 1.00 92.38 337 LEU A CA 1
ATOM 2618 C C . LEU A 1 337 ? 8.487 0.900 22.157 1.00 92.38 337 LEU A C 1
ATOM 2620 O O . LEU A 1 337 ? 9.063 1.736 21.458 1.00 92.38 337 LEU A O 1
ATOM 2624 N N . LYS A 1 338 ? 8.563 -0.415 21.913 1.00 92.88 338 LYS A N 1
ATOM 2625 C CA . LYS A 1 338 ? 9.301 -0.983 20.769 1.00 92.88 338 LYS A CA 1
ATOM 2626 C C . LYS A 1 338 ? 8.740 -0.482 19.434 1.00 92.88 338 LYS A C 1
ATOM 2628 O O . LYS A 1 338 ? 9.498 -0.137 18.527 1.00 92.88 338 LYS A O 1
ATOM 2633 N N . PHE A 1 339 ? 7.417 -0.393 19.322 1.00 93.56 339 PHE A N 1
ATOM 2634 C CA . PHE A 1 339 ? 6.740 0.127 18.138 1.00 93.56 339 PHE A CA 1
ATOM 2635 C C . PHE A 1 339 ? 7.038 1.612 17.913 1.00 93.56 339 PHE A C 1
ATOM 2637 O O . PHE A 1 339 ? 7.414 2.003 16.811 1.00 93.56 339 PHE A O 1
ATOM 2644 N N . LYS A 1 340 ? 6.972 2.432 18.969 1.00 93.00 340 LYS A N 1
ATOM 2645 C CA . LYS A 1 340 ? 7.363 3.848 18.921 1.00 93.00 340 LYS A CA 1
ATOM 2646 C C . LYS A 1 340 ? 8.821 4.020 18.493 1.00 93.00 340 LYS A C 1
ATOM 2648 O O . LYS A 1 340 ? 9.105 4.869 17.658 1.00 93.00 340 LYS A O 1
ATOM 2653 N N . SER A 1 341 ? 9.735 3.212 19.028 1.00 91.94 341 SER A N 1
ATOM 2654 C CA . SER A 1 341 ? 11.139 3.227 18.600 1.00 91.94 341 SER A CA 1
ATOM 2655 C C . SER A 1 341 ? 11.270 2.866 17.117 1.00 91.94 341 SER A C 1
ATOM 2657 O O . SER A 1 341 ? 11.940 3.575 16.374 1.00 91.94 341 SER A O 1
ATOM 2659 N N . THR A 1 342 ? 10.551 1.839 16.653 1.00 91.50 342 THR A N 1
ATOM 2660 C CA . THR A 1 342 ? 10.527 1.440 15.234 1.00 91.50 342 THR A CA 1
ATOM 2661 C C . THR A 1 342 ? 10.031 2.571 14.332 1.00 91.50 342 THR A C 1
ATOM 2663 O O . THR A 1 342 ? 10.639 2.837 13.295 1.00 91.50 342 THR A O 1
ATOM 2666 N N . TRP A 1 343 ? 8.960 3.257 14.735 1.00 93.00 343 TRP A N 1
ATOM 2667 C CA . TRP A 1 343 ? 8.438 4.440 14.055 1.00 93.00 343 TRP A CA 1
ATOM 2668 C C . TRP A 1 343 ? 9.490 5.550 13.968 1.00 93.00 343 TRP A C 1
ATOM 2670 O O . TRP A 1 343 ? 9.841 5.983 12.873 1.00 93.00 343 TRP A O 1
ATOM 2680 N N . SER A 1 344 ? 10.040 5.969 15.113 1.00 93.44 344 SER A N 1
ATOM 2681 C CA . SER A 1 344 ? 11.028 7.051 15.183 1.00 93.44 344 SER A CA 1
ATOM 2682 C C . SER A 1 344 ? 12.293 6.731 14.391 1.00 93.44 344 SER A C 1
ATOM 2684 O O . SER A 1 344 ? 12.796 7.595 13.681 1.00 93.44 344 SER A O 1
ATOM 2686 N N . ASN A 1 345 ? 12.775 5.489 14.453 1.00 94.19 345 ASN A N 1
ATOM 2687 C CA . ASN A 1 345 ? 13.934 5.046 13.681 1.00 94.19 345 ASN A CA 1
ATOM 2688 C C . ASN A 1 345 ? 13.647 5.063 12.178 1.00 94.19 345 ASN A C 1
ATOM 2690 O O . ASN A 1 345 ? 14.504 5.476 11.408 1.00 94.19 345 ASN A O 1
ATOM 2694 N N . THR A 1 346 ? 12.439 4.670 11.759 1.00 94.19 346 THR A N 1
ATOM 2695 C CA . THR A 1 346 ? 12.048 4.697 10.341 1.00 94.19 346 THR A CA 1
ATOM 2696 C C . THR A 1 346 ? 12.005 6.136 9.818 1.00 94.19 346 THR A C 1
ATOM 2698 O O . THR A 1 346 ? 12.615 6.418 8.793 1.00 94.19 346 THR A O 1
ATOM 2701 N N . ALA A 1 347 ? 11.391 7.065 10.557 1.00 91.94 347 ALA A N 1
ATOM 2702 C CA . ALA A 1 347 ? 11.386 8.484 10.188 1.00 91.94 347 ALA A CA 1
ATOM 2703 C C . ALA A 1 347 ? 12.801 9.096 10.190 1.00 91.94 347 ALA A C 1
ATOM 2705 O O . ALA A 1 347 ? 13.157 9.850 9.291 1.00 91.94 347 ALA A O 1
ATOM 2706 N N . LYS A 1 348 ? 13.649 8.742 11.165 1.00 93.38 348 LYS A N 1
ATOM 2707 C CA . LYS A 1 348 ? 15.042 9.213 11.215 1.00 93.38 348 LYS A CA 1
ATOM 2708 C C . 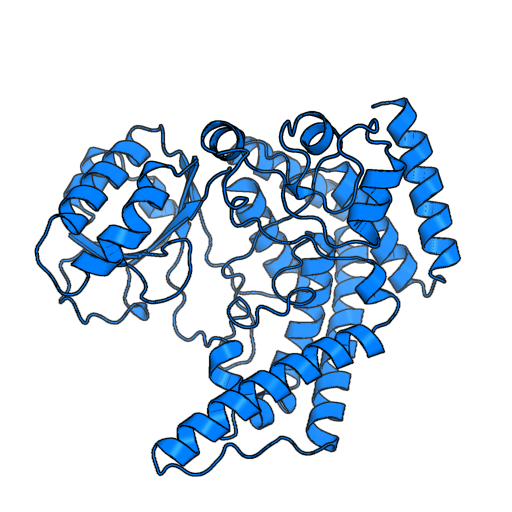LYS A 1 348 ? 15.863 8.704 10.027 1.00 93.38 348 LYS A C 1
ATOM 2710 O O . LYS A 1 348 ? 16.650 9.458 9.468 1.00 93.38 348 LYS A O 1
ATOM 2715 N N . GLN A 1 349 ? 15.701 7.432 9.671 1.00 93.38 349 GLN A N 1
ATOM 2716 C CA . GLN A 1 349 ? 16.488 6.784 8.626 1.00 93.38 349 GLN A CA 1
ATOM 2717 C C . GLN A 1 349 ? 16.061 7.218 7.221 1.00 93.38 349 GLN A C 1
ATOM 2719 O O . GLN A 1 349 ? 16.917 7.503 6.389 1.00 93.38 349 GLN A O 1
ATOM 2724 N N . TYR A 1 350 ? 14.755 7.272 6.953 1.00 93.00 350 TYR A N 1
ATOM 2725 C CA . TYR A 1 350 ? 14.233 7.492 5.601 1.00 93.00 350 TYR A CA 1
ATOM 2726 C C . TYR A 1 350 ? 13.717 8.915 5.360 1.00 93.00 350 TYR A C 1
ATOM 2728 O O . TYR A 1 350 ? 13.457 9.270 4.215 1.00 93.00 350 TYR A O 1
ATOM 2736 N N . GLY A 1 351 ? 13.634 9.743 6.404 1.00 90.88 351 GLY A N 1
ATOM 2737 C CA . GLY A 1 351 ? 13.117 11.108 6.353 1.00 90.88 351 GLY A CA 1
ATOM 2738 C C . GLY A 1 351 ? 11.745 11.238 7.017 1.00 90.88 351 GLY A C 1
ATOM 2739 O O . GLY A 1 351 ? 10.980 10.278 7.111 1.00 90.88 351 GLY A O 1
ATOM 2740 N N . ALA A 1 352 ? 11.449 12.439 7.515 1.00 89.25 352 ALA A N 1
ATOM 2741 C CA . ALA A 1 352 ? 10.116 12.774 7.998 1.00 89.25 352 ALA A CA 1
ATOM 2742 C C . ALA A 1 352 ? 9.153 12.935 6.814 1.00 89.25 352 ALA A C 1
ATOM 2744 O O . ALA A 1 352 ? 9.546 13.430 5.760 1.00 89.25 352 ALA A O 1
ATOM 2745 N N . ASP A 1 353 ? 7.894 12.553 7.011 1.00 91.25 353 ASP A N 1
ATOM 2746 C CA . ASP A 1 353 ? 6.854 12.632 5.988 1.00 91.25 353 ASP A CA 1
ATOM 2747 C C . ASP A 1 353 ? 5.568 13.199 6.607 1.00 91.25 353 ASP A C 1
ATOM 2749 O O . ASP A 1 353 ? 5.198 12.772 7.708 1.00 91.25 353 ASP A O 1
ATOM 2753 N N . PRO A 1 354 ? 4.863 14.137 5.946 1.00 90.12 354 PRO A N 1
ATOM 2754 C CA . PRO A 1 354 ? 3.601 14.672 6.460 1.00 90.12 354 PRO A CA 1
ATOM 2755 C C . PRO A 1 354 ? 2.483 13.616 6.534 1.00 90.12 354 PRO A C 1
ATOM 2757 O O . PRO A 1 354 ? 1.466 13.851 7.188 1.00 90.12 354 PRO A O 1
ATOM 2760 N N . ASN A 1 355 ? 2.684 12.443 5.924 1.00 91.75 355 ASN A N 1
ATOM 2761 C CA . ASN A 1 355 ? 1.795 11.280 5.996 1.00 91.75 355 ASN A CA 1
ATOM 2762 C C . ASN A 1 355 ? 2.237 10.232 7.021 1.00 91.75 355 ASN A C 1
ATOM 2764 O O . ASN A 1 355 ? 1.729 9.113 7.035 1.00 91.75 355 ASN A O 1
ATOM 2768 N N . MET A 1 356 ? 3.181 10.588 7.889 1.00 93.19 356 MET A N 1
ATOM 2769 C CA . MET A 1 356 ? 3.638 9.796 9.024 1.00 93.19 356 MET A CA 1
ATOM 2770 C C . MET A 1 356 ? 3.405 10.592 10.313 1.00 93.19 356 MET A C 1
ATOM 2772 O O . MET A 1 356 ? 4.345 10.940 11.032 1.00 93.19 356 MET A O 1
ATOM 2776 N N . ASP A 1 357 ? 2.140 10.892 10.622 1.00 93.38 357 ASP A N 1
ATOM 2777 C CA . ASP A 1 357 ? 1.754 11.597 11.845 1.00 93.38 357 ASP A CA 1
ATOM 2778 C C . ASP A 1 357 ? 1.497 10.646 13.022 1.00 93.38 357 ASP A C 1
ATOM 2780 O O . ASP A 1 357 ? 0.639 9.757 13.007 1.00 93.38 357 ASP A O 1
ATOM 2784 N N . TRP A 1 358 ? 2.234 10.874 14.108 1.00 93.00 358 TRP A N 1
ATOM 2785 C CA . TRP A 1 358 ? 2.144 10.047 15.309 1.00 93.00 358 TRP A CA 1
ATOM 2786 C C . TRP A 1 358 ? 0.827 10.235 16.074 1.00 93.00 358 TRP A C 1
ATOM 2788 O O . TRP A 1 358 ? 0.387 9.332 16.795 1.00 93.00 358 TRP A O 1
ATOM 2798 N N . THR A 1 359 ? 0.196 11.406 15.973 1.00 92.56 359 THR A N 1
ATOM 2799 C CA . THR A 1 359 ? -1.095 11.661 16.620 1.00 92.56 359 THR A CA 1
ATOM 2800 C C . THR A 1 359 ? -2.212 10.947 15.872 1.00 92.56 359 THR A C 1
ATOM 2802 O O . THR A 1 359 ? -3.034 10.312 16.534 1.00 92.56 359 THR A O 1
ATOM 2805 N N . ASN A 1 360 ? -2.187 10.950 14.537 1.00 94.38 360 ASN A N 1
ATOM 2806 C CA . ASN A 1 360 ? -3.083 10.161 13.689 1.00 94.38 360 ASN A CA 1
ATOM 2807 C C . ASN A 1 360 ? -3.012 8.673 14.056 1.00 94.38 360 ASN A C 1
ATOM 2809 O O . ASN A 1 360 ? -4.017 8.071 14.436 1.00 94.38 360 ASN A O 1
ATOM 2813 N N . LEU A 1 361 ? -1.801 8.107 14.092 1.00 95.00 361 LEU A N 1
ATOM 2814 C CA . LEU A 1 361 ? -1.589 6.711 14.478 1.00 95.00 361 LEU A CA 1
ATOM 2815 C C . LEU A 1 361 ? -2.172 6.385 15.863 1.00 95.00 361 LEU A C 1
ATOM 2817 O O . LEU A 1 361 ? -2.756 5.322 16.071 1.00 95.00 361 LEU A O 1
ATOM 2821 N N . LYS A 1 362 ? -2.040 7.301 16.832 1.00 93.69 362 LYS A N 1
ATOM 2822 C CA . LYS A 1 362 ? -2.645 7.137 18.163 1.00 93.69 362 LYS A CA 1
ATOM 2823 C C . LYS A 1 362 ? -4.165 7.186 18.136 1.00 93.69 362 LYS A C 1
ATOM 2825 O O . LYS A 1 362 ? -4.780 6.436 18.892 1.00 93.69 362 LYS A O 1
ATOM 2830 N N . VAL A 1 363 ? -4.755 8.056 17.320 1.00 94.88 363 VAL A N 1
ATOM 2831 C CA . VAL A 1 363 ? -6.210 8.120 17.143 1.00 94.88 363 VAL A CA 1
ATOM 2832 C C . VAL A 1 363 ? -6.718 6.817 16.531 1.00 94.88 363 VAL A C 1
ATOM 2834 O O . VAL A 1 363 ? -7.605 6.196 17.113 1.00 94.88 363 VAL A O 1
ATOM 2837 N N . ARG A 1 364 ? -6.098 6.339 15.445 1.00 95.56 364 ARG A N 1
ATOM 2838 C CA . ARG A 1 364 ? -6.437 5.051 14.814 1.00 95.56 364 ARG A CA 1
ATOM 2839 C C . ARG A 1 364 ? -6.297 3.888 15.791 1.00 95.56 364 ARG A C 1
ATOM 2841 O O . ARG A 1 364 ? -7.221 3.098 15.946 1.00 95.56 364 ARG A O 1
ATOM 2848 N N . ARG A 1 365 ? -5.197 3.832 16.548 1.00 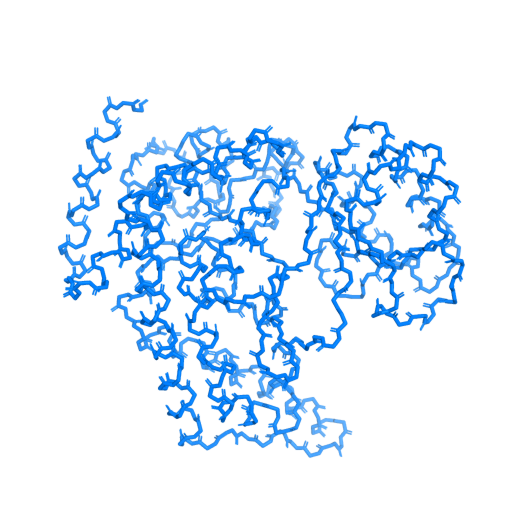94.31 365 ARG A N 1
ATOM 2849 C CA . ARG A 1 365 ? -5.016 2.854 17.633 1.00 94.31 365 ARG A CA 1
ATOM 2850 C C . ARG A 1 365 ? -6.154 2.907 18.653 1.00 94.31 365 ARG A C 1
ATOM 2852 O O . ARG A 1 365 ? -6.648 1.860 19.060 1.00 94.31 365 ARG A O 1
ATOM 2859 N N . LEU A 1 366 ? -6.515 4.101 19.127 1.00 94.88 366 LEU A N 1
ATOM 2860 C CA . LEU A 1 366 ? -7.568 4.271 20.128 1.00 94.88 366 LEU A CA 1
ATOM 2861 C C . LEU A 1 366 ? -8.914 3.780 19.587 1.00 94.88 366 LEU A C 1
ATOM 2863 O O . LEU A 1 366 ? -9.594 3.034 20.285 1.00 94.88 366 LEU A O 1
ATOM 2867 N N . PHE A 1 367 ? -9.234 4.128 18.339 1.00 96.19 367 PHE A N 1
ATOM 2868 C CA . PHE A 1 367 ? -10.419 3.649 17.632 1.00 96.19 367 PHE A CA 1
ATOM 2869 C C . PHE A 1 367 ? -10.457 2.119 17.585 1.00 96.19 367 PHE A C 1
ATOM 2871 O O . PHE A 1 367 ? -11.377 1.508 18.123 1.00 96.19 367 PHE A O 1
ATOM 2878 N N . LEU A 1 368 ? -9.419 1.494 17.019 1.00 95.44 368 LEU A N 1
ATOM 2879 C CA . LEU A 1 368 ? -9.343 0.041 16.831 1.00 95.44 368 LEU A CA 1
ATOM 2880 C C . LEU A 1 368 ? -9.407 -0.716 18.159 1.00 95.44 368 LEU A C 1
ATOM 2882 O O . LEU A 1 368 ? -10.086 -1.731 18.267 1.00 95.44 368 LEU A O 1
ATOM 2886 N N . ARG A 1 369 ? -8.753 -0.194 19.200 1.00 93.44 369 ARG A N 1
ATOM 2887 C CA . ARG A 1 369 ? -8.796 -0.782 20.542 1.00 93.44 369 ARG A CA 1
ATOM 2888 C C . ARG A 1 369 ? -10.190 -0.730 21.158 1.00 93.44 369 ARG A C 1
ATOM 2890 O O . ARG A 1 369 ? -10.563 -1.640 21.892 1.00 93.44 369 ARG A O 1
ATOM 2897 N N . MET A 1 370 ? -10.933 0.351 20.945 1.00 94.31 370 MET A N 1
ATOM 2898 C CA . MET A 1 370 ? -12.299 0.458 21.455 1.00 94.31 370 MET A CA 1
ATOM 2899 C C . MET A 1 370 ? -13.260 -0.422 20.657 1.00 94.31 370 MET A C 1
ATOM 2901 O O . MET A 1 370 ? -14.087 -1.098 21.266 1.00 94.31 370 MET A O 1
ATOM 2905 N N . LEU A 1 371 ? -13.087 -0.487 19.335 1.00 93.06 371 LEU A N 1
ATOM 2906 C CA . LEU A 1 371 ? -13.829 -1.398 18.468 1.00 93.06 371 LEU A CA 1
ATOM 2907 C C . LEU A 1 371 ? -13.627 -2.861 18.893 1.00 93.06 371 LEU A C 1
ATOM 2909 O O . LEU A 1 371 ? -14.598 -3.571 19.124 1.00 93.06 371 LEU A O 1
ATOM 2913 N N . ALA A 1 372 ? -12.379 -3.281 19.130 1.00 90.69 372 ALA A N 1
ATOM 2914 C CA . ALA A 1 372 ? -12.050 -4.626 19.616 1.00 90.69 372 ALA A CA 1
ATOM 2915 C C . ALA A 1 372 ? -12.670 -4.961 20.988 1.00 90.69 372 ALA A C 1
ATOM 2917 O O . ALA A 1 372 ? -12.796 -6.127 21.348 1.00 90.69 372 ALA A O 1
ATOM 2918 N N . LYS A 1 373 ? -13.059 -3.944 21.768 1.00 90.38 373 LYS A N 1
ATOM 2919 C CA . LYS A 1 373 ? -13.756 -4.091 23.056 1.00 90.38 373 LYS A CA 1
ATOM 2920 C C . LYS A 1 373 ? -15.283 -4.062 22.928 1.00 90.38 373 LYS A C 1
ATOM 2922 O O . LYS A 1 373 ? -15.958 -3.990 23.952 1.00 90.38 373 LYS A O 1
ATOM 2927 N N . GLY A 1 374 ? -15.820 -4.051 21.708 1.00 91.81 374 GLY A N 1
ATOM 2928 C CA . GLY A 1 374 ? -17.261 -3.991 21.454 1.00 91.81 374 GLY A CA 1
ATOM 2929 C C . GLY A 1 374 ? -17.898 -2.655 21.838 1.00 91.81 374 GLY A C 1
ATOM 2930 O O . GLY A 1 374 ? -19.075 -2.616 22.184 1.00 91.81 374 GLY A O 1
ATOM 2931 N N . LYS A 1 375 ? -17.128 -1.559 21.844 1.00 95.44 375 LYS A N 1
ATOM 2932 C CA . LYS A 1 375 ? -17.674 -0.225 22.123 1.00 95.44 375 LYS A CA 1
ATOM 2933 C C . LYS A 1 375 ? -18.517 0.275 20.958 1.00 95.44 375 LYS A C 1
ATOM 2935 O O . LYS A 1 375 ? -18.156 0.076 19.803 1.00 95.44 375 LYS A O 1
ATOM 2940 N N . SER A 1 376 ? -19.611 0.964 21.275 1.00 94.81 376 SER A N 1
ATOM 2941 C CA . SER A 1 376 ? -20.471 1.584 20.264 1.00 94.81 376 SER A CA 1
ATOM 2942 C C . SER A 1 376 ? -19.738 2.710 19.528 1.00 94.81 376 SER A C 1
ATOM 2944 O O . SER A 1 376 ? -18.872 3.379 20.102 1.00 94.81 376 SER A O 1
ATOM 2946 N N . SER A 1 377 ? -20.129 2.994 18.280 1.00 93.00 377 SER A N 1
ATOM 2947 C CA . SER A 1 377 ? -19.556 4.101 17.498 1.00 93.00 377 SER A CA 1
ATOM 2948 C C . SER A 1 377 ? -19.620 5.426 18.264 1.00 93.00 377 SER A C 1
ATOM 2950 O O . SER A 1 377 ? -18.645 6.175 18.293 1.00 93.00 377 SER A O 1
ATOM 2952 N N . LYS A 1 378 ? -20.728 5.689 18.973 1.00 94.50 378 LYS A N 1
ATOM 2953 C CA . LYS A 1 378 ? -20.891 6.883 19.816 1.00 94.50 378 LYS A CA 1
ATOM 2954 C C . LYS A 1 378 ? -19.804 6.981 20.895 1.00 94.50 378 LYS A C 1
ATOM 2956 O O . LYS A 1 378 ? -19.115 7.997 20.960 1.00 94.50 378 LYS A O 1
ATOM 2961 N N . GLU A 1 379 ? -19.603 5.929 21.692 1.00 96.12 379 GLU A N 1
ATOM 2962 C CA . GLU A 1 379 ? -18.564 5.901 22.737 1.00 96.12 379 GLU A CA 1
ATOM 2963 C C . GLU A 1 379 ? -17.154 6.088 22.155 1.00 96.12 379 GLU A C 1
ATOM 2965 O O . GLU A 1 379 ? -16.325 6.801 22.736 1.00 96.12 379 GLU A O 1
ATOM 2970 N N . ILE A 1 380 ? -16.876 5.453 21.008 1.00 95.12 380 ILE A N 1
ATOM 2971 C CA . ILE A 1 380 ? -15.599 5.567 20.292 1.00 95.12 380 ILE A CA 1
ATOM 2972 C C . ILE A 1 380 ? -15.336 7.028 19.921 1.00 95.12 380 ILE A C 1
ATOM 2974 O O . ILE A 1 380 ? -14.298 7.589 20.289 1.00 95.12 380 ILE A O 1
ATOM 2978 N N . TYR A 1 381 ? -16.291 7.668 19.245 1.00 93.75 381 TYR A N 1
ATOM 2979 C CA . TYR A 1 381 ? -16.149 9.046 18.785 1.00 93.75 381 TYR A CA 1
ATOM 2980 C C . TYR A 1 381 ? -16.030 10.045 19.931 1.00 93.75 381 TYR A C 1
ATOM 2982 O O . TYR A 1 381 ? -15.161 10.913 19.877 1.00 93.75 381 TYR A O 1
ATOM 2990 N N . GLU A 1 382 ? -16.828 9.908 20.989 1.00 94.19 382 GLU A N 1
ATOM 2991 C CA . GLU A 1 382 ? -16.729 10.777 22.167 1.00 94.19 382 GLU A CA 1
ATOM 2992 C C . GLU A 1 382 ? -15.351 10.685 22.834 1.00 94.19 382 GLU A C 1
ATOM 2994 O O . GLU A 1 382 ? -14.782 11.691 23.266 1.00 94.19 382 GLU A O 1
ATOM 2999 N N . THR A 1 383 ? -14.784 9.480 22.911 1.00 95.06 383 THR A N 1
ATOM 3000 C CA . THR A 1 383 ? -13.468 9.262 23.525 1.00 95.06 383 THR A CA 1
ATOM 3001 C C . THR A 1 383 ? -12.349 9.855 22.674 1.00 95.06 383 THR A C 1
ATOM 3003 O O . THR A 1 383 ? -11.437 10.504 23.201 1.00 95.06 383 THR A O 1
ATOM 3006 N N . ILE A 1 384 ? -12.416 9.664 21.357 1.00 94.12 384 ILE A N 1
ATOM 3007 C CA . ILE A 1 384 ? -11.430 10.211 20.426 1.00 94.12 384 ILE A CA 1
ATOM 3008 C C . ILE A 1 384 ? -11.520 11.739 20.365 1.00 94.12 384 ILE A C 1
ATOM 3010 O O . ILE A 1 384 ? -10.485 12.399 20.429 1.00 94.12 384 ILE A O 1
ATOM 3014 N N . ASP A 1 385 ? -12.720 12.313 20.309 1.00 91.25 385 ASP A N 1
ATOM 3015 C CA . ASP A 1 385 ? -12.924 13.765 20.304 1.00 91.25 385 ASP A CA 1
ATOM 3016 C C . ASP A 1 385 ? -12.345 14.415 21.570 1.00 91.25 385 ASP A C 1
ATOM 3018 O O . ASP A 1 385 ? -11.561 15.364 21.484 1.00 91.25 385 ASP A O 1
ATOM 3022 N N . LYS A 1 386 ? -12.604 13.835 22.753 1.00 92.31 386 LYS A N 1
ATOM 3023 C CA . LYS A 1 386 ? -11.974 14.267 24.015 1.00 92.31 386 LYS A CA 1
ATOM 3024 C C . LYS A 1 386 ? -10.444 14.211 23.939 1.00 92.31 386 LYS A C 1
ATOM 3026 O O . LYS A 1 386 ? -9.767 15.139 24.395 1.00 92.31 386 LYS A O 1
ATOM 3031 N N . TYR A 1 387 ? -9.883 13.145 23.363 1.00 92.06 387 TYR A N 1
ATOM 3032 C CA . TYR A 1 387 ? -8.436 13.006 23.180 1.00 92.06 387 TYR A CA 1
ATOM 3033 C C . TYR A 1 387 ? -7.867 14.085 22.246 1.00 92.06 387 TYR A C 1
ATOM 3035 O O . TYR A 1 387 ? -6.877 14.734 22.602 1.00 92.06 387 TYR A O 1
ATOM 3043 N N . VAL A 1 388 ? -8.496 14.310 21.089 1.00 88.88 388 VAL A N 1
ATOM 3044 C CA . VAL A 1 388 ? -8.060 15.301 20.095 1.00 88.88 388 VAL A CA 1
ATOM 3045 C C . VAL A 1 388 ? -8.188 16.713 20.647 1.00 88.88 388 VAL A C 1
ATOM 3047 O O . VAL A 1 388 ? -7.209 17.445 20.596 1.00 88.88 388 VAL A O 1
ATOM 3050 N N . LYS A 1 389 ? -9.302 17.085 21.287 1.00 87.19 389 LYS A N 1
ATOM 3051 C CA . LYS A 1 389 ? -9.462 18.404 21.931 1.00 87.19 389 LYS A CA 1
ATOM 3052 C C . LYS A 1 389 ? -8.388 18.675 22.983 1.00 87.19 389 LYS A C 1
ATOM 3054 O O . LYS A 1 389 ? -7.840 19.772 23.046 1.00 87.19 389 LYS A O 1
ATOM 3059 N N . LYS A 1 390 ? -8.022 17.671 23.789 1.00 88.50 390 LYS A N 1
ATOM 3060 C CA . LYS A 1 390 ? -6.925 17.791 24.766 1.00 88.50 390 LYS A CA 1
ATOM 3061 C C . LYS A 1 390 ? -5.560 17.988 24.095 1.00 88.50 390 LYS A C 1
ATOM 3063 O O . LYS A 1 390 ? -4.688 18.629 24.680 1.00 88.50 390 LYS A O 1
ATOM 3068 N N . LYS A 1 391 ? -5.350 17.412 22.909 1.00 84.56 391 LYS A N 1
ATOM 3069 C CA . LYS A 1 391 ? -4.104 17.537 22.138 1.00 84.56 391 LYS A CA 1
ATOM 3070 C C . LYS A 1 391 ? -4.033 18.815 21.316 1.00 84.56 391 LYS A C 1
ATOM 3072 O O . LYS A 1 391 ? -2.973 19.422 21.312 1.00 84.56 391 LYS A O 1
ATOM 3077 N N . GLY A 1 392 ? -5.143 19.239 20.723 1.00 73.81 392 GLY A N 1
ATOM 3078 C CA . GLY A 1 392 ? -5.255 20.456 19.927 1.00 73.81 392 GLY A CA 1
ATOM 3079 C C . GLY A 1 392 ? -4.966 21.726 20.721 1.00 73.81 392 GLY A C 1
ATOM 3080 O O . GLY A 1 392 ? -4.515 22.685 20.136 1.00 73.81 392 GLY A O 1
ATOM 3081 N N . LYS A 1 393 ? -5.092 21.723 22.058 1.00 70.31 393 LYS A N 1
ATOM 3082 C CA . LYS A 1 393 ? -4.580 22.823 22.908 1.00 70.31 393 LYS A CA 1
ATOM 3083 C C . LYS A 1 393 ? -3.050 22.996 22.865 1.00 70.31 393 LYS A C 1
ATOM 3085 O O . LYS A 1 393 ? -2.531 23.909 23.495 1.00 70.31 393 LYS A O 1
ATOM 3090 N N . LYS A 1 394 ? -2.326 22.054 22.255 1.00 66.75 394 LYS A N 1
ATOM 3091 C CA . LYS A 1 394 ? -0.862 22.059 22.104 1.00 66.75 394 LYS A CA 1
ATOM 3092 C C . LYS A 1 394 ? -0.414 22.192 20.646 1.00 66.75 394 LYS A C 1
ATOM 3094 O O . LYS A 1 394 ? 0.790 22.142 20.407 1.00 66.75 394 LYS A O 1
ATOM 3099 N N . TRP A 1 395 ? -1.364 22.215 19.717 1.00 66.81 395 TRP A N 1
ATOM 3100 C CA . TRP A 1 395 ? -1.146 22.591 18.326 1.00 66.81 395 TRP A CA 1
ATOM 3101 C C . TRP A 1 395 ? -1.406 24.085 18.233 1.00 66.81 395 TRP A C 1
ATOM 3103 O O . TRP A 1 395 ? -0.618 24.747 17.535 1.00 66.81 395 TRP A O 1
#

Radius of gyration: 21.56 Å; chains: 1; bounding box: 54×51×57 Å

Sequence (395 aa):
MQPKDVLKWGPVKWLRDLKSVHPSGGGAVGVAFAWTRPVPSKEKPSTADFVIKPIQGTAAPTKFAEKVLSKIANAKSPNSEGIKRMSAEGEALVTRLREFAAQPGPHKDRWGEVLGHYENAGTFLIMETQSGVKEFGDEYREQYGLRSMLRDQKLMKNLGLLCAADALIGNGDRFDNINTGNIMFTADGQLASIDSTAVLVSFQGMLNDVHKLSWGPLDPNQPLKPSDWLRLITRQVGNQVPSAHQQQTYDPLGKPPALAPGFVMDSLTDLDELWRRFRNHIEGGMKGASKRRVDSGLPPIVPPRPQEWDQGRAAFMVGLNEGLVRIDQMLSGWNWLKFKSTWSNTAKQYGADPNMDWTNLKVRRLFLRMLAKGKSSKEIYETIDKYVKKKGKKW

Foldseek 3Di:
DALVVVVVDFLVCLLQQFADKAWDPDDQQTKIFTDSDDDPNPDDSLPGQWIKTFAAFWCLQLVLLQVLCCQQLVAAEQNKDKDACPDSNNVSNLVNLVVNCPDDDPRVVVCVRHSVSSNNGRIMIITHRDPQKDQQLVQLLDACSLLVQLQLLLLLLSLLSVLLSCLLLFQCVCQVVVPSRCWMAHPNNHTHNHPGGRQLAAPVLCQPQPLNVQAPPPPSPDDDDLVSVVCCQAPNWGFHRRDPSLSVPDDSPDDRPPTGITHHNVCLLCVVVSLVVNVVVSVVSLVVSQVVQVVVVHHGHDDHDPVSSVSSSVSSNNSNLSSLVSLLVCCDDVNVVVSVVVSVVSCVPTHPGSSSDPLSSVLSSLLSNCVNVVHHPVVSVVVSVVVSVVCSVVD